Protein AF-A0ABD2XAX3-F1 (afdb_monomer)

Organism: NCBI:txid54128

Radius of gyration: 28.62 Å; Cα contacts (8 Å, |Δi|>4): 1368; chains: 1; bounding box: 75×67×79 Å

Mean predicted aligned error: 11.16 Å

Structure (mmCIF, N/CA/C/O backbone):
data_AF-A0ABD2XAX3-F1
#
_entry.id   AF-A0ABD2XAX3-F1
#
loop_
_atom_site.group_PDB
_atom_site.id
_atom_site.type_symbol
_atom_site.label_atom_id
_atom_site.label_alt_id
_atom_site.label_comp_id
_atom_site.label_asym_id
_atom_site.label_entity_id
_atom_site.label_seq_id
_atom_site.pdbx_PDB_ins_code
_atom_site.Cartn_x
_atom_site.Cartn_y
_atom_site.Cartn_z
_atom_site.occupancy
_atom_site.B_iso_or_equiv
_atom_site.auth_seq_id
_atom_site.auth_comp_id
_atom_site.auth_asym_id
_atom_site.auth_atom_id
_atom_site.pdbx_PDB_model_num
ATOM 1 N N . MET A 1 1 ? 15.541 21.185 2.685 1.00 82.31 1 MET A N 1
ATOM 2 C CA . MET A 1 1 ? 15.164 19.770 2.572 1.00 82.31 1 MET A CA 1
ATOM 3 C C . MET A 1 1 ? 16.361 18.889 2.849 1.00 82.31 1 MET A C 1
ATOM 5 O O . MET A 1 1 ? 17.424 19.100 2.272 1.00 82.31 1 MET A O 1
ATOM 9 N N . GLU A 1 2 ? 16.174 17.959 3.770 1.00 87.56 2 GLU A N 1
ATOM 10 C CA . GLU A 1 2 ? 17.166 17.017 4.274 1.00 87.56 2 GLU A CA 1
ATOM 11 C C . GLU A 1 2 ? 16.494 15.648 4.429 1.00 87.56 2 GLU A C 1
ATOM 13 O O . GLU A 1 2 ? 15.358 15.578 4.880 1.00 87.56 2 GLU A O 1
ATOM 18 N N . ALA A 1 3 ? 17.157 14.565 4.045 1.00 91.06 3 ALA A N 1
ATOM 19 C CA . ALA A 1 3 ? 16.708 13.202 4.287 1.00 91.06 3 ALA A CA 1
ATOM 20 C C . ALA A 1 3 ? 17.296 12.710 5.614 1.00 91.06 3 ALA A C 1
ATOM 22 O O . ALA A 1 3 ? 18.507 12.512 5.727 1.00 91.06 3 ALA A O 1
ATOM 23 N N . ARG A 1 4 ? 16.438 12.512 6.617 1.00 90.31 4 ARG A N 1
ATOM 24 C CA . ARG A 1 4 ? 16.845 12.034 7.940 1.00 90.31 4 ARG A CA 1
ATOM 25 C C . ARG A 1 4 ? 16.529 10.563 8.077 1.00 90.31 4 ARG A C 1
ATOM 27 O O . ARG A 1 4 ? 15.367 10.169 8.178 1.00 90.31 4 ARG A O 1
ATOM 34 N N . MET A 1 5 ? 17.582 9.759 8.097 1.00 91.69 5 MET A N 1
ATOM 35 C CA . MET A 1 5 ? 17.474 8.334 8.362 1.00 91.69 5 MET A CA 1
ATOM 36 C C . MET A 1 5 ? 17.067 8.108 9.815 1.00 91.69 5 MET A C 1
ATOM 38 O O . MET A 1 5 ? 17.576 8.762 10.731 1.00 91.69 5 MET A O 1
ATOM 42 N N . PHE A 1 6 ? 16.147 7.180 10.039 1.00 89.06 6 PHE A N 1
ATOM 43 C CA . PHE A 1 6 ? 15.771 6.772 11.389 1.00 89.06 6 PHE A CA 1
ATOM 44 C C . PHE A 1 6 ? 15.949 5.278 11.627 1.00 89.06 6 PHE A C 1
ATOM 46 O O . PHE A 1 6 ? 16.085 4.895 12.778 1.00 89.06 6 PHE A O 1
ATOM 53 N N . GLN A 1 7 ? 16.029 4.442 10.589 1.00 90.62 7 GLN A N 1
ATOM 54 C CA . GLN A 1 7 ? 16.215 3.005 10.776 1.00 90.62 7 GLN A CA 1
ATOM 55 C C . GLN A 1 7 ? 16.946 2.353 9.607 1.00 90.62 7 GLN A C 1
ATOM 57 O O . GLN A 1 7 ? 16.723 2.700 8.451 1.00 90.62 7 GLN A O 1
ATOM 62 N N . THR A 1 8 ? 17.762 1.349 9.920 1.00 91.56 8 THR A N 1
ATOM 63 C CA . THR A 1 8 ? 18.434 0.488 8.945 1.00 91.56 8 THR A CA 1
ATOM 64 C C . THR A 1 8 ? 18.124 -0.964 9.272 1.00 91.56 8 THR A C 1
ATOM 66 O O . THR A 1 8 ? 18.303 -1.398 10.409 1.00 91.56 8 THR A O 1
ATOM 69 N N . ARG A 1 9 ? 17.719 -1.745 8.270 1.00 90.06 9 ARG A N 1
ATOM 70 C CA . ARG A 1 9 ? 17.601 -3.201 8.378 1.00 90.06 9 ARG A CA 1
ATOM 71 C C . ARG A 1 9 ? 18.546 -3.845 7.375 1.00 90.06 9 ARG A C 1
ATOM 73 O O . ARG A 1 9 ? 18.470 -3.578 6.180 1.00 90.06 9 ARG A O 1
ATOM 80 N N . ARG A 1 10 ? 19.460 -4.673 7.872 1.00 88.88 10 ARG A N 1
ATOM 81 C CA . ARG A 1 10 ? 20.365 -5.467 7.034 1.00 88.88 10 ARG A CA 1
ATOM 82 C C . ARG A 1 10 ? 19.695 -6.779 6.664 1.00 88.88 10 ARG A C 1
ATOM 84 O O . ARG A 1 10 ? 19.000 -7.361 7.494 1.00 88.88 10 ARG A O 1
ATOM 91 N N . PHE A 1 11 ? 19.942 -7.239 5.450 1.00 83.81 11 PHE A N 1
ATOM 92 C CA . PHE A 1 11 ? 19.489 -8.533 4.969 1.00 83.81 11 PHE A CA 1
ATOM 93 C C . PHE A 1 11 ? 20.563 -9.162 4.076 1.00 83.81 11 PHE A C 1
ATOM 95 O O . PHE A 1 11 ? 21.431 -8.485 3.523 1.00 83.81 11 PHE A O 1
ATOM 102 N N . ARG A 1 12 ? 20.525 -10.488 3.987 1.00 74.00 12 ARG A N 1
ATOM 103 C CA . ARG A 1 12 ? 21.160 -11.263 2.916 1.00 74.00 12 ARG A CA 1
ATOM 104 C C . ARG A 1 12 ? 20.012 -11.621 1.964 1.00 74.00 12 ARG A C 1
ATOM 106 O O . ARG A 1 12 ? 18.929 -11.858 2.498 1.00 74.00 12 ARG A O 1
ATOM 113 N N . PRO A 1 13 ? 20.178 -11.576 0.632 1.00 75.00 13 PRO A N 1
ATOM 114 C CA . PRO A 1 13 ? 21.396 -11.674 -0.179 1.00 75.00 13 PRO A CA 1
ATOM 115 C C . PRO A 1 13 ? 21.935 -10.326 -0.708 1.00 75.00 13 PRO A C 1
ATOM 117 O O . PRO A 1 13 ? 21.370 -9.264 -0.460 1.00 75.00 13 PRO A O 1
ATOM 120 N N . TYR A 1 14 ? 23.072 -10.389 -1.414 1.00 73.38 14 TYR A N 1
ATOM 121 C CA . TYR A 1 14 ? 23.658 -9.268 -2.161 1.00 73.38 14 TYR A CA 1
ATOM 122 C C . TYR A 1 14 ? 22.815 -8.952 -3.400 1.00 73.38 14 TYR A C 1
ATOM 124 O O . TYR A 1 14 ? 22.336 -9.865 -4.068 1.00 73.38 14 TYR A O 1
ATOM 132 N N . ILE A 1 15 ? 22.687 -7.665 -3.723 1.00 77.69 15 ILE A N 1
ATOM 133 C CA . ILE A 1 15 ? 22.024 -7.196 -4.943 1.00 77.69 15 ILE A CA 1
ATOM 134 C C . ILE A 1 15 ? 23.082 -6.567 -5.852 1.00 77.69 15 ILE A C 1
ATOM 136 O O . ILE A 1 15 ? 23.805 -5.661 -5.421 1.00 77.69 15 ILE A O 1
ATOM 140 N N . ASP A 1 16 ? 23.163 -7.060 -7.087 1.00 70.50 16 ASP A N 1
ATOM 141 C CA . ASP A 1 16 ? 24.093 -6.580 -8.110 1.00 70.50 16 ASP A CA 1
ATOM 142 C C . ASP A 1 16 ? 23.767 -5.140 -8.556 1.00 70.50 16 ASP A C 1
ATOM 144 O O . ASP A 1 16 ? 22.614 -4.725 -8.615 1.00 70.50 16 ASP A O 1
ATOM 148 N N . GLY A 1 17 ? 24.791 -4.358 -8.899 1.00 64.62 17 GLY A N 1
ATOM 149 C CA . GLY A 1 17 ? 24.648 -2.977 -9.370 1.00 64.62 17 GLY A CA 1
ATOM 150 C C . GLY A 1 17 ? 23.986 -2.834 -10.742 1.00 64.62 17 GLY A C 1
ATOM 151 O O . GLY A 1 17 ? 23.469 -1.764 -11.071 1.00 64.62 17 GLY A O 1
ATOM 152 N N . SER A 1 18 ? 23.945 -3.905 -11.541 1.00 69.06 18 SER A N 1
ATOM 153 C CA . SER A 1 18 ? 23.169 -3.935 -12.790 1.00 69.06 18 SER A CA 1
ATOM 154 C C . SER A 1 18 ? 21.652 -3.864 -12.543 1.00 69.06 18 SER A C 1
ATOM 156 O O . SER A 1 18 ? 20.880 -3.458 -13.417 1.00 69.06 18 SER A O 1
ATOM 158 N N . GLN A 1 19 ? 21.223 -4.204 -11.327 1.00 74.50 19 GLN A N 1
ATOM 159 C CA . GLN A 1 19 ? 19.842 -4.399 -10.938 1.00 74.50 19 GLN A CA 1
ATOM 160 C C . GLN A 1 19 ? 19.265 -3.153 -10.241 1.00 74.50 19 GLN A C 1
ATOM 162 O O . GLN A 1 19 ? 19.474 -2.915 -9.055 1.00 74.50 19 GLN A O 1
ATOM 167 N N . LYS A 1 20 ? 18.490 -2.353 -10.984 1.00 83.75 20 LYS A N 1
ATOM 168 C CA . LYS A 1 20 ? 17.852 -1.105 -10.506 1.00 83.75 20 LYS A CA 1
ATOM 169 C C . LYS A 1 20 ? 16.375 -1.326 -10.149 1.00 83.75 20 LYS A C 1
ATOM 171 O O . LYS A 1 20 ? 15.805 -2.347 -10.523 1.00 83.75 20 LYS A O 1
ATOM 176 N N . TYR A 1 21 ? 15.754 -0.358 -9.467 1.00 87.00 21 TYR A N 1
ATOM 177 C CA . TYR A 1 21 ? 14.337 -0.366 -9.065 1.00 87.00 21 TYR A CA 1
ATOM 178 C C . TYR A 1 21 ? 13.938 -1.539 -8.150 1.00 87.00 21 TYR A C 1
ATOM 180 O O . TYR A 1 21 ? 12.818 -2.040 -8.207 1.00 87.00 21 TYR A O 1
ATOM 188 N N . ARG A 1 22 ? 14.844 -1.948 -7.253 1.00 90.00 22 ARG A N 1
ATOM 189 C CA . ARG A 1 22 ? 14.714 -3.158 -6.417 1.00 90.00 22 ARG A CA 1
ATOM 190 C C . ARG A 1 22 ? 13.875 -3.004 -5.147 1.00 90.00 22 ARG A C 1
ATOM 192 O O . ARG A 1 22 ? 13.951 -3.837 -4.251 1.00 90.00 22 ARG A O 1
ATOM 199 N N . CYS A 1 23 ? 13.068 -1.950 -5.070 1.00 93.75 23 CYS A N 1
ATOM 200 C CA . CYS A 1 23 ? 12.160 -1.694 -3.958 1.00 93.75 23 CYS A CA 1
ATOM 201 C C . CYS A 1 23 ? 10.781 -1.322 -4.494 1.00 93.75 23 CYS A C 1
ATOM 203 O O . CYS A 1 23 ? 10.666 -0.381 -5.281 1.00 93.75 23 CYS A O 1
ATOM 205 N N . LYS A 1 24 ? 9.737 -2.012 -4.032 1.00 94.00 24 LYS A N 1
ATOM 206 C CA . LYS A 1 24 ? 8.338 -1.684 -4.334 1.00 94.00 24 LYS A CA 1
ATOM 207 C C . LYS A 1 24 ? 7.548 -1.661 -3.033 1.00 94.00 24 LYS A C 1
ATOM 209 O O . LYS A 1 24 ? 7.635 -2.593 -2.239 1.00 94.00 24 LYS A O 1
ATOM 214 N N . TRP A 1 25 ? 6.779 -0.604 -2.818 1.00 94.69 25 TRP A N 1
ATOM 215 C CA . TRP A 1 25 ? 5.972 -0.423 -1.613 1.00 94.69 25 TRP A CA 1
ATOM 216 C C . TRP A 1 25 ? 4.493 -0.499 -1.994 1.00 94.69 25 TRP A C 1
ATOM 218 O O . TRP A 1 25 ? 4.079 0.137 -2.964 1.00 94.69 25 TRP A O 1
ATOM 228 N N . SER A 1 26 ? 3.723 -1.313 -1.281 1.00 94.62 26 SER A N 1
ATOM 229 C CA . SER A 1 26 ? 2.296 -1.523 -1.519 1.00 94.62 26 SER A CA 1
ATOM 230 C C . SER A 1 26 ? 1.415 -0.480 -0.822 1.00 94.62 26 SER A C 1
ATOM 232 O O . SER A 1 26 ? 1.814 0.179 0.135 1.00 94.62 26 SER A O 1
ATOM 234 N N . SER A 1 27 ? 0.157 -0.369 -1.244 1.00 90.25 27 SER A N 1
ATOM 235 C CA . SER A 1 27 ? -0.822 0.497 -0.570 1.00 90.25 27 SER A CA 1
ATOM 236 C C . SER A 1 27 ? -1.330 -0.035 0.782 1.00 90.25 27 SER A C 1
ATOM 238 O O . SER A 1 27 ? -2.079 0.662 1.465 1.00 90.25 27 SER A O 1
ATOM 240 N N . ASP A 1 28 ? -0.954 -1.260 1.162 1.00 89.44 28 ASP A N 1
ATOM 241 C CA . ASP A 1 28 ? -1.234 -1.890 2.463 1.00 89.44 28 ASP A CA 1
ATOM 242 C C . ASP A 1 28 ? 0.027 -2.015 3.342 1.00 89.44 28 ASP A C 1
ATOM 244 O O . ASP A 1 28 ? 0.109 -2.889 4.200 1.00 89.44 28 ASP A O 1
ATOM 248 N N . ASP A 1 29 ? 1.004 -1.125 3.127 1.00 90.19 29 ASP A N 1
ATOM 249 C CA . ASP A 1 29 ? 2.205 -0.950 3.954 1.00 90.19 29 ASP A CA 1
ATOM 250 C C . ASP A 1 29 ? 3.140 -2.173 4.031 1.00 90.19 29 ASP A C 1
ATOM 252 O O . ASP A 1 29 ? 3.786 -2.452 5.049 1.00 90.19 29 ASP A O 1
ATOM 256 N N . ARG A 1 30 ? 3.277 -2.871 2.899 1.00 92.50 30 ARG A N 1
ATOM 257 C CA . ARG A 1 30 ? 4.268 -3.928 2.671 1.00 92.50 30 ARG A CA 1
ATOM 258 C C . ARG A 1 30 ? 5.365 -3.444 1.735 1.00 92.50 30 ARG A C 1
ATOM 260 O O . ARG A 1 30 ? 5.118 -2.777 0.730 1.00 92.50 30 ARG A O 1
ATOM 267 N N . VAL A 1 31 ? 6.599 -3.812 2.046 1.00 94.69 31 VAL A N 1
ATOM 268 C CA . VAL A 1 31 ? 7.779 -3.476 1.252 1.00 94.69 31 VAL A CA 1
ATOM 269 C C . VAL A 1 31 ? 8.349 -4.750 0.656 1.00 94.69 31 VAL A C 1
ATOM 271 O O . VAL A 1 31 ? 8.836 -5.606 1.391 1.00 94.69 31 VAL A O 1
ATOM 274 N N . ALA A 1 32 ? 8.307 -4.852 -0.671 1.00 95.00 32 ALA A N 1
ATOM 275 C CA . ALA A 1 32 ? 8.975 -5.893 -1.438 1.00 95.00 32 ALA A CA 1
ATOM 276 C C . ALA A 1 32 ? 10.371 -5.422 -1.859 1.00 95.00 32 ALA A C 1
ATOM 278 O O . ALA A 1 32 ? 10.533 -4.357 -2.468 1.00 95.00 32 ALA A O 1
ATOM 279 N N . ILE A 1 33 ? 11.367 -6.243 -1.550 1.00 94.25 33 ILE A N 1
ATOM 280 C CA . ILE A 1 33 ? 12.756 -6.087 -1.962 1.00 94.25 33 ILE A CA 1
ATOM 281 C C . ILE A 1 33 ? 13.063 -7.200 -2.952 1.00 94.25 33 ILE A C 1
ATOM 283 O O . ILE A 1 33 ? 12.928 -8.377 -2.626 1.00 94.25 33 ILE A O 1
ATOM 287 N N . LEU A 1 34 ? 13.471 -6.821 -4.156 1.00 91.00 34 LEU A N 1
ATOM 288 C CA . LEU A 1 34 ? 13.765 -7.772 -5.216 1.00 91.00 34 LEU A CA 1
ATOM 289 C C . LEU A 1 34 ? 15.250 -8.107 -5.181 1.00 91.00 34 LEU A C 1
ATOM 291 O O . LEU A 1 34 ? 16.097 -7.212 -5.238 1.00 91.00 34 LEU A O 1
ATOM 295 N N . THR A 1 35 ? 15.552 -9.393 -5.123 1.00 85.44 35 THR A N 1
ATOM 296 C CA . THR A 1 35 ? 16.906 -9.925 -5.272 1.00 85.44 35 THR A CA 1
ATOM 297 C C . THR A 1 35 ? 16.993 -10.692 -6.596 1.00 85.44 35 THR A C 1
ATOM 299 O O . THR A 1 35 ? 16.068 -10.612 -7.404 1.00 85.44 35 THR A O 1
ATOM 302 N N . LEU A 1 36 ? 18.092 -11.409 -6.836 1.00 76.50 36 LEU A N 1
ATOM 303 C CA . LEU A 1 36 ? 18.221 -12.284 -8.005 1.00 76.50 36 LEU A CA 1
ATOM 304 C C . LEU A 1 36 ? 17.189 -13.421 -7.976 1.00 76.50 36 LEU A C 1
ATOM 306 O O . LEU A 1 36 ? 16.457 -13.587 -8.940 1.00 76.50 36 LEU A O 1
ATOM 310 N N . ASN A 1 37 ? 17.070 -14.144 -6.859 1.00 78.38 37 ASN A N 1
ATOM 311 C CA . ASN A 1 37 ? 16.327 -15.417 -6.823 1.00 78.38 37 ASN A CA 1
ATOM 312 C C . ASN A 1 37 ? 15.055 -15.362 -5.964 1.00 78.38 37 ASN A C 1
ATOM 314 O O . ASN A 1 37 ? 14.215 -16.258 -6.028 1.00 78.38 37 ASN A O 1
ATOM 318 N N . GLU A 1 38 ? 14.911 -14.322 -5.145 1.00 87.44 38 GLU A N 1
ATOM 319 C CA . GLU A 1 38 ? 13.809 -14.197 -4.192 1.00 87.44 38 GLU A CA 1
ATOM 320 C C . GLU A 1 38 ? 13.306 -12.756 -4.058 1.00 87.44 38 GLU A C 1
ATOM 322 O O . GLU A 1 38 ? 14.037 -11.777 -4.258 1.00 87.44 38 GLU A O 1
ATOM 327 N N . VAL A 1 39 ? 12.044 -12.630 -3.663 1.00 91.81 39 VAL A N 1
ATOM 328 C CA . VAL A 1 39 ? 11.445 -11.388 -3.178 1.00 91.81 39 VAL A CA 1
ATOM 329 C C . VAL A 1 39 ? 11.344 -11.479 -1.664 1.00 91.81 39 VAL A C 1
ATOM 331 O O . VAL A 1 39 ? 10.684 -12.370 -1.135 1.00 91.81 39 VAL A O 1
ATOM 334 N N . ILE A 1 40 ? 11.962 -10.531 -0.966 1.00 93.06 40 ILE A N 1
ATOM 335 C CA . ILE A 1 40 ? 11.836 -10.396 0.486 1.00 93.06 40 ILE A CA 1
ATOM 336 C C . ILE A 1 40 ? 10.731 -9.385 0.762 1.00 93.06 40 ILE A C 1
ATOM 338 O O . ILE A 1 40 ? 10.838 -8.227 0.354 1.00 93.06 40 ILE A O 1
ATOM 342 N N . VAL A 1 41 ? 9.685 -9.794 1.475 1.00 94.25 41 VAL A N 1
ATOM 343 C CA . VAL A 1 41 ? 8.563 -8.928 1.838 1.00 94.25 41 VAL A CA 1
ATOM 344 C C . VAL A 1 41 ? 8.540 -8.679 3.343 1.00 94.25 41 VAL A C 1
ATOM 346 O O . VAL A 1 41 ? 8.424 -9.605 4.148 1.00 94.25 41 VAL A O 1
ATOM 349 N N . TYR A 1 42 ? 8.607 -7.400 3.715 1.00 92.19 42 TYR A N 1
ATOM 350 C CA . TYR A 1 42 ? 8.389 -6.920 5.078 1.00 92.19 42 TYR A CA 1
ATOM 351 C C . TYR A 1 42 ? 7.028 -6.238 5.183 1.00 92.19 42 TYR A C 1
ATOM 353 O O . TYR A 1 42 ? 6.735 -5.339 4.398 1.00 92.19 42 TYR A O 1
ATOM 361 N N . SER A 1 43 ? 6.236 -6.595 6.191 1.00 89.25 43 SER A N 1
ATOM 362 C CA . SER A 1 43 ? 5.030 -5.847 6.559 1.00 89.25 43 SER A CA 1
ATOM 363 C C . SER A 1 43 ? 5.349 -4.876 7.691 1.00 89.25 43 SER A C 1
ATOM 365 O O . SER A 1 43 ? 6.055 -5.235 8.638 1.00 89.25 43 SER A O 1
ATOM 367 N N . ILE A 1 44 ? 4.828 -3.652 7.628 1.00 87.00 44 ILE A N 1
ATOM 368 C CA . ILE A 1 44 ? 4.918 -2.715 8.751 1.00 87.00 44 ILE A CA 1
ATOM 369 C C . ILE A 1 44 ? 3.876 -3.116 9.795 1.00 87.00 44 ILE A C 1
ATOM 371 O O . ILE A 1 44 ? 2.675 -3.114 9.541 1.00 87.00 44 ILE A O 1
ATOM 375 N N . VAL A 1 45 ? 4.342 -3.480 10.988 1.00 83.50 45 VAL A N 1
ATOM 376 C CA . VAL A 1 45 ? 3.481 -3.910 12.090 1.00 83.50 45 VAL A CA 1
ATOM 377 C C . VAL A 1 45 ? 3.229 -2.725 13.010 1.00 83.50 45 VAL A C 1
ATOM 379 O O . VAL A 1 45 ? 4.058 -2.368 13.848 1.00 83.50 45 VAL A O 1
ATOM 382 N N . HIS A 1 46 ? 2.049 -2.133 12.881 1.00 80.25 46 HIS A N 1
ATOM 383 C CA . HIS A 1 46 ? 1.611 -1.046 13.746 1.00 80.25 46 HIS A CA 1
ATOM 384 C C . HIS A 1 46 ? 1.426 -1.538 15.186 1.00 80.25 46 HIS A C 1
ATOM 386 O O . HIS A 1 46 ? 0.692 -2.493 15.440 1.00 80.25 46 HIS A O 1
ATOM 392 N N . LYS A 1 47 ? 2.077 -0.881 16.152 1.00 76.69 47 LYS A N 1
ATOM 393 C CA . LYS A 1 47 ? 1.920 -1.167 17.589 1.00 76.69 47 LYS A CA 1
ATOM 394 C C . LYS A 1 47 ? 1.851 0.113 18.413 1.00 76.69 47 LYS A C 1
ATOM 396 O O . LYS A 1 47 ? 2.597 1.057 18.158 1.00 76.69 47 LYS A O 1
ATOM 401 N N . MET A 1 48 ? 0.957 0.110 19.406 1.00 73.62 48 MET A N 1
ATOM 402 C CA . MET A 1 48 ? 0.735 1.229 20.334 1.00 73.62 48 MET A CA 1
ATOM 403 C C . MET A 1 48 ? 1.728 1.264 21.496 1.00 73.62 48 MET A C 1
ATOM 405 O O . MET A 1 48 ? 2.114 2.350 21.913 1.00 73.62 48 MET A O 1
ATOM 409 N N . THR A 1 49 ? 2.082 0.101 22.049 1.00 65.75 49 THR A N 1
ATOM 410 C CA . THR A 1 49 ? 2.613 -0.017 23.421 1.00 65.75 49 THR A CA 1
ATOM 411 C C . THR A 1 49 ? 4.019 -0.606 23.522 1.00 65.75 49 THR A C 1
ATOM 413 O O . THR A 1 49 ? 4.553 -0.696 24.622 1.00 65.75 49 THR A O 1
ATOM 416 N N . GLU A 1 50 ? 4.640 -1.013 22.414 1.00 65.25 50 GLU A N 1
ATOM 417 C CA . GLU A 1 50 ? 5.993 -1.577 22.450 1.00 65.25 50 GLU A CA 1
ATOM 418 C C . GLU A 1 50 ? 7.067 -0.491 22.329 1.00 65.25 50 GLU A C 1
ATOM 420 O O . GLU A 1 50 ? 7.021 0.354 21.433 1.00 65.25 50 GLU A O 1
ATOM 425 N N . VAL A 1 51 ? 8.052 -0.557 23.229 1.00 58.62 51 VAL A N 1
ATOM 426 C CA . VAL A 1 51 ? 9.288 0.226 23.185 1.00 58.62 51 VAL A CA 1
ATOM 427 C C . VAL A 1 51 ? 10.352 -0.606 22.471 1.00 58.62 51 VAL A C 1
ATOM 429 O O . VAL A 1 51 ? 10.810 -1.606 23.016 1.00 58.62 51 VAL A O 1
ATOM 432 N N . ASP A 1 52 ? 10.798 -0.172 21.296 1.00 67.00 52 ASP A N 1
ATOM 433 C CA . ASP A 1 52 ? 12.080 -0.617 20.748 1.00 67.00 52 ASP A CA 1
ATOM 434 C C . ASP A 1 52 ? 12.847 0.594 20.208 1.00 67.00 52 ASP A C 1
ATOM 436 O O . ASP A 1 52 ? 12.585 1.100 19.117 1.00 67.00 52 ASP A O 1
ATOM 440 N N . VAL A 1 53 ? 13.789 1.090 21.015 1.00 61.62 53 VAL A N 1
ATOM 441 C CA . VAL A 1 53 ? 14.609 2.273 20.698 1.00 61.62 53 VAL A CA 1
ATOM 442 C C . VAL A 1 53 ? 15.550 1.998 19.515 1.00 61.62 53 VAL A C 1
ATOM 444 O O . VAL A 1 53 ? 15.970 2.928 18.832 1.00 61.62 53 VAL A O 1
ATOM 447 N N . ASN A 1 54 ? 15.832 0.725 19.216 1.00 63.84 54 ASN A N 1
ATOM 448 C CA . ASN A 1 54 ? 16.655 0.322 18.076 1.00 63.84 54 ASN A CA 1
ATOM 449 C C . ASN A 1 54 ? 15.821 0.020 16.817 1.00 63.84 54 ASN A C 1
ATOM 451 O O . ASN A 1 54 ? 16.388 -0.198 15.744 1.00 63.84 54 ASN A O 1
ATOM 455 N N . ASN A 1 55 ? 14.489 0.011 16.928 1.00 74.19 55 ASN A N 1
ATOM 456 C CA . ASN A 1 55 ? 13.567 -0.389 15.868 1.00 74.19 55 ASN A CA 1
ATOM 457 C C . ASN A 1 55 ? 12.315 0.503 15.871 1.00 74.19 55 ASN A C 1
ATOM 459 O O . ASN A 1 55 ? 11.210 0.071 16.204 1.00 74.19 55 ASN A O 1
ATOM 463 N N . TYR A 1 56 ? 12.496 1.775 15.506 1.00 79.31 56 TYR A N 1
ATOM 464 C CA . TYR A 1 56 ? 11.428 2.780 15.539 1.00 79.31 56 TYR A CA 1
ATOM 465 C C . TYR A 1 56 ? 10.190 2.397 14.707 1.00 79.31 56 TYR A C 1
ATOM 467 O O . TYR A 1 56 ? 9.062 2.723 15.084 1.00 79.31 56 TYR A O 1
ATOM 475 N N . LEU A 1 57 ? 10.401 1.702 13.588 1.00 84.56 57 LEU A N 1
ATOM 476 C CA . LEU A 1 57 ? 9.388 1.113 12.724 1.00 84.56 57 LEU A CA 1
ATOM 477 C C . LEU A 1 57 ? 9.459 -0.412 12.851 1.00 84.56 57 LEU A C 1
ATOM 479 O O . LEU A 1 57 ? 10.370 -1.056 12.326 1.00 84.56 57 LEU A O 1
ATOM 483 N N . LYS A 1 58 ? 8.476 -1.011 13.524 1.00 85.56 58 LYS A N 1
ATOM 484 C CA . LYS A 1 58 ? 8.428 -2.464 13.675 1.00 85.56 58 LYS A CA 1
ATOM 485 C C . LYS A 1 58 ? 8.099 -3.118 12.334 1.00 85.56 58 LYS A C 1
ATOM 487 O O . LYS A 1 58 ? 7.016 -2.933 11.788 1.00 85.56 58 LYS A O 1
ATOM 492 N N . LEU A 1 59 ? 9.035 -3.914 11.836 1.00 86.44 59 LEU A N 1
ATOM 493 C CA . LEU A 1 59 ? 8.838 -4.778 10.677 1.00 86.44 59 LEU A CA 1
ATOM 494 C C . LEU A 1 59 ? 8.449 -6.183 11.147 1.00 86.44 59 LEU A C 1
ATOM 496 O O . LEU A 1 59 ? 8.930 -6.642 12.188 1.00 86.44 59 LEU A O 1
ATOM 500 N N . SER A 1 60 ? 7.594 -6.859 10.383 1.00 85.12 60 SER A N 1
ATOM 501 C CA . SER A 1 60 ? 7.347 -8.292 10.542 1.00 85.12 60 SER A CA 1
ATOM 502 C C . SER A 1 60 ? 8.639 -9.085 10.331 1.00 85.12 60 SER A C 1
ATOM 504 O O . SER A 1 60 ? 9.630 -8.573 9.791 1.00 85.12 60 SER A O 1
ATOM 506 N N . SER A 1 61 ? 8.619 -10.364 10.703 1.00 85.00 61 SER A N 1
ATOM 507 C CA . SER A 1 61 ? 9.586 -11.309 10.146 1.00 85.00 61 SER A CA 1
ATOM 508 C C . SER A 1 61 ? 9.549 -11.224 8.613 1.00 85.00 61 SER A C 1
ATOM 510 O O . SER A 1 61 ? 8.468 -11.000 8.049 1.00 85.00 61 SER A O 1
ATOM 512 N N . PRO A 1 62 ? 10.707 -11.321 7.934 1.00 87.50 62 PRO A N 1
ATOM 513 C CA . PRO A 1 62 ? 10.723 -11.353 6.482 1.00 87.50 62 PRO A CA 1
ATOM 514 C C . PRO A 1 62 ? 9.944 -12.579 6.008 1.00 87.50 62 PRO A C 1
ATOM 516 O O . PRO A 1 62 ? 10.191 -13.689 6.475 1.00 87.50 62 PRO A O 1
ATOM 519 N N . SER A 1 63 ? 9.017 -12.355 5.086 1.00 90.44 63 SER A N 1
ATOM 520 C CA . SER A 1 63 ? 8.403 -13.419 4.293 1.00 90.44 63 SER A CA 1
ATOM 521 C C . SER A 1 63 ? 9.076 -13.446 2.926 1.00 90.44 63 SER A C 1
ATOM 523 O O . SER A 1 63 ? 9.562 -12.416 2.452 1.00 90.44 63 SER A O 1
ATOM 525 N N . PHE A 1 64 ? 9.142 -14.620 2.313 1.00 90.62 64 PHE A N 1
ATOM 526 C CA . PHE A 1 64 ? 9.886 -14.827 1.076 1.00 90.62 64 PHE A CA 1
ATOM 527 C C . PHE A 1 64 ? 8.950 -15.300 -0.028 1.00 90.62 64 PHE A C 1
ATOM 529 O O . PHE A 1 64 ? 7.941 -15.957 0.241 1.00 90.62 64 PHE A O 1
ATOM 536 N N . ILE A 1 65 ? 9.295 -14.950 -1.262 1.00 89.88 65 ILE A N 1
ATOM 537 C CA . ILE A 1 65 ? 8.700 -15.495 -2.479 1.00 89.88 65 ILE A CA 1
ATOM 538 C C . ILE A 1 65 ? 9.850 -15.915 -3.382 1.00 89.88 65 ILE A C 1
ATOM 540 O O . ILE A 1 65 ? 10.666 -15.079 -3.772 1.00 89.88 65 ILE A O 1
ATOM 544 N N . TYR A 1 66 ? 9.910 -17.195 -3.706 1.00 87.38 66 TYR A N 1
ATOM 545 C CA . TYR A 1 66 ? 10.880 -17.775 -4.621 1.00 87.38 66 TYR A CA 1
ATOM 546 C C . TYR A 1 66 ? 10.265 -17.905 -6.010 1.00 87.38 66 TYR A C 1
ATOM 548 O O . TYR A 1 66 ? 9.059 -18.121 -6.149 1.00 87.38 66 TYR A O 1
ATOM 556 N N . ALA A 1 67 ? 11.096 -17.778 -7.043 1.00 76.62 67 ALA A N 1
ATOM 557 C CA . ALA A 1 67 ? 10.664 -18.091 -8.396 1.00 76.62 67 ALA A CA 1
ATOM 558 C C . ALA A 1 67 ? 10.247 -19.565 -8.461 1.00 76.62 67 ALA A C 1
ATOM 560 O O . ALA A 1 67 ? 10.996 -20.455 -8.045 1.00 76.62 67 ALA A O 1
ATOM 561 N N . ARG A 1 68 ? 9.055 -19.837 -8.994 1.00 69.50 68 ARG A N 1
ATOM 562 C CA . ARG A 1 68 ? 8.619 -21.208 -9.224 1.00 69.50 68 ARG A CA 1
ATOM 563 C C . ARG A 1 68 ? 9.510 -21.827 -10.297 1.00 69.50 68 ARG A C 1
ATOM 565 O O . ARG A 1 68 ? 9.472 -21.421 -11.454 1.00 69.50 68 ARG A O 1
ATOM 572 N N . GLN A 1 69 ? 10.348 -22.786 -9.917 1.00 58.38 69 GLN A N 1
ATOM 573 C CA . GLN A 1 69 ? 11.020 -23.639 -10.894 1.00 58.38 69 GLN A CA 1
ATOM 574 C C . GLN A 1 69 ? 9.988 -24.644 -11.404 1.00 58.38 69 GLN A C 1
ATOM 576 O O . GLN A 1 69 ? 9.410 -25.375 -10.596 1.00 58.38 69 GLN A O 1
ATOM 581 N N . GLU A 1 70 ? 9.741 -24.673 -12.713 1.00 52.03 70 GLU A N 1
ATOM 582 C CA . GLU A 1 70 ? 9.067 -25.812 -13.330 1.00 52.03 70 GLU A CA 1
ATOM 583 C C . GLU A 1 70 ? 9.909 -27.049 -13.012 1.00 52.03 70 GLU A C 1
ATOM 585 O O . GLU A 1 70 ? 11.069 -27.165 -13.411 1.00 52.03 70 GLU A O 1
ATOM 590 N N . ILE A 1 71 ? 9.348 -27.940 -12.194 1.00 35.59 71 ILE A N 1
ATOM 591 C CA . ILE A 1 71 ? 9.913 -29.267 -12.008 1.00 35.59 71 ILE A CA 1
ATOM 592 C C . ILE A 1 71 ? 9.786 -29.917 -13.376 1.00 35.59 71 ILE A C 1
ATOM 594 O O . ILE A 1 71 ? 8.672 -30.191 -13.817 1.00 35.59 71 ILE A O 1
ATOM 598 N N . THR A 1 72 ? 10.922 -30.154 -14.025 1.00 31.28 72 THR A N 1
ATOM 599 C CA . THR A 1 72 ? 11.042 -31.093 -15.134 1.00 31.28 72 THR A CA 1
ATOM 600 C C . THR A 1 72 ? 10.409 -32.403 -14.684 1.00 31.28 72 THR A C 1
ATOM 602 O O . THR A 1 72 ? 10.995 -33.187 -13.929 1.00 31.28 72 THR A O 1
ATOM 605 N N . THR A 1 73 ? 9.151 -32.621 -15.065 1.00 27.67 73 THR A N 1
ATOM 606 C CA . THR A 1 73 ? 8.502 -33.890 -14.780 1.00 27.67 73 THR A CA 1
ATOM 607 C C . THR A 1 73 ? 9.187 -34.914 -15.664 1.00 27.67 73 THR A C 1
ATOM 609 O O . THR A 1 73 ? 9.109 -34.907 -16.887 1.00 27.67 73 THR A O 1
ATOM 612 N N . SER A 1 74 ? 9.947 -35.789 -15.015 1.00 31.23 74 SER A N 1
ATOM 613 C CA . SER A 1 74 ? 10.419 -37.034 -15.602 1.00 31.23 74 SER A CA 1
ATOM 614 C C . SER A 1 74 ? 9.211 -37.949 -15.812 1.00 31.23 74 SER A C 1
ATOM 616 O O . SER A 1 74 ? 8.957 -38.879 -15.051 1.00 31.23 74 SER A O 1
ATOM 618 N N . SER A 1 75 ? 8.435 -37.661 -16.846 1.00 29.52 75 SER A N 1
ATOM 619 C CA . SER A 1 75 ? 7.439 -38.560 -17.410 1.00 29.52 75 SER A CA 1
ATOM 620 C C . SER A 1 75 ? 7.433 -38.368 -18.917 1.00 29.52 75 SER A C 1
ATOM 622 O O . SER A 1 75 ? 7.462 -37.242 -19.390 1.00 29.52 75 SER A O 1
ATOM 624 N N . ASP A 1 76 ? 7.430 -39.482 -19.645 1.00 32.72 76 ASP A N 1
ATOM 625 C CA . ASP A 1 76 ? 7.568 -39.623 -21.103 1.00 32.72 76 ASP A CA 1
ATOM 626 C C . ASP A 1 76 ? 6.484 -38.919 -21.964 1.00 32.72 76 ASP A C 1
ATOM 628 O O . ASP A 1 76 ? 6.341 -39.238 -23.143 1.00 32.72 76 ASP A O 1
ATOM 632 N N . ASP A 1 77 ? 5.753 -37.949 -21.415 1.00 34.41 77 ASP A N 1
ATOM 633 C CA . ASP A 1 77 ? 4.811 -37.079 -22.116 1.00 34.41 77 ASP A CA 1
ATOM 634 C C . ASP A 1 77 ? 5.307 -35.628 -21.970 1.00 34.41 77 ASP A C 1
ATOM 636 O O . ASP A 1 77 ? 4.979 -34.938 -21.010 1.00 34.41 77 ASP A O 1
ATOM 640 N N . LEU A 1 78 ? 6.158 -35.188 -22.904 1.00 36.59 78 LEU A N 1
ATOM 641 C CA . LEU A 1 78 ? 6.563 -33.786 -23.043 1.00 36.59 78 LEU A CA 1
ATOM 642 C C . LEU A 1 78 ? 5.312 -32.937 -23.307 1.00 36.59 78 LEU A C 1
ATOM 644 O O . LEU A 1 78 ? 4.775 -32.936 -24.418 1.00 36.59 78 LEU A O 1
ATOM 648 N N . ASP A 1 79 ? 4.843 -32.218 -22.289 1.00 40.53 79 ASP A N 1
ATOM 649 C CA . ASP A 1 79 ? 3.854 -31.167 -22.472 1.00 40.53 79 ASP A CA 1
ATOM 650 C C . ASP A 1 79 ? 4.479 -30.066 -23.340 1.00 40.53 79 ASP A C 1
ATOM 652 O O . ASP A 1 79 ? 5.577 -29.574 -23.088 1.00 40.53 79 ASP A O 1
ATOM 656 N N . SER A 1 80 ? 3.772 -29.679 -24.403 1.00 44.28 80 SER A N 1
ATOM 657 C CA . SER A 1 80 ? 4.261 -28.731 -25.416 1.00 44.28 80 SER A CA 1
ATOM 658 C C . SER A 1 80 ? 4.784 -27.395 -24.863 1.00 44.28 80 SER A C 1
ATOM 660 O O . SER A 1 80 ? 5.537 -26.732 -25.566 1.00 44.28 80 SER A O 1
ATOM 662 N N . SER A 1 81 ? 4.419 -26.994 -23.635 1.00 44.47 81 SER A N 1
ATOM 663 C CA . SER A 1 81 ? 4.942 -25.806 -22.939 1.00 44.47 81 SER A CA 1
ATOM 664 C C . SER A 1 81 ? 6.450 -25.865 -22.705 1.00 44.47 81 SER A C 1
ATOM 666 O O . SER A 1 81 ? 7.133 -24.868 -22.941 1.00 44.47 81 SER A O 1
ATOM 668 N N . ASP A 1 82 ? 6.963 -27.030 -22.315 1.00 49.25 82 ASP A N 1
ATOM 669 C CA . ASP A 1 82 ? 8.349 -27.210 -21.877 1.00 49.25 82 ASP A CA 1
ATOM 670 C C . ASP A 1 82 ? 9.302 -27.097 -23.079 1.00 49.25 82 ASP A C 1
ATOM 672 O O . ASP A 1 82 ? 10.356 -26.460 -23.003 1.00 49.25 82 ASP A O 1
ATOM 676 N N . GLU A 1 83 ? 8.868 -27.577 -24.253 1.00 49.69 83 GLU A N 1
ATOM 677 C CA . GLU A 1 83 ? 9.617 -27.448 -25.508 1.00 49.69 83 GLU A CA 1
ATOM 678 C C . GLU A 1 83 ? 9.815 -25.980 -25.936 1.00 49.69 83 GLU A C 1
ATOM 680 O O . GLU A 1 83 ? 10.855 -25.644 -26.509 1.00 49.69 83 GLU A O 1
ATOM 685 N N . PHE A 1 84 ? 8.862 -25.075 -25.656 1.00 49.88 84 PHE A N 1
ATOM 686 C CA . PHE A 1 84 ? 8.981 -23.652 -26.017 1.00 49.88 84 PHE A CA 1
ATOM 687 C C . PHE A 1 84 ? 9.997 -22.902 -25.152 1.00 49.88 84 PHE A C 1
ATOM 689 O O . PHE A 1 84 ? 10.736 -22.057 -25.677 1.00 49.88 84 PHE A O 1
ATOM 696 N N . PHE A 1 85 ? 10.028 -23.191 -23.849 1.00 50.44 85 PHE A N 1
ATOM 697 C CA . PHE A 1 85 ? 11.005 -22.611 -22.929 1.00 50.44 85 PHE A CA 1
ATOM 698 C C . PHE A 1 85 ? 12.409 -23.150 -23.224 1.00 50.44 85 PHE A C 1
ATOM 700 O O . PHE A 1 85 ? 13.361 -22.368 -23.329 1.00 50.44 85 PHE A O 1
ATOM 707 N N . ASP A 1 86 ? 12.529 -24.448 -23.510 1.00 52.78 86 ASP A N 1
ATOM 708 C CA . ASP A 1 86 ? 13.797 -25.077 -23.876 1.00 52.78 86 ASP A CA 1
ATOM 709 C C . ASP A 1 86 ? 14.351 -24.587 -25.226 1.00 52.78 86 ASP A C 1
ATOM 711 O O . ASP A 1 86 ? 15.559 -24.369 -25.358 1.00 52.78 86 ASP A O 1
ATOM 715 N N . LEU A 1 87 ? 13.496 -24.305 -26.219 1.00 49.56 87 LEU A N 1
ATOM 716 C CA . LEU A 1 87 ? 13.918 -23.750 -27.516 1.00 49.56 87 LEU A CA 1
ATOM 717 C C . LEU A 1 87 ? 14.596 -22.376 -27.390 1.00 49.56 87 LEU A C 1
ATOM 719 O O . LEU A 1 87 ? 15.522 -22.070 -28.145 1.00 49.56 87 LEU A O 1
ATOM 723 N N . LYS A 1 88 ? 14.160 -21.535 -26.443 1.00 50.25 88 LYS A N 1
ATOM 724 C CA . LYS A 1 88 ? 14.787 -20.227 -26.202 1.00 50.25 88 LYS A CA 1
ATOM 725 C C . LYS A 1 88 ? 15.987 -20.325 -25.258 1.00 50.25 88 LYS A C 1
ATOM 727 O O . LYS A 1 88 ? 16.963 -19.607 -25.478 1.00 50.25 88 LYS A O 1
ATOM 732 N N . ARG A 1 89 ? 15.979 -21.251 -24.285 1.00 50.75 89 ARG A N 1
ATOM 733 C CA . ARG A 1 89 ? 17.197 -21.622 -23.536 1.00 50.75 89 ARG A CA 1
ATOM 734 C C . ARG A 1 89 ? 18.313 -22.017 -24.505 1.00 50.75 89 ARG A C 1
ATOM 736 O O . ARG A 1 89 ? 19.427 -21.513 -24.390 1.00 50.75 89 ARG A O 1
ATOM 743 N N . GLN A 1 90 ? 17.999 -22.795 -25.542 1.00 48.47 90 GLN A N 1
ATOM 744 C CA . GLN A 1 90 ? 18.944 -23.128 -26.614 1.00 48.47 90 GLN A CA 1
ATOM 745 C C . GLN A 1 90 ? 19.411 -21.904 -27.430 1.00 48.47 90 GLN A C 1
ATOM 747 O O . GLN A 1 90 ? 20.583 -21.837 -27.806 1.00 48.47 90 GLN A O 1
ATOM 752 N N . ASP A 1 91 ? 18.555 -20.907 -27.686 1.00 44.97 91 ASP A N 1
ATOM 753 C CA . ASP A 1 91 ? 18.961 -19.658 -28.357 1.00 44.97 91 ASP A CA 1
ATOM 754 C C . ASP A 1 91 ? 19.920 -18.800 -27.501 1.00 44.97 91 ASP A C 1
ATOM 756 O O . ASP A 1 91 ? 20.849 -18.210 -28.057 1.00 44.97 91 ASP A O 1
ATOM 760 N N . TYR A 1 92 ? 19.753 -18.763 -26.171 1.00 43.12 92 TYR A N 1
ATOM 761 C CA . TYR A 1 92 ? 20.701 -18.119 -25.243 1.00 43.12 92 TYR A CA 1
ATOM 762 C C . TYR A 1 92 ? 22.033 -18.886 -25.151 1.00 43.12 92 TYR A C 1
ATOM 764 O O . TYR A 1 92 ? 23.109 -18.282 -25.182 1.00 43.12 92 TYR A O 1
ATOM 772 N N . LEU A 1 93 ? 21.986 -20.221 -25.121 1.00 41.69 93 LEU A N 1
ATOM 773 C CA . LEU A 1 93 ? 23.176 -21.085 -25.089 1.00 41.69 93 LEU A CA 1
ATOM 774 C C . LEU A 1 93 ? 24.019 -20.989 -26.376 1.00 41.69 93 LEU A C 1
ATOM 776 O O . LEU A 1 93 ? 25.242 -21.136 -26.342 1.00 41.69 93 LEU A O 1
ATOM 780 N N . ASN A 1 94 ? 23.408 -20.643 -27.515 1.00 41.56 94 ASN A N 1
ATOM 781 C CA . ASN A 1 94 ? 24.123 -20.439 -28.781 1.00 41.56 94 ASN A CA 1
ATOM 782 C C . ASN A 1 94 ? 25.069 -19.215 -28.780 1.00 41.56 94 ASN A C 1
ATOM 784 O O . ASN A 1 94 ? 25.939 -19.105 -29.654 1.00 41.56 94 ASN A O 1
ATOM 788 N N . THR A 1 95 ? 24.991 -18.326 -27.783 1.00 36.62 95 THR A N 1
ATOM 789 C CA . THR A 1 95 ? 26.039 -17.332 -27.503 1.00 36.62 95 THR A CA 1
ATOM 790 C C . THR A 1 95 ? 27.117 -17.895 -26.572 1.00 36.62 95 THR A C 1
ATOM 792 O O . THR A 1 95 ? 27.160 -17.526 -25.416 1.00 36.62 95 THR A O 1
ATOM 795 N N . ARG A 1 96 ? 28.002 -18.772 -27.081 1.00 35.50 96 ARG A N 1
ATOM 796 C CA . ARG A 1 96 ? 29.268 -19.255 -26.456 1.00 35.50 96 ARG A CA 1
ATOM 797 C C . ARG A 1 96 ? 29.417 -18.993 -24.938 1.00 35.50 96 ARG A C 1
ATOM 799 O O . ARG A 1 96 ? 30.275 -18.206 -24.536 1.00 35.50 96 ARG A O 1
ATOM 806 N N . PHE A 1 97 ? 28.656 -19.707 -24.119 1.00 36.72 97 PHE A N 1
ATOM 807 C CA . PHE A 1 97 ? 28.959 -19.915 -22.701 1.00 36.72 97 PHE A CA 1
ATOM 808 C C . PHE A 1 97 ? 29.128 -21.421 -22.442 1.00 36.72 97 PHE A C 1
ATOM 810 O O . PHE A 1 97 ? 28.694 -22.215 -23.276 1.00 36.72 97 PHE A O 1
ATOM 817 N N . PRO A 1 98 ? 29.860 -21.827 -21.386 1.00 37.19 98 PRO A N 1
ATOM 818 C CA . PRO A 1 98 ? 30.155 -23.233 -21.116 1.00 37.19 98 PRO A CA 1
ATOM 819 C C . PRO A 1 98 ? 28.857 -24.019 -20.920 1.00 37.19 98 PRO A C 1
ATOM 821 O O . PRO A 1 98 ? 27.930 -23.500 -20.304 1.00 37.19 98 PRO A O 1
ATOM 824 N N . ASP A 1 99 ? 28.833 -25.264 -21.395 1.00 36.75 99 ASP A N 1
ATOM 825 C CA . ASP A 1 99 ? 27.671 -26.171 -21.421 1.00 36.75 99 ASP A CA 1
ATOM 826 C C . ASP A 1 99 ? 27.064 -26.515 -20.031 1.00 36.75 99 ASP A C 1
ATOM 828 O O . ASP A 1 99 ? 26.111 -27.282 -19.965 1.00 36.75 99 ASP A O 1
ATOM 832 N N . ASP A 1 100 ? 27.565 -25.924 -18.936 1.00 35.34 100 ASP A N 1
ATOM 833 C CA . ASP A 1 100 ? 27.206 -26.229 -17.539 1.00 35.34 100 ASP A CA 1
ATOM 834 C C . ASP A 1 100 ? 26.568 -25.043 -16.771 1.00 35.34 100 ASP A C 1
ATOM 836 O O . ASP A 1 100 ? 26.493 -25.076 -15.543 1.00 35.34 100 ASP A O 1
ATOM 840 N N . CYS A 1 101 ? 26.134 -23.962 -17.435 1.00 34.12 101 CYS A N 1
ATOM 841 C CA . CYS A 1 101 ? 25.404 -22.889 -16.739 1.00 34.12 101 CYS A CA 1
ATOM 842 C C . CYS A 1 101 ? 23.905 -23.216 -16.689 1.00 34.12 101 CYS A C 1
ATOM 844 O O . CYS A 1 101 ? 23.173 -22.926 -17.638 1.00 34.12 101 CYS A O 1
ATOM 846 N N . GLU A 1 102 ? 23.446 -23.803 -15.581 1.00 41.09 102 GLU A N 1
ATOM 847 C CA . GLU A 1 102 ? 22.028 -23.765 -15.212 1.00 41.09 102 GLU A CA 1
ATOM 848 C C . GLU A 1 102 ? 21.603 -22.289 -15.170 1.00 41.09 102 GLU A C 1
ATOM 850 O O . GLU A 1 102 ? 22.130 -21.490 -14.396 1.00 41.09 102 GLU A O 1
ATOM 855 N N . MET A 1 103 ? 20.733 -21.886 -16.098 1.00 44.84 103 MET A N 1
ATOM 856 C CA . MET A 1 103 ? 20.142 -20.552 -16.083 1.00 44.84 103 MET A CA 1
ATOM 857 C C . MET A 1 103 ? 19.133 -20.531 -14.937 1.00 44.84 103 MET A C 1
ATOM 859 O O . MET A 1 103 ? 18.050 -21.104 -15.058 1.00 44.84 103 MET A O 1
ATOM 863 N N . ASP A 1 104 ? 19.510 -19.911 -13.822 1.00 56.66 104 ASP A N 1
ATOM 864 C CA . ASP A 1 104 ? 18.620 -19.728 -12.681 1.00 56.66 104 ASP A CA 1
ATOM 865 C C . ASP A 1 104 ? 17.376 -18.922 -13.107 1.00 56.66 104 ASP A C 1
ATOM 867 O O . ASP A 1 104 ? 17.471 -17.896 -13.787 1.00 56.66 104 ASP A O 1
ATOM 871 N N . ASN A 1 105 ? 16.186 -19.393 -12.718 1.00 69.12 105 ASN A N 1
ATOM 872 C CA . ASN A 1 105 ? 14.932 -18.662 -12.905 1.00 69.12 105 ASN A CA 1
ATOM 873 C C . ASN A 1 105 ? 14.922 -17.449 -11.953 1.00 69.12 105 ASN A C 1
ATOM 875 O O . ASN A 1 105 ? 14.524 -17.559 -10.794 1.00 69.12 105 ASN A O 1
ATOM 879 N N . GLU A 1 106 ? 15.429 -16.309 -12.419 1.00 82.38 106 GLU A N 1
ATOM 880 C CA . GLU A 1 106 ? 15.601 -15.092 -11.622 1.00 82.38 106 GLU A CA 1
ATOM 881 C C . GLU A 1 106 ? 14.306 -14.271 -11.529 1.00 82.38 106 GLU A C 1
ATOM 883 O O . GLU A 1 106 ? 13.510 -14.203 -12.465 1.00 82.38 106 GLU A O 1
ATOM 888 N N . ILE A 1 107 ? 14.112 -13.546 -10.428 1.00 86.31 107 ILE A N 1
ATOM 889 C CA . ILE A 1 107 ? 13.031 -12.569 -10.288 1.00 86.31 107 ILE A CA 1
ATOM 890 C C . ILE A 1 107 ? 13.392 -11.271 -11.023 1.00 86.31 107 ILE A C 1
ATOM 892 O O . ILE A 1 107 ? 14.343 -10.554 -10.684 1.00 86.31 107 ILE A O 1
ATOM 896 N N . ARG A 1 108 ? 12.565 -10.912 -12.010 1.00 87.69 108 ARG A N 1
ATOM 897 C CA . ARG A 1 108 ? 12.756 -9.720 -12.840 1.00 87.69 108 ARG A CA 1
ATOM 898 C C . ARG A 1 108 ? 12.086 -8.481 -12.254 1.00 87.69 108 ARG A C 1
ATOM 900 O O . ARG A 1 108 ? 12.753 -7.459 -12.096 1.00 87.69 108 ARG A O 1
ATOM 907 N N . ASP A 1 109 ? 10.783 -8.544 -11.981 1.00 91.19 109 ASP A N 1
ATOM 908 C CA . ASP A 1 109 ? 10.017 -7.431 -11.403 1.00 91.19 109 ASP A CA 1
ATOM 909 C C . ASP A 1 109 ? 8.771 -7.936 -10.656 1.00 91.19 109 ASP A C 1
ATOM 911 O O . ASP A 1 109 ? 8.343 -9.079 -10.827 1.00 91.19 109 ASP A O 1
ATOM 915 N N . VAL A 1 110 ? 8.179 -7.069 -9.835 1.00 95.06 110 VAL A N 1
ATOM 916 C CA . VAL A 1 110 ? 6.943 -7.344 -9.098 1.00 95.06 110 VAL A CA 1
ATOM 917 C C . VAL A 1 110 ? 5.994 -6.147 -9.123 1.00 95.06 110 VAL A C 1
ATOM 919 O O . VAL A 1 110 ? 6.418 -4.986 -9.144 1.00 95.06 110 VAL A O 1
ATOM 922 N N . PHE A 1 111 ? 4.693 -6.430 -9.070 1.00 96.12 111 PHE A N 1
ATOM 923 C CA . PHE A 1 111 ? 3.638 -5.423 -9.173 1.00 96.12 111 PHE A CA 1
ATOM 924 C C . PHE A 1 111 ? 2.562 -5.653 -8.114 1.00 96.12 111 PHE A C 1
ATOM 926 O O . PHE A 1 111 ? 1.760 -6.584 -8.214 1.00 96.12 111 PHE A O 1
ATOM 933 N N . TRP A 1 112 ? 2.531 -4.774 -7.112 1.00 96.81 112 TRP A N 1
ATOM 934 C CA . TRP A 1 112 ? 1.472 -4.741 -6.106 1.00 96.81 112 TRP A CA 1
ATOM 935 C C . TRP A 1 112 ? 0.133 -4.368 -6.738 1.00 96.81 112 TRP A C 1
ATOM 937 O O . TRP A 1 112 ? 0.045 -3.381 -7.473 1.00 96.81 112 TRP A O 1
ATOM 947 N N . SER A 1 113 ? -0.910 -5.135 -6.424 1.00 97.31 113 SER A N 1
ATOM 948 C CA . SER A 1 113 ? -2.284 -4.765 -6.755 1.00 97.31 113 SER A CA 1
ATOM 949 C C . SER A 1 113 ? -2.718 -3.528 -5.958 1.00 97.31 113 SER A C 1
ATOM 951 O O . SER A 1 113 ? -2.124 -3.221 -4.920 1.00 97.31 113 SER A O 1
ATOM 953 N N . PRO A 1 114 ? -3.793 -2.830 -6.363 1.00 94.50 114 PRO A N 1
ATOM 954 C CA . PRO A 1 114 ? -4.411 -1.845 -5.487 1.00 94.50 114 PRO A CA 1
ATOM 955 C C . PRO A 1 114 ? -4.965 -2.509 -4.213 1.00 94.50 114 PRO A C 1
ATOM 957 O O . PRO A 1 114 ? -5.361 -3.681 -4.226 1.00 94.50 114 PRO A O 1
ATOM 960 N N . LYS A 1 115 ? -5.032 -1.728 -3.126 1.00 90.62 115 LYS A N 1
ATOM 961 C CA . LYS A 1 115 ? -5.689 -2.082 -1.856 1.00 90.62 115 LYS A CA 1
ATOM 962 C C . LYS A 1 115 ? -7.119 -2.582 -2.096 1.00 90.62 115 LYS A C 1
ATOM 964 O O . LYS A 1 115 ? -7.807 -2.072 -2.981 1.00 90.62 115 LYS A O 1
ATOM 969 N N . ASN A 1 116 ? -7.584 -3.501 -1.246 1.00 89.25 116 ASN A N 1
ATOM 970 C CA . ASN A 1 116 ? -8.933 -4.100 -1.243 1.00 89.25 116 ASN A CA 1
ATOM 971 C C . ASN A 1 116 ? -9.190 -5.208 -2.269 1.00 89.25 116 ASN A C 1
ATOM 973 O O . ASN A 1 116 ? -10.337 -5.642 -2.407 1.00 89.25 116 ASN A O 1
ATOM 977 N N . LEU A 1 117 ? -8.156 -5.688 -2.965 1.00 91.94 117 LEU A N 1
ATOM 978 C CA . LEU A 1 117 ? -8.296 -6.878 -3.803 1.00 91.94 117 LEU A CA 1
ATOM 979 C C . LEU A 1 117 ? -8.300 -8.166 -2.961 1.00 91.94 117 LEU A C 1
ATOM 981 O O . LEU A 1 117 ? -8.926 -9.145 -3.349 1.00 91.94 117 LEU A O 1
ATOM 985 N N . ILE A 1 118 ? -7.688 -8.144 -1.775 1.00 89.88 118 ILE A N 1
ATOM 986 C CA . ILE A 1 118 ? -7.927 -9.133 -0.720 1.00 89.88 118 ILE A CA 1
ATOM 987 C C . ILE A 1 118 ? -8.663 -8.430 0.423 1.00 89.88 118 ILE A C 1
ATOM 989 O O . ILE A 1 118 ? -8.201 -7.420 0.959 1.00 89.88 118 ILE A O 1
ATOM 993 N N . ASN A 1 119 ? -9.836 -8.935 0.788 1.00 83.94 119 ASN A N 1
ATOM 994 C CA . ASN A 1 119 ? -10.632 -8.389 1.875 1.00 83.94 119 ASN A CA 1
ATOM 995 C C . ASN A 1 119 ? -10.141 -8.933 3.235 1.00 83.94 119 ASN A C 1
ATOM 997 O O . ASN A 1 119 ? -10.032 -10.157 3.388 1.00 83.94 119 ASN A O 1
ATOM 1001 N N . PRO A 1 120 ? -9.888 -8.068 4.238 1.00 80.44 120 PRO A N 1
ATOM 1002 C CA . PRO A 1 120 ? -9.955 -6.602 4.202 1.00 80.44 120 PRO A CA 1
ATOM 1003 C C . PRO A 1 120 ? -8.622 -5.921 3.856 1.00 80.44 120 PRO A C 1
ATOM 1005 O O . PRO A 1 120 ? -7.591 -6.218 4.450 1.00 80.44 120 PRO A O 1
ATOM 1008 N N . ASN A 1 121 ? -8.671 -4.903 2.984 1.00 83.19 121 ASN A N 1
ATOM 1009 C CA . ASN A 1 121 ? -7.590 -3.933 2.721 1.00 83.19 121 ASN A CA 1
ATOM 1010 C C . ASN A 1 121 ? -6.211 -4.470 2.332 1.00 83.19 121 ASN A C 1
ATOM 1012 O O . ASN A 1 121 ? -5.231 -3.743 2.472 1.00 83.19 121 ASN A O 1
ATOM 1016 N N . GLN A 1 122 ? -6.111 -5.691 1.837 1.00 89.31 122 GLN A N 1
ATOM 1017 C CA . GLN A 1 122 ? -4.833 -6.287 1.480 1.00 89.31 122 GLN A CA 1
ATOM 1018 C C . GLN A 1 122 ? -4.597 -6.227 -0.031 1.00 89.31 122 GLN A C 1
ATOM 1020 O O . GLN A 1 122 ? -5.542 -6.172 -0.834 1.00 89.31 122 GLN A O 1
ATOM 1025 N N . CYS A 1 123 ? -3.320 -6.204 -0.404 1.00 94.06 123 CYS A N 1
ATOM 1026 C CA . CYS A 1 123 ? -2.867 -6.260 -1.789 1.00 94.06 123 CYS A CA 1
ATOM 1027 C C . CYS A 1 123 ? -2.413 -7.682 -2.158 1.00 94.06 123 CYS A C 1
ATOM 1029 O O . CYS A 1 123 ? -1.879 -8.419 -1.333 1.00 94.06 123 CYS A O 1
ATOM 1031 N N . MET A 1 124 ? -2.574 -8.040 -3.429 1.00 95.31 124 MET A N 1
ATOM 1032 C CA . MET A 1 124 ? -1.905 -9.179 -4.064 1.00 95.31 124 MET A CA 1
ATOM 1033 C C . MET A 1 124 ? -0.576 -8.729 -4.669 1.00 95.31 124 MET A C 1
ATOM 1035 O O . MET A 1 124 ? -0.373 -7.536 -4.923 1.00 95.31 124 MET A O 1
ATOM 1039 N N . LEU A 1 125 ? 0.306 -9.682 -4.959 1.00 96.50 125 LEU A N 1
ATOM 1040 C CA . LEU A 1 125 ? 1.583 -9.416 -5.608 1.00 96.50 125 LEU A CA 1
ATOM 1041 C C . LEU A 1 125 ? 1.707 -10.231 -6.891 1.00 96.50 125 LEU A C 1
ATOM 1043 O O . LEU A 1 125 ? 1.710 -11.455 -6.847 1.00 96.50 125 LEU A O 1
ATOM 1047 N N . ALA A 1 126 ? 1.817 -9.554 -8.032 1.00 96.56 126 ALA A N 1
ATOM 1048 C CA . ALA A 1 126 ? 2.200 -10.208 -9.277 1.00 96.56 126 ALA A CA 1
ATOM 1049 C C . ALA A 1 126 ? 3.728 -10.288 -9.368 1.00 96.56 126 ALA A C 1
ATOM 1051 O O . ALA A 1 126 ? 4.409 -9.300 -9.075 1.00 96.56 126 ALA A O 1
ATOM 1052 N N . VAL A 1 127 ? 4.254 -11.435 -9.783 1.00 94.56 127 VAL A N 1
ATOM 1053 C CA . VAL A 1 127 ? 5.689 -11.730 -9.853 1.00 94.56 127 VAL A CA 1
ATOM 1054 C C . VAL A 1 127 ? 6.042 -12.142 -11.275 1.00 94.56 127 VAL A C 1
ATOM 1056 O O . VAL A 1 127 ? 5.390 -13.016 -11.840 1.00 94.56 127 VAL A O 1
ATOM 1059 N N . ILE A 1 128 ? 7.058 -11.492 -11.849 1.00 92.38 128 ILE A N 1
ATOM 1060 C CA . ILE A 1 128 ? 7.587 -11.801 -13.181 1.00 92.38 128 ILE A CA 1
ATOM 1061 C C . ILE A 1 128 ? 9.009 -12.331 -13.047 1.00 92.38 128 ILE A C 1
ATOM 1063 O O . ILE A 1 128 ? 9.852 -11.682 -12.418 1.00 92.38 128 ILE A O 1
ATOM 1067 N N . THR A 1 129 ? 9.294 -13.458 -13.692 1.00 89.12 129 THR A N 1
ATOM 1068 C CA . THR A 1 129 ? 10.644 -14.029 -13.745 1.00 89.12 129 THR A CA 1
ATOM 1069 C C . THR A 1 129 ? 11.404 -13.657 -15.027 1.00 89.12 129 THR A C 1
ATOM 1071 O O . THR A 1 129 ? 10.845 -13.080 -15.965 1.00 89.12 129 THR A O 1
ATOM 1074 N N . SER A 1 130 ? 12.706 -13.946 -15.079 1.00 82.81 130 SER A N 1
ATOM 1075 C CA . SER A 1 130 ? 13.567 -13.766 -16.258 1.00 82.81 130 SER A CA 1
ATOM 1076 C C . SER A 1 130 ? 13.074 -14.567 -17.464 1.00 82.81 130 SER A C 1
ATOM 1078 O O . SER A 1 130 ? 13.130 -14.061 -18.588 1.00 82.81 130 SER A O 1
ATOM 1080 N N . ASP A 1 131 ? 12.502 -15.746 -17.213 1.00 79.81 131 ASP A N 1
ATOM 1081 C CA . ASP A 1 131 ? 11.871 -16.618 -18.208 1.00 79.81 131 ASP A CA 1
ATOM 1082 C C . ASP A 1 131 ? 10.469 -16.129 -18.621 1.00 79.81 131 ASP A C 1
ATOM 1084 O O . ASP A 1 131 ? 9.779 -16.767 -19.408 1.00 79.81 131 ASP A O 1
ATOM 1088 N N . GLY A 1 132 ? 10.025 -14.964 -18.141 1.00 82.50 132 GLY A N 1
ATOM 1089 C CA . GLY A 1 132 ? 8.748 -14.366 -18.529 1.00 82.50 132 GLY A CA 1
ATOM 1090 C C . GLY A 1 132 ? 7.523 -15.091 -17.968 1.00 82.50 132 GLY A C 1
ATOM 1091 O O . GLY A 1 132 ? 6.412 -14.853 -18.452 1.00 82.50 132 GLY A O 1
ATOM 1092 N N . VAL A 1 133 ? 7.717 -15.937 -16.951 1.00 87.38 133 VAL A N 1
ATOM 1093 C CA . VAL A 1 133 ? 6.634 -16.522 -16.156 1.00 87.38 133 VAL A CA 1
ATOM 1094 C C . VAL A 1 133 ? 5.987 -15.416 -15.326 1.00 87.38 133 VAL A C 1
ATOM 1096 O O . VAL A 1 133 ? 6.688 -14.609 -14.714 1.00 87.38 133 VAL A O 1
ATOM 1099 N N . LEU A 1 134 ? 4.655 -15.362 -15.336 1.00 92.06 134 LEU A N 1
ATOM 1100 C CA . LEU A 1 134 ? 3.848 -14.375 -14.631 1.00 92.06 134 LEU A CA 1
ATOM 1101 C C . LEU A 1 134 ? 2.845 -15.074 -13.714 1.00 92.06 134 LEU A C 1
ATOM 1103 O O . LEU A 1 134 ? 1.865 -15.667 -14.169 1.00 92.06 134 LEU A O 1
ATOM 1107 N N . GLU A 1 135 ? 3.054 -14.923 -12.411 1.00 92.38 135 GLU A N 1
ATOM 1108 C CA . GLU A 1 135 ? 2.194 -15.502 -11.380 1.00 92.38 135 GLU A CA 1
ATOM 1109 C C . GLU A 1 135 ? 1.604 -14.419 -10.476 1.00 92.38 135 GLU A C 1
ATOM 1111 O O . GLU A 1 135 ? 2.205 -13.368 -10.239 1.00 92.38 135 GLU A O 1
ATOM 1116 N N . LEU A 1 136 ? 0.408 -14.685 -9.957 1.00 94.44 136 LEU A N 1
ATOM 1117 C CA . LEU A 1 136 ? -0.248 -13.886 -8.933 1.00 94.44 136 LEU A CA 1
ATOM 1118 C C . LEU A 1 136 ? -0.145 -14.607 -7.596 1.00 94.44 136 LEU A C 1
ATOM 1120 O O . LEU A 1 136 ? -0.605 -15.741 -7.465 1.00 94.44 136 LEU A O 1
ATOM 1124 N N . ALA A 1 137 ? 0.400 -13.924 -6.600 1.00 93.19 137 ALA A N 1
ATOM 1125 C CA . ALA A 1 137 ? 0.566 -14.432 -5.252 1.00 93.19 137 ALA A CA 1
ATOM 1126 C C . ALA A 1 137 ? -0.312 -13.669 -4.250 1.00 93.19 137 ALA A C 1
ATOM 1128 O O . ALA A 1 137 ? -0.487 -12.447 -4.340 1.00 93.19 137 ALA A O 1
ATOM 1129 N N . ALA A 1 138 ? -0.827 -14.393 -3.260 1.00 91.75 138 ALA A N 1
ATOM 1130 C CA . ALA A 1 138 ? -1.522 -13.845 -2.102 1.00 91.75 138 ALA A CA 1
ATOM 1131 C C . ALA A 1 138 ? -0.919 -14.417 -0.817 1.00 91.75 138 ALA A C 1
ATOM 1133 O O . ALA A 1 138 ? -0.496 -15.572 -0.788 1.00 91.75 138 ALA A O 1
ATOM 1134 N N . GLN A 1 139 ? -0.878 -13.613 0.241 1.00 87.94 139 GLN A N 1
ATOM 1135 C CA . GLN A 1 139 ? -0.369 -14.067 1.530 1.00 87.94 139 GLN A CA 1
ATOM 1136 C C . GLN A 1 139 ? -1.481 -14.760 2.327 1.00 87.94 139 GLN A C 1
ATOM 1138 O O . GLN A 1 139 ? -2.540 -14.168 2.540 1.00 87.94 139 GLN A O 1
ATOM 1143 N N . ALA A 1 140 ? -1.209 -15.976 2.791 1.00 81.56 140 ALA A N 1
ATOM 1144 C CA . ALA A 1 140 ? -1.979 -16.699 3.795 1.00 81.56 140 ALA A CA 1
ATOM 1145 C C . ALA A 1 140 ? -1.078 -16.912 5.017 1.00 81.56 140 ALA A C 1
ATOM 1147 O O . ALA A 1 140 ? -0.044 -17.570 4.918 1.00 81.56 140 ALA A O 1
ATOM 1148 N N . ASP A 1 141 ? -1.449 -16.323 6.153 1.00 75.00 141 ASP A N 1
ATOM 1149 C CA . ASP A 1 141 ? -0.605 -16.265 7.352 1.00 75.00 141 ASP A CA 1
ATOM 1150 C C . ASP A 1 141 ? 0.800 -15.702 7.042 1.00 75.00 141 ASP A C 1
ATOM 1152 O O . ASP A 1 141 ? 0.919 -14.571 6.566 1.00 75.00 141 ASP A O 1
ATOM 1156 N N . ASP A 1 142 ? 1.866 -16.467 7.285 1.00 75.94 142 ASP A N 1
ATOM 1157 C CA . ASP A 1 142 ? 3.255 -16.081 7.000 1.00 75.94 142 ASP A CA 1
ATOM 1158 C C . ASP A 1 142 ? 3.767 -16.597 5.637 1.00 75.94 142 ASP A C 1
ATOM 1160 O O . ASP A 1 142 ? 4.919 -16.344 5.275 1.00 75.94 142 ASP A O 1
ATOM 1164 N N . GLU A 1 143 ? 2.929 -17.295 4.864 1.00 84.94 143 GLU A N 1
ATOM 1165 C CA . GLU A 1 143 ? 3.304 -17.915 3.589 1.00 84.94 143 GLU A CA 1
ATOM 1166 C C . GLU A 1 143 ? 2.607 -17.255 2.387 1.00 84.94 143 GLU A C 1
ATOM 1168 O O . GLU A 1 143 ? 1.498 -16.728 2.464 1.00 84.94 143 GLU A O 1
ATOM 1173 N N . TRP A 1 144 ? 3.275 -17.281 1.238 1.00 89.56 144 TRP A N 1
ATOM 1174 C CA . TRP A 1 144 ? 2.792 -16.759 -0.033 1.00 89.56 144 TRP A CA 1
ATOM 1175 C C . TRP A 1 144 ? 2.354 -17.906 -0.927 1.00 89.56 144 TRP A C 1
ATOM 1177 O O . TRP A 1 144 ? 3.125 -18.821 -1.211 1.00 89.56 144 TRP A O 1
ATOM 1187 N N . ILE A 1 145 ? 1.114 -17.842 -1.394 1.00 88.38 145 ILE A N 1
ATOM 1188 C CA . ILE A 1 145 ? 0.496 -18.876 -2.217 1.00 88.38 145 ILE A CA 1
ATOM 1189 C C . ILE A 1 145 ? 0.251 -18.319 -3.618 1.00 88.38 145 ILE A C 1
ATOM 1191 O O . ILE A 1 145 ? -0.324 -17.239 -3.768 1.00 88.38 145 ILE A O 1
ATOM 1195 N N . SER A 1 146 ? 0.654 -19.070 -4.644 1.00 89.81 146 SER A N 1
ATOM 1196 C CA . SER A 1 146 ? 0.274 -18.834 -6.036 1.00 89.81 146 SER A CA 1
ATOM 1197 C C . SER A 1 146 ? -1.230 -19.063 -6.190 1.00 89.81 146 SER A C 1
ATOM 1199 O O . SER A 1 146 ? -1.733 -20.185 -6.068 1.00 89.81 146 SER A O 1
ATOM 1201 N N . VAL A 1 147 ? -1.967 -17.976 -6.408 1.00 90.38 147 VAL A N 1
ATOM 1202 C CA . VAL A 1 147 ? -3.429 -17.977 -6.566 1.00 90.38 147 VAL A CA 1
ATOM 1203 C C . VAL A 1 147 ? -3.851 -18.005 -8.031 1.00 90.38 147 VAL A C 1
ATOM 1205 O O . VAL A 1 147 ? -4.982 -18.397 -8.336 1.00 90.38 147 VAL A O 1
ATOM 1208 N N . HIS A 1 148 ? -2.954 -17.623 -8.945 1.00 91.12 148 HIS A N 1
ATOM 1209 C CA . HIS A 1 148 ? -3.184 -17.721 -10.379 1.00 91.12 148 HIS A CA 1
ATOM 1210 C C . HIS A 1 148 ? -1.884 -17.717 -11.195 1.00 91.12 148 HIS A C 1
ATOM 1212 O O . HIS A 1 148 ? -0.980 -16.933 -10.921 1.00 91.12 148 HIS A O 1
ATOM 1218 N N . ASP A 1 149 ? -1.840 -18.539 -12.243 1.00 90.19 149 ASP A N 1
ATOM 1219 C CA . ASP A 1 149 ? -0.757 -18.603 -13.229 1.00 90.19 149 ASP A CA 1
ATOM 1220 C C . ASP A 1 149 ? -1.262 -18.048 -14.570 1.00 90.19 149 ASP A C 1
ATOM 1222 O O . ASP A 1 149 ? -2.044 -18.691 -15.283 1.00 90.19 149 ASP A O 1
ATOM 1226 N N . PHE A 1 150 ? -0.825 -16.828 -14.896 1.00 90.69 150 PHE A N 1
ATOM 1227 C CA . PHE A 1 150 ? -1.212 -16.159 -16.135 1.00 90.69 150 PHE A CA 1
ATOM 1228 C C . PHE A 1 150 ? -0.490 -16.738 -17.350 1.00 90.69 150 PHE A C 1
ATOM 1230 O O . PHE A 1 150 ? -1.023 -16.662 -18.457 1.00 90.69 150 PHE A O 1
ATOM 1237 N N . THR A 1 151 ? 0.709 -17.293 -17.177 1.00 87.38 151 THR A N 1
ATOM 1238 C CA . THR A 1 151 ? 1.517 -17.831 -18.276 1.00 87.38 151 THR A CA 1
ATOM 1239 C C . THR A 1 151 ? 0.866 -19.078 -18.855 1.00 87.38 151 THR A C 1
ATOM 1241 O O . THR A 1 151 ? 0.638 -19.138 -20.066 1.00 87.38 151 THR A O 1
ATOM 1244 N N . THR A 1 152 ? 0.456 -20.019 -18.003 1.00 85.94 152 THR A N 1
ATOM 1245 C CA . THR A 1 152 ? -0.263 -21.224 -18.440 1.00 85.94 152 THR A CA 1
ATOM 1246 C C . THR A 1 152 ? -1.599 -20.870 -19.095 1.00 85.94 152 THR A C 1
ATOM 1248 O O . THR A 1 152 ? -1.917 -21.377 -20.175 1.00 85.94 152 THR A O 1
ATOM 1251 N N . GLN A 1 153 ? -2.377 -19.956 -18.498 1.00 87.56 153 GLN A N 1
ATOM 1252 C CA . GLN A 1 153 ? -3.648 -19.522 -19.087 1.00 87.56 153 GLN A CA 1
ATOM 1253 C C . GLN A 1 153 ? -3.437 -18.834 -20.444 1.00 87.56 153 GLN A C 1
ATOM 1255 O O . GLN A 1 153 ? -4.188 -19.071 -21.393 1.00 87.56 153 GLN A O 1
ATOM 1260 N N . TRP A 1 154 ? -2.413 -17.988 -20.558 1.00 88.25 154 TRP A N 1
ATOM 1261 C CA . TRP A 1 154 ? -2.091 -17.303 -21.801 1.00 88.25 154 TRP A CA 1
ATOM 1262 C C . TRP A 1 154 ? -1.659 -18.276 -22.897 1.00 88.25 154 TRP A C 1
ATOM 1264 O O . TRP A 1 154 ? -2.158 -18.157 -24.016 1.00 88.25 154 TRP A O 1
ATOM 1274 N N . ASN A 1 155 ? -0.832 -19.278 -22.576 1.00 83.56 155 ASN A N 1
ATOM 1275 C CA . ASN A 1 155 ? -0.421 -20.322 -23.519 1.00 83.56 155 ASN A CA 1
ATOM 1276 C C . ASN A 1 155 ? -1.633 -21.012 -24.163 1.00 83.56 155 ASN A C 1
ATOM 1278 O O . ASN A 1 155 ? -1.737 -21.078 -25.386 1.00 83.56 155 ASN A O 1
ATOM 1282 N N . GLN A 1 156 ? -2.617 -21.406 -23.349 1.00 83.75 156 GLN A N 1
ATOM 1283 C CA . GLN A 1 156 ? -3.865 -22.015 -23.828 1.00 83.75 156 GLN A CA 1
ATOM 1284 C C . GLN A 1 156 ? -4.662 -21.094 -24.771 1.00 83.75 156 GLN A C 1
ATOM 1286 O O . GLN A 1 156 ? -5.360 -21.564 -25.668 1.00 83.75 156 GLN A O 1
ATOM 1291 N N . ILE A 1 157 ? -4.570 -19.774 -24.583 1.00 85.19 157 ILE A N 1
ATOM 1292 C CA . ILE A 1 157 ? -5.269 -18.774 -25.405 1.00 85.19 157 ILE A CA 1
ATOM 1293 C C . ILE A 1 157 ? -4.552 -18.525 -26.738 1.00 85.19 157 ILE A C 1
ATOM 1295 O O . ILE A 1 157 ? -5.214 -18.209 -27.735 1.00 85.19 157 ILE A O 1
ATOM 1299 N N . ILE A 1 158 ? -3.219 -18.605 -26.767 1.00 82.06 158 ILE A N 1
ATOM 1300 C CA . ILE A 1 158 ? -2.430 -18.321 -27.971 1.00 82.06 158 ILE A CA 1
ATOM 1301 C C . ILE A 1 158 ? -2.126 -19.556 -28.819 1.00 82.06 158 ILE A C 1
ATOM 1303 O O . ILE A 1 158 ? -1.997 -19.382 -30.031 1.00 82.06 158 ILE A O 1
ATOM 1307 N N . ASN A 1 159 ? -2.093 -20.748 -28.213 1.00 73.94 159 ASN A N 1
ATOM 1308 C CA . ASN A 1 159 ? -1.838 -22.040 -28.850 1.00 73.94 159 ASN A CA 1
ATOM 1309 C C . ASN A 1 159 ? -3.002 -23.023 -28.593 1.00 73.94 159 ASN A C 1
ATOM 1311 O O . ASN A 1 159 ? -2.857 -23.973 -27.821 1.00 73.94 159 ASN A O 1
ATOM 1315 N N . PRO A 1 160 ? -4.185 -22.820 -29.197 1.00 63.06 160 PRO A N 1
ATOM 1316 C CA . PRO A 1 160 ? -5.304 -23.739 -29.021 1.00 63.06 160 PRO A CA 1
ATOM 1317 C C . PRO A 1 160 ? -5.080 -25.040 -29.818 1.00 63.06 160 PRO A C 1
ATOM 1319 O O . PRO A 1 160 ? -5.564 -25.158 -30.935 1.00 63.06 160 PRO A O 1
ATOM 1322 N N . SER A 1 161 ? -4.338 -26.000 -29.253 1.00 54.56 161 SER A N 1
ATOM 1323 C CA . SER A 1 161 ? -4.326 -27.435 -29.616 1.00 54.56 161 SER A CA 1
ATOM 1324 C C . SER A 1 161 ? -4.464 -27.762 -31.120 1.00 54.56 161 SER A C 1
ATOM 1326 O O . SER A 1 161 ? -5.417 -28.436 -31.515 1.00 54.56 161 SER A O 1
ATOM 1328 N N . ASP A 1 162 ? -3.531 -27.288 -31.954 1.00 52.38 162 ASP A N 1
ATOM 1329 C CA . ASP A 1 162 ? -3.376 -27.723 -33.350 1.00 52.38 162 ASP A CA 1
ATOM 1330 C C . ASP A 1 162 ? -1.988 -28.376 -33.524 1.00 52.38 162 ASP A C 1
ATOM 1332 O O . ASP A 1 162 ? -0.970 -27.696 -33.636 1.00 52.38 162 ASP A O 1
ATOM 1336 N N . ASP A 1 163 ? -1.956 -29.713 -33.574 1.00 53.09 163 ASP A N 1
ATOM 1337 C CA . ASP A 1 163 ? -0.755 -30.582 -33.582 1.00 53.09 163 ASP A CA 1
ATOM 1338 C C . ASP A 1 163 ? 0.139 -30.481 -34.848 1.00 53.09 163 ASP A C 1
ATOM 1340 O O . ASP A 1 163 ? 0.943 -31.368 -35.128 1.00 53.09 163 ASP A O 1
ATOM 1344 N N . ASN A 1 164 ? -0.002 -29.440 -35.676 1.00 51.69 164 ASN A N 1
ATOM 1345 C CA . ASN A 1 164 ? 0.662 -29.335 -36.986 1.00 51.69 164 ASN A CA 1
ATOM 1346 C C . ASN A 1 164 ? 1.399 -28.003 -37.208 1.00 51.69 164 ASN A C 1
ATOM 1348 O O . ASN A 1 164 ? 1.481 -27.512 -38.340 1.00 51.69 164 ASN A O 1
ATOM 1352 N N . GLU A 1 165 ? 1.948 -27.395 -36.158 1.00 56.09 165 GLU A N 1
ATOM 1353 C CA . GLU A 1 165 ? 2.767 -26.194 -36.314 1.00 56.09 165 GLU A CA 1
ATOM 1354 C C . GLU A 1 165 ? 4.233 -26.510 -36.670 1.00 56.09 165 GLU A C 1
ATOM 1356 O O . GLU A 1 165 ? 4.854 -27.463 -36.215 1.00 56.09 165 GLU A O 1
ATOM 1361 N N . SER A 1 166 ? 4.802 -25.715 -37.582 1.00 56.94 166 SER A N 1
ATOM 1362 C CA . SER A 1 166 ? 6.215 -25.820 -37.978 1.00 56.94 166 SER A CA 1
ATOM 1363 C C . SER A 1 166 ? 7.145 -25.229 -36.907 1.00 56.94 166 SER A C 1
ATOM 1365 O O . SER A 1 166 ? 6.761 -24.286 -36.224 1.00 56.94 166 SER A O 1
ATOM 1367 N N . LEU A 1 167 ? 8.414 -25.657 -36.833 1.00 54.50 167 LEU A N 1
ATOM 1368 C CA . LEU A 1 167 ? 9.430 -25.108 -35.904 1.00 54.50 167 LEU A CA 1
ATOM 1369 C C . LEU A 1 167 ? 9.533 -23.559 -35.922 1.00 54.50 167 LEU A C 1
ATOM 1371 O O . LEU A 1 167 ? 9.822 -22.926 -34.910 1.00 54.50 167 LEU A O 1
ATOM 1375 N N . ALA A 1 168 ? 9.271 -22.923 -37.071 1.00 53.25 168 ALA A N 1
ATOM 1376 C CA . ALA A 1 168 ? 9.248 -21.463 -37.201 1.00 53.25 168 ALA A CA 1
ATOM 1377 C C . ALA A 1 168 ? 7.995 -20.817 -36.576 1.00 53.25 168 ALA A C 1
ATOM 1379 O O . ALA A 1 168 ? 8.088 -19.718 -36.030 1.00 53.25 168 ALA A O 1
ATOM 1380 N N . ALA A 1 169 ? 6.847 -21.501 -36.629 1.00 58.22 169 ALA A N 1
ATOM 1381 C CA . ALA A 1 169 ? 5.644 -21.106 -35.900 1.00 58.22 169 ALA A CA 1
ATOM 1382 C C . ALA A 1 169 ? 5.881 -21.245 -34.389 1.00 58.22 169 ALA A C 1
ATOM 1384 O O . ALA A 1 169 ? 5.629 -20.286 -33.658 1.00 58.22 169 ALA A O 1
ATOM 1385 N N . HIS A 1 170 ? 6.548 -22.326 -33.959 1.00 57.59 170 HIS A N 1
ATOM 1386 C CA . HIS A 1 170 ? 6.929 -22.513 -32.559 1.00 57.59 170 HIS A CA 1
ATOM 1387 C C . HIS A 1 170 ? 7.820 -21.374 -32.025 1.00 57.59 170 HIS A C 1
ATOM 1389 O O . HIS A 1 170 ? 7.532 -20.774 -30.991 1.00 57.59 170 HIS A O 1
ATOM 1395 N N . LYS A 1 171 ? 8.852 -20.970 -32.778 1.00 55.25 171 LYS A N 1
ATOM 1396 C CA . LYS A 1 171 ? 9.728 -19.841 -32.405 1.00 55.25 171 LYS A CA 1
ATOM 1397 C C . LYS A 1 171 ? 9.020 -18.478 -32.413 1.00 55.25 171 LYS A C 1
ATOM 1399 O O . LYS A 1 171 ? 9.394 -17.575 -31.673 1.00 55.25 171 LYS A O 1
ATOM 1404 N N . SER A 1 172 ? 8.002 -18.294 -33.253 1.00 60.94 172 SER A N 1
ATOM 1405 C CA . SER A 1 172 ? 7.189 -17.069 -33.237 1.00 60.94 172 SER A CA 1
ATOM 1406 C C . SER A 1 172 ? 6.198 -17.031 -32.069 1.00 60.94 172 SER A C 1
ATOM 1408 O O . SER A 1 172 ? 5.892 -15.950 -31.564 1.00 60.94 172 SER A O 1
ATOM 1410 N N . ASN A 1 173 ? 5.740 -18.203 -31.620 1.00 66.69 173 ASN A N 1
ATOM 1411 C CA . ASN A 1 173 ? 4.842 -18.365 -30.484 1.00 66.69 173 ASN A CA 1
ATOM 1412 C C . ASN A 1 173 ? 5.582 -18.294 -29.143 1.00 66.69 173 ASN A C 1
ATOM 1414 O O . ASN A 1 173 ? 5.008 -17.780 -28.186 1.00 66.69 173 ASN A O 1
ATOM 1418 N N . SER A 1 174 ? 6.867 -18.665 -29.080 1.00 67.00 174 SER A N 1
ATOM 1419 C CA . SER A 1 174 ? 7.661 -18.516 -27.854 1.00 67.00 174 SER A CA 1
ATOM 1420 C C . SER A 1 174 ? 7.710 -17.057 -27.393 1.00 67.00 174 SER A C 1
ATOM 1422 O O . SER A 1 174 ? 7.292 -16.774 -26.280 1.00 67.00 174 SER A O 1
ATOM 1424 N N . ASN A 1 175 ? 8.049 -16.091 -28.257 1.00 71.94 175 ASN A N 1
ATOM 1425 C CA . ASN A 1 175 ? 8.054 -14.653 -27.909 1.00 71.94 175 ASN A CA 1
ATOM 1426 C C . ASN A 1 175 ? 6.688 -14.106 -27.445 1.00 71.94 175 ASN A C 1
ATOM 1428 O O . ASN A 1 175 ? 6.610 -13.021 -26.868 1.00 71.94 175 ASN A O 1
ATOM 1432 N N . ARG A 1 176 ? 5.589 -14.815 -27.720 1.00 81.31 176 ARG A N 1
ATOM 1433 C CA . ARG A 1 176 ? 4.252 -14.443 -27.243 1.00 81.31 176 ARG A CA 1
ATOM 1434 C C . ARG A 1 176 ? 4.003 -14.907 -25.811 1.00 81.31 176 ARG A C 1
ATOM 1436 O O . ARG A 1 176 ? 3.146 -14.319 -25.168 1.00 81.31 176 ARG A O 1
ATOM 1443 N N . LEU A 1 177 ? 4.751 -15.892 -25.312 1.00 79.94 177 LEU A N 1
ATOM 1444 C CA . LEU A 1 177 ? 4.652 -16.415 -23.945 1.00 79.94 177 LEU A CA 1
ATOM 1445 C C . LEU A 1 177 ? 5.427 -15.576 -22.922 1.00 79.94 177 LEU A C 1
ATOM 1447 O O . LEU A 1 177 ? 4.964 -15.427 -21.796 1.00 79.94 177 LEU A O 1
ATOM 1451 N N . PHE A 1 178 ? 6.566 -14.991 -23.310 1.00 85.56 178 PHE A N 1
ATOM 1452 C CA . PHE A 1 178 ? 7.432 -14.251 -22.384 1.00 85.56 178 PHE A CA 1
ATOM 1453 C C . PHE A 1 178 ? 6.802 -12.919 -21.973 1.00 85.56 178 PHE A C 1
ATOM 1455 O O . PHE A 1 178 ? 6.809 -11.955 -22.747 1.00 85.56 178 PHE A O 1
ATOM 1462 N N . CYS A 1 179 ? 6.283 -12.851 -20.746 1.00 90.88 179 CYS A N 1
ATOM 1463 C CA . CYS A 1 179 ? 5.820 -11.605 -20.149 1.00 90.88 179 CYS A CA 1
ATOM 1464 C C . CYS A 1 179 ? 7.016 -10.708 -19.793 1.00 90.88 179 CYS A C 1
ATOM 1466 O O . CYS A 1 179 ? 7.986 -11.148 -19.180 1.00 90.88 179 CYS A O 1
ATOM 1468 N N . THR A 1 180 ? 6.961 -9.433 -20.170 1.00 92.00 180 THR A N 1
ATOM 1469 C CA . THR A 1 180 ? 8.085 -8.493 -20.022 1.00 92.00 180 THR A CA 1
ATOM 1470 C C . THR A 1 180 ? 7.857 -7.457 -18.934 1.00 92.00 180 THR A C 1
ATOM 1472 O O . THR A 1 180 ? 8.817 -7.005 -18.309 1.00 92.00 180 THR A O 1
ATOM 1475 N N . THR A 1 181 ? 6.605 -7.055 -18.724 1.00 94.94 181 THR A N 1
ATOM 1476 C CA . THR A 1 181 ? 6.195 -6.072 -17.719 1.00 94.94 181 THR A CA 1
ATOM 1477 C C . THR A 1 181 ? 4.689 -6.169 -17.480 1.00 94.94 181 THR A C 1
ATOM 1479 O O . THR A 1 181 ? 3.959 -6.809 -18.244 1.00 94.94 181 THR A O 1
ATOM 1482 N N . SER A 1 182 ? 4.200 -5.545 -16.415 1.00 96.88 182 SER A N 1
ATOM 1483 C CA . SER A 1 182 ? 2.775 -5.515 -16.097 1.00 96.88 182 SER A CA 1
ATOM 1484 C C . SER A 1 182 ? 2.374 -4.207 -15.421 1.00 96.88 182 SER A C 1
ATOM 1486 O O . SER A 1 182 ? 3.213 -3.410 -15.008 1.00 96.88 182 SER A O 1
ATOM 1488 N N . ALA A 1 183 ? 1.073 -3.957 -15.330 1.00 96.44 183 ALA A N 1
ATOM 1489 C CA . ALA A 1 183 ? 0.522 -2.840 -14.574 1.00 96.44 183 ALA A CA 1
ATOM 1490 C C . ALA A 1 183 ? -0.859 -3.187 -14.018 1.00 96.44 183 ALA A C 1
ATOM 1492 O O . ALA A 1 183 ? -1.565 -4.044 -14.550 1.00 96.44 183 ALA A O 1
ATOM 1493 N N . TRP A 1 184 ? -1.255 -2.475 -12.969 1.00 96.62 184 TRP A N 1
ATOM 1494 C CA . TRP A 1 184 ? -2.592 -2.548 -12.393 1.00 96.62 184 TRP A CA 1
ATOM 1495 C C . TRP A 1 184 ? -3.363 -1.258 -12.658 1.00 96.62 184 TRP A C 1
ATOM 1497 O O . TRP A 1 184 ? -2.788 -0.167 -12.655 1.00 96.62 184 TRP A O 1
ATOM 1507 N N . SER A 1 185 ? -4.677 -1.375 -12.837 1.00 94.50 185 SER A N 1
ATOM 1508 C CA . SER A 1 185 ? -5.595 -0.251 -12.658 1.00 94.50 185 SER A CA 1
ATOM 1509 C C . SER A 1 185 ? -5.804 0.064 -11.173 1.00 94.50 185 SER A C 1
ATOM 1511 O O . SER A 1 185 ? -5.356 -0.667 -10.288 1.00 94.50 185 SER A O 1
ATOM 1513 N N . CYS A 1 186 ? -6.572 1.115 -10.880 1.00 92.00 186 CYS A N 1
ATOM 1514 C CA . CYS A 1 186 ? -7.155 1.287 -9.551 1.00 92.00 186 CYS A CA 1
ATOM 1515 C C . CYS A 1 186 ? -8.188 0.178 -9.248 1.00 92.00 186 CYS A C 1
ATOM 1517 O O . CYS A 1 186 ? -8.575 -0.603 -10.126 1.00 92.00 186 CYS A O 1
ATOM 1519 N N . CYS A 1 187 ? -8.604 0.093 -7.983 1.00 92.12 187 CYS A N 1
ATOM 1520 C CA . CYS A 1 187 ? -9.637 -0.837 -7.539 1.00 92.12 187 CYS A CA 1
ATOM 1521 C C . CYS A 1 187 ? -11.029 -0.263 -7.842 1.00 92.12 187 CYS A C 1
ATOM 1523 O O . CYS A 1 187 ? -11.345 0.864 -7.456 1.00 92.12 187 CYS A O 1
ATOM 1525 N N . TYR A 1 188 ? -11.862 -1.055 -8.505 1.00 91.19 188 TYR A N 1
ATOM 1526 C CA . TYR A 1 188 ? -13.245 -0.747 -8.846 1.00 91.19 188 TYR A CA 1
ATOM 1527 C C . TYR A 1 188 ? -14.205 -1.626 -8.047 1.00 91.19 188 TYR A C 1
ATOM 1529 O O . TYR A 1 188 ? -13.839 -2.701 -7.581 1.00 91.19 188 TYR A O 1
ATOM 1537 N N . LYS A 1 189 ? -15.467 -1.203 -7.960 1.00 88.62 189 LYS A N 1
ATOM 1538 C CA . LYS A 1 189 ? -16.561 -2.019 -7.421 1.00 88.62 189 LYS A CA 1
ATOM 1539 C C . LYS A 1 189 ? -17.474 -2.499 -8.538 1.00 88.62 189 LYS A C 1
ATOM 1541 O O . LYS A 1 189 ? -17.833 -1.720 -9.425 1.00 88.62 189 LYS A O 1
ATOM 1546 N N . ASP A 1 190 ? -17.826 -3.776 -8.510 1.00 82.62 190 ASP A N 1
ATOM 1547 C CA . ASP A 1 190 ? -18.846 -4.353 -9.380 1.00 82.62 190 ASP A CA 1
ATOM 1548 C C . ASP A 1 190 ? -20.251 -4.091 -8.800 1.00 82.62 190 ASP A C 1
ATOM 1550 O O . ASP A 1 190 ? -20.413 -3.541 -7.706 1.00 82.62 190 ASP A O 1
ATOM 1554 N N . ASN A 1 191 ? -21.293 -4.437 -9.553 1.00 80.12 191 ASN A N 1
ATOM 1555 C CA . ASN A 1 191 ? -22.683 -4.185 -9.160 1.00 80.12 191 ASN A CA 1
ATOM 1556 C C . ASN A 1 191 ? -23.085 -4.923 -7.873 1.00 80.12 191 ASN A C 1
ATOM 1558 O O . ASN A 1 191 ? -23.951 -4.448 -7.141 1.00 80.12 191 ASN A O 1
ATOM 1562 N N . ASP A 1 192 ? -22.455 -6.065 -7.600 1.00 79.31 192 ASP A N 1
ATOM 1563 C CA . ASP A 1 192 ? -22.625 -6.865 -6.385 1.00 79.31 192 ASP A CA 1
ATOM 1564 C C . ASP A 1 192 ? -21.761 -6.365 -5.207 1.00 79.31 192 ASP A C 1
ATOM 1566 O O . ASP A 1 192 ? -21.657 -7.055 -4.200 1.00 79.31 192 ASP A O 1
ATOM 1570 N N . GLN A 1 193 ? -21.156 -5.172 -5.316 1.00 78.50 193 GLN A N 1
ATOM 1571 C CA . GLN A 1 193 ? -20.210 -4.589 -4.351 1.00 78.50 193 GLN A CA 1
ATOM 1572 C C . GLN A 1 193 ? -18.886 -5.349 -4.198 1.00 78.50 193 GLN A C 1
ATOM 1574 O O . GLN A 1 193 ? -18.053 -4.931 -3.393 1.00 78.50 193 GLN A O 1
ATOM 1579 N N . SER A 1 194 ? -18.634 -6.393 -4.996 1.00 85.38 194 SER A N 1
ATOM 1580 C CA . SER A 1 194 ? -17.322 -7.036 -5.029 1.00 85.38 194 SER A CA 1
ATOM 1581 C C . SER A 1 194 ? -16.275 -6.099 -5.637 1.00 85.38 194 SER A C 1
ATOM 1583 O O . SER A 1 194 ? -16.534 -5.366 -6.598 1.00 85.38 194 SER A O 1
ATOM 1585 N N . ASN A 1 195 ? -15.076 -6.096 -5.062 1.00 92.00 195 ASN A N 1
ATOM 1586 C CA . ASN A 1 195 ? -13.954 -5.331 -5.594 1.00 92.00 195 ASN A CA 1
ATOM 1587 C C . ASN A 1 195 ? -13.337 -6.064 -6.794 1.00 92.00 195 ASN A C 1
ATOM 1589 O O . ASN A 1 195 ? -13.292 -7.292 -6.820 1.00 92.00 195 ASN A O 1
ATOM 1593 N N . TYR A 1 196 ? -12.828 -5.333 -7.781 1.00 93.88 196 TYR A N 1
ATOM 1594 C CA . TYR A 1 196 ? -12.030 -5.886 -8.876 1.00 93.88 196 TYR A CA 1
ATOM 1595 C C . TYR A 1 196 ? -11.004 -4.867 -9.370 1.00 93.88 196 TYR A C 1
ATOM 1597 O O . TYR A 1 196 ? -11.171 -3.663 -9.193 1.00 93.88 196 TYR A O 1
ATOM 1605 N N . ALA A 1 197 ? -9.965 -5.338 -10.048 1.00 95.44 197 ALA A N 1
ATOM 1606 C CA . ALA A 1 197 ? -9.020 -4.486 -10.762 1.00 95.44 197 ALA A CA 1
ATOM 1607 C C . ALA A 1 197 ? -8.731 -5.069 -12.148 1.00 95.44 197 ALA A C 1
ATOM 1609 O O . ALA A 1 197 ? -8.860 -6.276 -12.368 1.00 95.44 197 ALA A O 1
ATOM 1610 N N . TYR A 1 198 ? -8.354 -4.213 -13.093 1.00 95.38 198 TYR A N 1
ATOM 1611 C CA . TYR A 1 198 ? -7.763 -4.657 -14.344 1.00 95.38 198 TYR A CA 1
ATOM 1612 C C . TYR A 1 198 ? -6.268 -4.866 -14.147 1.00 95.38 198 TYR A C 1
ATOM 1614 O O . TYR A 1 198 ? -5.559 -3.981 -13.666 1.00 95.38 198 TYR A O 1
ATOM 1622 N N . PHE A 1 199 ? -5.802 -6.040 -14.543 1.00 97.31 199 PHE A N 1
ATOM 1623 C CA . PHE A 1 199 ? -4.397 -6.385 -14.614 1.00 97.31 199 PHE A CA 1
ATOM 1624 C C . PHE A 1 199 ? -3.975 -6.427 -16.076 1.00 97.31 199 PHE A C 1
ATOM 1626 O O . PHE A 1 199 ? -4.661 -7.021 -16.907 1.00 97.31 199 PHE A O 1
ATOM 1633 N N . ILE A 1 200 ? -2.878 -5.760 -16.406 1.00 96.62 200 ILE A N 1
ATOM 1634 C CA . ILE A 1 200 ? -2.387 -5.625 -17.770 1.00 96.62 200 ILE A CA 1
ATOM 1635 C C . ILE A 1 200 ? -1.050 -6.345 -17.846 1.00 96.62 200 ILE A C 1
ATOM 1637 O O . ILE A 1 200 ? -0.115 -5.938 -17.161 1.00 96.62 200 ILE A O 1
ATOM 1641 N N . SER A 1 201 ? -0.957 -7.369 -18.692 1.00 96.62 201 SER A N 1
ATOM 1642 C CA . SER A 1 201 ? 0.295 -8.061 -19.003 1.00 96.62 201 SER A CA 1
ATOM 1643 C C . SER A 1 201 ? 0.764 -7.694 -20.409 1.00 96.62 201 SER A C 1
ATOM 1645 O O . SER A 1 201 ? -0.034 -7.624 -21.349 1.00 96.62 201 SER A O 1
ATOM 1647 N N . ALA A 1 202 ? 2.060 -7.423 -20.550 1.00 95.19 202 ALA A N 1
ATOM 1648 C CA . ALA A 1 202 ? 2.705 -7.176 -21.833 1.00 95.19 202 ALA A CA 1
ATOM 1649 C C . ALA A 1 202 ? 3.735 -8.261 -22.126 1.00 95.19 202 ALA A C 1
ATOM 1651 O O . ALA A 1 202 ? 4.463 -8.692 -21.234 1.00 95.19 202 ALA A O 1
ATOM 1652 N N . TYR A 1 203 ? 3.807 -8.660 -23.390 1.00 91.81 203 TYR A N 1
ATOM 1653 C CA . TYR A 1 203 ? 4.645 -9.758 -23.851 1.00 91.81 203 TYR A CA 1
ATOM 1654 C C . TYR A 1 203 ? 5.720 -9.267 -24.821 1.00 91.81 203 TYR A C 1
ATOM 1656 O O . TYR A 1 203 ? 5.575 -8.228 -25.470 1.00 91.81 203 TYR A O 1
ATOM 1664 N N . GLU A 1 204 ? 6.793 -10.042 -24.969 1.00 88.31 204 GLU A N 1
ATOM 1665 C CA . GLU A 1 204 ? 7.930 -9.708 -25.838 1.00 88.31 204 GLU A CA 1
ATOM 1666 C C . GLU A 1 204 ? 7.533 -9.549 -27.313 1.00 88.31 204 GLU A C 1
ATOM 1668 O O . GLU A 1 204 ? 8.119 -8.754 -28.041 1.00 88.31 204 GLU A O 1
ATOM 1673 N N . SER A 1 205 ? 6.468 -10.230 -27.734 1.00 86.19 205 SER A N 1
ATOM 1674 C CA . SER A 1 205 ? 5.821 -10.075 -29.044 1.00 86.19 205 SER A CA 1
ATOM 1675 C C . SER A 1 205 ? 5.080 -8.744 -29.272 1.00 86.19 205 SER A C 1
ATOM 1677 O O . SER A 1 205 ? 4.405 -8.593 -30.299 1.00 86.19 205 SER A O 1
ATOM 1679 N N . SER A 1 206 ? 5.166 -7.814 -28.316 1.00 89.00 206 SER A N 1
ATOM 1680 C CA . SER A 1 206 ? 4.431 -6.543 -28.276 1.00 89.00 206 SER A CA 1
ATOM 1681 C C . SER A 1 206 ? 2.904 -6.735 -28.231 1.00 89.00 206 SER A C 1
ATOM 1683 O O . SER A 1 206 ? 2.131 -5.872 -28.656 1.00 89.00 206 SER A O 1
ATOM 1685 N N . GLU A 1 207 ? 2.462 -7.885 -27.714 1.00 91.19 207 GLU A N 1
ATOM 1686 C CA . GLU A 1 207 ? 1.069 -8.162 -27.361 1.00 91.19 207 GLU A CA 1
ATOM 1687 C C . GLU A 1 207 ? 0.774 -7.653 -25.943 1.00 91.19 207 GLU A C 1
ATOM 1689 O O . GLU A 1 207 ? 1.616 -7.727 -25.050 1.00 91.19 207 GLU A O 1
ATOM 1694 N N . ILE A 1 208 ? -0.433 -7.128 -25.746 1.00 93.62 208 ILE A N 1
ATOM 1695 C CA . ILE A 1 208 ? -0.979 -6.703 -24.457 1.00 93.62 208 ILE A CA 1
ATOM 1696 C C . ILE A 1 208 ? -2.251 -7.505 -24.196 1.00 93.62 208 ILE A C 1
ATOM 1698 O O . ILE A 1 208 ? -3.131 -7.566 -25.062 1.00 93.62 208 ILE A O 1
ATOM 1702 N N . ALA A 1 209 ? -2.375 -8.059 -22.994 1.00 94.00 209 ALA A N 1
ATOM 1703 C CA . ALA A 1 209 ? -3.599 -8.670 -22.492 1.00 94.00 209 ALA A CA 1
ATOM 1704 C C . ALA A 1 209 ? -4.122 -7.895 -21.274 1.00 94.00 209 ALA A C 1
ATOM 1706 O O . ALA A 1 209 ? -3.352 -7.470 -20.415 1.00 94.00 209 ALA A O 1
ATOM 1707 N N . ILE A 1 210 ? -5.441 -7.689 -21.216 1.00 95.00 210 ILE A N 1
ATOM 1708 C CA . ILE A 1 210 ? -6.124 -7.051 -20.084 1.00 95.00 210 ILE A CA 1
ATOM 1709 C C . ILE A 1 210 ? -7.039 -8.080 -19.431 1.00 95.00 210 ILE A C 1
ATOM 1711 O O . ILE A 1 210 ? -8.001 -8.556 -20.042 1.00 95.00 210 ILE A O 1
ATOM 1715 N N . TRP A 1 211 ? -6.761 -8.365 -18.169 1.00 95.25 211 TRP A N 1
ATOM 1716 C CA . TRP A 1 211 ? -7.462 -9.321 -17.32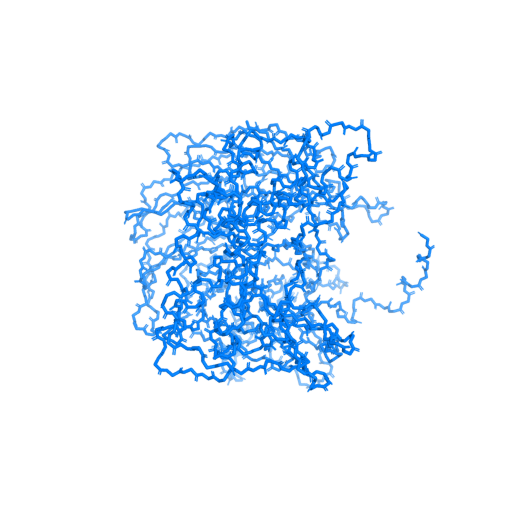8 1.00 95.25 211 TRP A CA 1
ATOM 1717 C C . TRP A 1 211 ? -8.306 -8.571 -16.306 1.00 95.25 211 TRP A C 1
ATOM 1719 O O . TRP A 1 211 ? -7.835 -7.621 -15.688 1.00 95.25 211 TRP A O 1
ATOM 1729 N N . LYS A 1 212 ? -9.555 -8.982 -16.097 1.00 94.12 212 LYS A N 1
ATOM 1730 C CA . LYS A 1 212 ? -10.352 -8.540 -14.951 1.00 94.12 212 LYS A CA 1
ATOM 1731 C C . LYS A 1 212 ? -10.106 -9.521 -13.812 1.00 94.12 212 LYS A C 1
ATOM 1733 O O . LYS A 1 212 ? -10.498 -10.677 -13.926 1.00 94.12 212 LYS A O 1
ATOM 1738 N N . VAL A 1 213 ? -9.491 -9.050 -12.733 1.00 95.19 213 VAL A N 1
ATOM 1739 C CA . VAL A 1 213 ? -9.192 -9.839 -11.533 1.00 95.19 213 VAL A CA 1
ATOM 1740 C C . VAL A 1 213 ? -10.188 -9.456 -10.446 1.00 95.19 213 VAL A C 1
ATOM 1742 O O . VAL A 1 213 ? -10.217 -8.297 -10.026 1.00 95.19 213 VAL A O 1
ATOM 1745 N N . LYS A 1 214 ? -11.033 -10.398 -10.013 1.00 93.38 214 LYS A N 1
ATOM 1746 C CA . LYS A 1 214 ? -11.957 -10.164 -8.895 1.00 93.38 214 LYS A CA 1
ATOM 1747 C C . LYS A 1 214 ? -11.254 -10.308 -7.550 1.00 93.38 214 LYS A C 1
ATOM 1749 O O . LYS A 1 214 ? -10.322 -11.095 -7.405 1.00 93.38 214 LYS A O 1
ATOM 1754 N N . GLY A 1 215 ? -11.723 -9.542 -6.574 1.00 91.31 215 GLY A N 1
ATOM 1755 C CA . GLY A 1 215 ? -11.246 -9.619 -5.208 1.00 91.31 215 GLY A CA 1
ATOM 1756 C C . GLY A 1 215 ? -11.727 -10.880 -4.496 1.00 91.31 215 GLY A C 1
ATOM 1757 O O . GLY A 1 215 ? -12.758 -11.456 -4.843 1.00 91.31 215 GLY A O 1
ATOM 1758 N N . ILE A 1 216 ? -10.963 -11.292 -3.493 1.00 89.69 216 ILE A N 1
ATOM 1759 C CA . ILE A 1 216 ? -11.199 -12.487 -2.670 1.00 89.69 216 ILE A CA 1
ATOM 1760 C C . ILE A 1 216 ? -11.204 -12.105 -1.191 1.00 89.69 216 ILE A C 1
ATOM 1762 O O . ILE A 1 216 ? -10.700 -11.039 -0.834 1.00 89.69 216 ILE A O 1
ATOM 1766 N N . ASN A 1 217 ? -11.721 -12.962 -0.311 1.00 84.69 217 ASN A N 1
ATOM 1767 C CA . ASN A 1 217 ? -11.504 -12.786 1.125 1.00 84.69 217 ASN A CA 1
ATOM 1768 C C . ASN A 1 217 ? -10.217 -13.483 1.557 1.00 84.69 217 ASN A C 1
ATOM 1770 O O . ASN A 1 217 ? -9.878 -14.546 1.046 1.00 84.69 217 ASN A O 1
ATOM 1774 N N . SER A 1 218 ? -9.529 -12.894 2.533 1.00 80.56 218 SER A N 1
ATOM 1775 C CA . SER A 1 218 ? -8.341 -13.488 3.161 1.00 80.56 218 SER A CA 1
ATOM 1776 C C . SER A 1 218 ? -8.610 -14.885 3.734 1.00 80.56 218 SER A C 1
ATOM 1778 O O . SER A 1 218 ? -7.760 -15.760 3.637 1.00 80.56 218 SER A O 1
ATOM 1780 N N . GLU A 1 219 ? -9.817 -15.118 4.250 1.00 75.81 219 GLU A N 1
ATOM 1781 C CA . GLU A 1 219 ? -10.267 -16.414 4.781 1.00 75.81 219 GLU A CA 1
ATOM 1782 C C . GLU A 1 219 ? -10.424 -17.499 3.708 1.00 75.81 219 GLU A C 1
ATOM 1784 O O . GLU A 1 219 ? -10.358 -18.685 4.022 1.00 75.81 219 GLU A O 1
ATOM 1789 N N . ASP A 1 220 ? -10.633 -17.100 2.451 1.00 79.12 220 ASP A N 1
ATOM 1790 C CA . ASP A 1 220 ? -10.798 -18.027 1.330 1.00 79.12 220 ASP A CA 1
ATOM 1791 C C . ASP A 1 220 ? -9.440 -18.435 0.732 1.00 79.12 220 ASP A C 1
ATOM 1793 O O . ASP A 1 220 ? -9.381 -19.302 -0.145 1.00 79.12 220 ASP A O 1
ATOM 1797 N N . ILE A 1 221 ? -8.337 -17.812 1.174 1.00 79.44 221 ILE A N 1
ATOM 1798 C CA . ILE A 1 221 ? -7.000 -18.120 0.672 1.00 79.44 221 ILE A CA 1
ATOM 1799 C C . ILE A 1 221 ? -6.583 -19.488 1.205 1.00 79.44 221 ILE A C 1
ATOM 1801 O O . ILE A 1 221 ? -6.263 -19.673 2.375 1.00 79.44 221 ILE A O 1
ATOM 1805 N N . GLY A 1 222 ? -6.572 -20.458 0.300 1.00 71.12 222 GLY A N 1
ATOM 1806 C CA . GLY A 1 222 ? -6.167 -21.824 0.571 1.00 71.12 222 GLY A CA 1
ATOM 1807 C C . GLY A 1 222 ? -5.731 -22.536 -0.703 1.00 71.12 222 GLY A C 1
ATOM 1808 O O . GLY A 1 222 ? -5.727 -21.966 -1.794 1.00 71.12 222 GLY A O 1
ATOM 1809 N N . LEU A 1 223 ? -5.386 -23.816 -0.570 1.00 62.50 223 LEU A N 1
ATOM 1810 C CA . LEU A 1 223 ? -4.852 -24.641 -1.663 1.00 62.50 223 LEU A CA 1
ATOM 1811 C C . LEU A 1 223 ? -5.771 -24.726 -2.883 1.00 62.50 223 LEU A C 1
ATOM 1813 O O . LEU A 1 223 ? -5.305 -24.697 -4.026 1.00 62.50 223 LEU A O 1
ATOM 1817 N N . ASP A 1 224 ? -7.075 -24.790 -2.634 1.00 68.44 224 ASP A N 1
ATOM 1818 C CA . ASP A 1 224 ? -8.095 -24.985 -3.662 1.00 68.44 224 ASP A CA 1
ATOM 1819 C C . ASP A 1 224 ? -8.695 -23.674 -4.173 1.00 68.44 224 ASP A C 1
ATOM 1821 O O . ASP A 1 224 ? -9.617 -23.704 -4.994 1.00 68.44 224 ASP A O 1
ATOM 1825 N N . LEU A 1 225 ? -8.176 -22.521 -3.728 1.00 78.75 225 LEU A N 1
ATOM 1826 C CA . LEU A 1 225 ? -8.664 -21.237 -4.208 1.00 78.75 225 LEU A CA 1
ATOM 1827 C C . LEU A 1 225 ? -8.480 -21.165 -5.729 1.00 78.75 225 LEU A C 1
ATOM 1829 O O . LEU A 1 225 ? -7.374 -21.289 -6.262 1.00 78.75 225 LEU A O 1
ATOM 1833 N N . LYS A 1 226 ? -9.597 -20.950 -6.424 1.00 72.62 226 LYS A N 1
ATOM 1834 C CA . LYS A 1 226 ? -9.629 -20.597 -7.840 1.00 72.62 226 LYS A CA 1
ATOM 1835 C C . LYS A 1 226 ? -10.126 -19.172 -7.948 1.00 72.62 226 LYS A C 1
ATOM 1837 O O . LYS A 1 226 ? -11.297 -18.903 -7.691 1.00 72.62 226 LYS A O 1
ATOM 1842 N N . MET A 1 227 ? -9.226 -18.272 -8.321 1.00 83.44 227 MET A N 1
ATOM 1843 C CA . MET A 1 227 ? -9.600 -16.892 -8.583 1.00 83.44 227 MET A CA 1
ATOM 1844 C C . MET A 1 227 ? -10.455 -16.782 -9.845 1.00 83.44 227 MET A C 1
ATOM 1846 O O . MET A 1 227 ? -10.176 -17.419 -10.861 1.00 83.44 227 MET A O 1
ATOM 1850 N N . ASP A 1 228 ? -11.481 -15.936 -9.777 1.00 87.31 228 ASP A N 1
ATOM 1851 C CA . ASP A 1 228 ? -12.272 -15.545 -10.940 1.00 87.31 228 ASP A CA 1
ATOM 1852 C C . ASP A 1 228 ? -11.522 -14.448 -11.708 1.00 87.31 228 ASP A C 1
ATOM 1854 O O . ASP A 1 228 ? -11.525 -13.269 -11.326 1.00 87.31 228 ASP A O 1
ATOM 1858 N N . ILE A 1 229 ? -10.817 -14.875 -12.757 1.00 92.62 229 ILE A N 1
ATOM 1859 C CA . ILE A 1 229 ? -10.027 -14.022 -13.642 1.00 92.62 229 ILE A CA 1
ATOM 1860 C C . ILE A 1 229 ? -10.516 -14.204 -15.073 1.00 92.62 229 ILE A C 1
ATOM 1862 O O . ILE A 1 229 ? -10.556 -15.311 -15.610 1.00 92.62 229 ILE A O 1
ATOM 1866 N N . GLU A 1 230 ? -10.865 -13.088 -15.704 1.00 91.81 230 GLU A N 1
ATOM 1867 C CA . GLU A 1 230 ? -11.454 -13.071 -17.039 1.00 91.81 230 GLU A CA 1
ATOM 1868 C C . GLU A 1 230 ? -10.584 -12.257 -18.002 1.00 91.81 230 GLU A C 1
ATOM 1870 O O . GLU A 1 230 ? -10.353 -11.066 -17.775 1.00 91.81 230 GLU A O 1
ATOM 1875 N N . LEU A 1 231 ? -10.148 -12.857 -19.116 1.00 92.00 231 LEU A N 1
ATOM 1876 C CA . LEU A 1 231 ? -9.517 -12.104 -20.201 1.00 92.00 231 LEU A CA 1
ATOM 1877 C C . LEU A 1 231 ? -10.567 -11.206 -20.863 1.00 92.00 231 LEU A C 1
ATOM 1879 O O . LEU A 1 231 ? -11.488 -11.687 -21.521 1.00 92.00 231 LEU A O 1
ATOM 1883 N N . LYS A 1 232 ? -10.407 -9.890 -20.731 1.00 90.38 232 LYS A N 1
ATOM 1884 C CA . LYS A 1 232 ? -11.310 -8.911 -21.345 1.00 90.38 232 LYS A CA 1
ATOM 1885 C C . LYS A 1 232 ? -10.873 -8.485 -22.728 1.00 90.38 232 LYS A C 1
ATOM 1887 O O . LYS A 1 232 ? -11.715 -8.120 -23.546 1.00 90.38 232 LYS A O 1
ATOM 1892 N N . PHE A 1 233 ? -9.570 -8.474 -22.974 1.00 85.75 233 PHE A N 1
ATOM 1893 C CA . PHE A 1 233 ? -9.037 -7.892 -24.190 1.00 85.75 233 PHE A CA 1
ATOM 1894 C C . PHE A 1 233 ? -7.632 -8.409 -24.493 1.00 85.75 233 PHE A C 1
ATOM 1896 O O . PHE A 1 233 ? -6.838 -8.606 -23.576 1.00 85.75 233 PHE A O 1
ATOM 1903 N N . LYS A 1 234 ? -7.319 -8.577 -25.782 1.00 89.56 234 LYS A N 1
ATOM 1904 C CA . LYS A 1 234 ? -5.963 -8.830 -26.280 1.00 89.56 234 LYS A CA 1
ATOM 1905 C C . LYS A 1 234 ? -5.687 -7.982 -27.516 1.00 89.56 234 LYS A C 1
ATOM 1907 O O . LYS A 1 234 ? -6.555 -7.872 -28.384 1.00 89.56 234 LYS A O 1
ATOM 1912 N N . TYR A 1 235 ? -4.495 -7.406 -27.615 1.00 88.19 235 TYR A N 1
ATOM 1913 C CA . TYR A 1 235 ? -4.121 -6.548 -28.739 1.00 88.19 235 TYR A CA 1
ATOM 1914 C C . TYR A 1 235 ? -2.635 -6.610 -29.034 1.00 88.19 235 TYR A C 1
ATOM 1916 O O . TYR A 1 235 ? -1.816 -6.581 -28.122 1.00 88.19 235 TYR A O 1
ATOM 1924 N N . LYS A 1 236 ? -2.296 -6.663 -30.321 1.00 88.12 236 LYS A N 1
ATOM 1925 C CA . LYS A 1 236 ? -0.917 -6.641 -30.796 1.00 88.12 236 LYS A CA 1
ATOM 1926 C C . LYS A 1 236 ? -0.576 -5.255 -31.315 1.00 88.12 236 LYS A C 1
ATOM 1928 O O . LYS A 1 236 ? -1.244 -4.754 -32.222 1.00 88.12 236 LYS A O 1
ATOM 1933 N N . LEU A 1 237 ? 0.460 -4.647 -30.750 1.00 86.50 237 LEU A N 1
ATOM 1934 C CA . LEU A 1 237 ? 0.973 -3.368 -31.223 1.00 86.50 237 LEU A CA 1
ATOM 1935 C C . LEU A 1 237 ? 1.681 -3.533 -32.571 1.00 86.50 237 LEU A C 1
ATOM 1937 O O . LEU A 1 237 ? 2.155 -4.609 -32.925 1.00 86.50 237 LEU A O 1
ATOM 1941 N N . GLN A 1 238 ? 1.732 -2.446 -33.342 1.00 81.44 238 GLN A N 1
ATOM 1942 C CA . GLN A 1 238 ? 2.466 -2.426 -34.612 1.00 81.44 238 GLN A CA 1
ATOM 1943 C C . GLN A 1 238 ? 3.979 -2.306 -34.403 1.00 81.44 238 GLN A C 1
ATOM 1945 O O . GLN A 1 238 ? 4.747 -2.742 -35.259 1.00 81.44 238 GLN A O 1
ATOM 1950 N N . ASN A 1 239 ? 4.401 -1.710 -33.284 1.00 77.25 239 ASN A N 1
ATOM 1951 C CA . ASN A 1 239 ? 5.803 -1.636 -32.906 1.00 77.25 239 ASN A CA 1
ATOM 1952 C C . ASN A 1 239 ? 6.318 -3.041 -32.557 1.00 77.25 239 ASN A C 1
ATOM 1954 O O . ASN A 1 239 ? 5.635 -3.789 -31.865 1.00 77.25 239 ASN A O 1
ATOM 1958 N N . THR A 1 240 ? 7.507 -3.390 -33.044 1.00 79.88 240 THR A N 1
ATOM 1959 C CA . THR A 1 240 ? 8.178 -4.671 -32.773 1.00 79.88 240 THR A CA 1
ATOM 1960 C C . THR A 1 240 ? 9.149 -4.596 -31.596 1.00 79.88 240 THR A C 1
ATOM 1962 O O . THR A 1 240 ? 9.788 -5.594 -31.272 1.00 79.88 240 THR A O 1
ATOM 1965 N N . ALA A 1 241 ? 9.339 -3.413 -31.006 1.00 86.31 241 ALA A N 1
ATOM 1966 C CA . ALA A 1 241 ? 10.165 -3.242 -29.822 1.00 86.31 241 ALA A CA 1
ATOM 1967 C C . ALA A 1 241 ? 9.508 -3.874 -28.587 1.00 86.31 241 ALA A C 1
ATOM 1969 O O . ALA A 1 241 ? 8.282 -3.952 -28.462 1.00 86.31 241 ALA A O 1
ATOM 1970 N N . ILE A 1 242 ? 10.353 -4.295 -27.647 1.00 90.25 242 ILE A N 1
ATOM 1971 C CA . ILE A 1 242 ? 9.923 -4.929 -26.402 1.00 90.25 242 ILE A CA 1
ATOM 1972 C C . ILE A 1 242 ? 9.263 -3.873 -25.514 1.00 90.25 242 ILE A C 1
ATOM 1974 O O . ILE A 1 242 ? 9.853 -2.826 -25.242 1.00 90.25 242 ILE A O 1
ATOM 1978 N N . ILE A 1 243 ? 8.056 -4.160 -25.029 1.00 93.19 243 ILE A N 1
ATOM 1979 C CA . ILE A 1 243 ? 7.369 -3.312 -24.052 1.00 93.19 243 ILE A CA 1
ATOM 1980 C C . ILE A 1 243 ? 8.092 -3.447 -22.707 1.00 93.19 243 ILE A C 1
ATOM 1982 O O . ILE A 1 243 ? 8.220 -4.554 -22.181 1.00 93.19 243 ILE A O 1
ATOM 1986 N N . SER A 1 244 ? 8.570 -2.336 -22.149 1.00 92.88 244 SER A N 1
ATOM 1987 C CA . SER A 1 244 ? 9.352 -2.312 -20.906 1.00 92.88 244 SER A CA 1
ATOM 1988 C C . SER A 1 244 ? 8.637 -1.632 -19.740 1.00 92.88 244 SER A C 1
ATOM 1990 O O . SER A 1 244 ? 8.950 -1.930 -18.589 1.00 92.88 244 SER A O 1
ATOM 1992 N N . ALA A 1 245 ? 7.661 -0.761 -20.008 1.00 94.38 245 ALA A N 1
ATOM 1993 C CA . ALA A 1 245 ? 6.878 -0.091 -18.973 1.00 94.38 245 ALA A CA 1
ATOM 1994 C C . ALA A 1 245 ? 5.421 0.113 -19.403 1.00 94.38 245 ALA A C 1
ATOM 1996 O O . ALA A 1 245 ? 5.135 0.396 -20.566 1.00 94.38 245 ALA A O 1
ATOM 1997 N N . LEU A 1 246 ? 4.506 0.033 -18.440 1.00 96.25 246 LEU A N 1
ATOM 1998 C CA . LEU A 1 246 ? 3.080 0.288 -18.625 1.00 96.25 246 LEU A CA 1
ATOM 1999 C C . LEU A 1 246 ? 2.570 1.239 -17.539 1.00 96.25 246 LEU A C 1
ATOM 2001 O O . LEU A 1 246 ? 3.033 1.197 -16.400 1.00 96.25 246 LEU A O 1
ATOM 2005 N N . SER A 1 247 ? 1.592 2.081 -17.877 1.00 95.56 247 SER A N 1
ATOM 2006 C CA . SER A 1 247 ? 0.889 2.915 -16.897 1.00 95.56 247 SER A CA 1
ATOM 2007 C C . SER A 1 247 ? -0.584 3.061 -17.258 1.00 95.56 247 SER A C 1
ATOM 2009 O O . SER A 1 247 ? -0.914 3.564 -18.334 1.00 95.56 247 SER A O 1
ATOM 2011 N N . TRP A 1 248 ? -1.461 2.602 -16.362 1.00 94.69 248 TRP A N 1
ATOM 2012 C CA . TRP A 1 248 ? -2.911 2.729 -16.486 1.00 94.69 248 TRP A CA 1
ATOM 2013 C C . TRP A 1 248 ? -3.396 4.012 -15.816 1.00 94.69 248 TRP A C 1
ATOM 2015 O O . TRP A 1 248 ? -3.101 4.258 -14.647 1.00 94.69 248 TRP A O 1
ATOM 2025 N N . ILE A 1 249 ? -4.173 4.811 -16.542 1.00 93.56 249 ILE A N 1
ATOM 2026 C CA . ILE A 1 249 ? -4.682 6.105 -16.085 1.00 93.56 249 ILE A CA 1
ATOM 2027 C C . ILE A 1 249 ? -6.187 6.151 -16.351 1.00 93.56 249 ILE A C 1
ATOM 2029 O O . ILE A 1 249 ? -6.630 5.983 -17.483 1.00 93.56 249 ILE A O 1
ATOM 2033 N N . GLU A 1 250 ? -6.988 6.381 -15.315 1.00 91.50 250 GLU A N 1
ATOM 2034 C CA . GLU A 1 250 ? -8.437 6.558 -15.445 1.00 91.50 250 GLU A CA 1
ATOM 2035 C C . GLU A 1 250 ? -8.757 8.010 -15.783 1.00 91.50 250 GLU A C 1
ATOM 2037 O O . GLU A 1 250 ? -8.478 8.884 -14.978 1.00 91.50 250 GLU A O 1
ATOM 2042 N N . ILE A 1 251 ? -9.320 8.278 -16.965 1.00 88.88 251 ILE A N 1
ATOM 2043 C CA . ILE A 1 251 ? -9.662 9.636 -17.418 1.00 88.88 251 ILE A CA 1
ATOM 2044 C C . ILE A 1 251 ? -11.008 10.065 -16.828 1.00 88.88 251 ILE A C 1
ATOM 2046 O O . ILE A 1 251 ? -11.124 11.159 -16.279 1.00 88.88 251 ILE A O 1
ATOM 2050 N N . ASP A 1 252 ? -12.009 9.201 -16.974 1.00 86.50 252 ASP A N 1
ATOM 2051 C CA . ASP A 1 252 ? -13.374 9.357 -16.477 1.00 86.50 252 ASP A CA 1
ATOM 2052 C C . ASP A 1 252 ? -13.949 7.958 -16.203 1.00 86.50 252 ASP A C 1
ATOM 2054 O O . ASP A 1 252 ? -13.325 6.935 -16.503 1.00 86.50 252 ASP A O 1
ATOM 2058 N N . LYS A 1 253 ? -15.166 7.892 -15.666 1.00 83.88 253 LYS A N 1
ATOM 2059 C CA . LYS A 1 253 ? -15.887 6.638 -15.501 1.00 83.88 253 LYS A CA 1
ATOM 2060 C C . LYS A 1 253 ? -15.978 5.919 -16.846 1.00 83.88 253 LYS A C 1
ATOM 2062 O O . LYS A 1 253 ? -16.581 6.423 -17.790 1.00 83.88 253 LYS A O 1
ATOM 2067 N N . ASP A 1 254 ? -15.429 4.709 -16.883 1.00 85.50 254 ASP A N 1
ATOM 2068 C CA . ASP A 1 254 ? -15.398 3.845 -18.063 1.00 85.50 254 ASP A CA 1
ATOM 2069 C C . ASP A 1 254 ? -14.533 4.385 -19.241 1.00 85.50 254 ASP A C 1
ATOM 2071 O O . ASP A 1 254 ? -14.578 3.806 -20.326 1.00 85.50 254 ASP A O 1
ATOM 2075 N N . ASP A 1 255 ? -13.709 5.428 -19.054 1.00 89.31 255 ASP A N 1
ATOM 2076 C CA . ASP A 1 255 ? -12.736 5.932 -20.047 1.00 89.31 255 ASP A CA 1
ATOM 2077 C C . ASP A 1 255 ? -11.318 5.964 -19.450 1.00 89.31 255 ASP A C 1
ATOM 2079 O O . ASP A 1 255 ? -11.058 6.606 -18.431 1.00 89.31 255 ASP A O 1
ATOM 2083 N N . TYR A 1 256 ? -10.383 5.271 -20.090 1.00 91.62 256 TYR A N 1
ATOM 2084 C CA . TYR A 1 256 ? -9.036 5.029 -19.588 1.00 91.62 256 TYR A CA 1
ATOM 2085 C C . TYR A 1 256 ? -7.977 5.267 -20.669 1.00 91.62 256 TYR A C 1
ATOM 2087 O O . TYR A 1 256 ? -8.223 5.200 -21.875 1.00 91.62 256 TYR A O 1
ATOM 2095 N N . MET A 1 257 ? -6.753 5.508 -20.218 1.00 92.62 257 MET A N 1
ATOM 2096 C CA . MET A 1 257 ? -5.561 5.658 -21.039 1.00 92.62 257 MET A CA 1
ATOM 2097 C C . MET A 1 257 ? -4.499 4.677 -20.560 1.00 92.62 257 MET A C 1
ATOM 2099 O O . MET A 1 257 ? -4.209 4.604 -19.368 1.00 92.62 257 MET A O 1
ATOM 2103 N N . LEU A 1 258 ? -3.898 3.947 -21.492 1.00 94.44 258 LEU A N 1
ATOM 2104 C CA . LEU A 1 258 ? -2.753 3.087 -21.232 1.00 94.44 258 LEU A CA 1
ATOM 2105 C C . LEU A 1 258 ? -1.542 3.647 -21.972 1.00 94.44 258 LEU A C 1
ATOM 2107 O O . LEU A 1 258 ? -1.512 3.678 -23.204 1.00 94.44 258 LEU A O 1
ATOM 2111 N N . LEU A 1 259 ? -0.553 4.101 -21.207 1.00 94.75 259 LEU A N 1
ATOM 2112 C CA . LEU A 1 259 ? 0.741 4.512 -21.737 1.00 94.75 259 LEU A CA 1
ATOM 2113 C C . LEU A 1 259 ? 1.658 3.296 -21.823 1.00 94.75 259 LEU A C 1
ATOM 2115 O O . LEU A 1 259 ? 1.780 2.544 -20.853 1.00 94.75 259 LEU A O 1
ATOM 2119 N N . VAL A 1 260 ? 2.303 3.125 -22.974 1.00 94.75 260 VAL A N 1
ATOM 2120 C CA . VAL A 1 260 ? 3.158 1.976 -23.284 1.00 94.75 260 VAL A CA 1
ATOM 2121 C C . VAL A 1 260 ? 4.557 2.476 -23.607 1.00 94.75 260 VAL A C 1
ATOM 2123 O O . VAL A 1 260 ? 4.761 3.135 -24.621 1.00 94.75 260 VAL A O 1
ATOM 2126 N N . GLY A 1 261 ? 5.516 2.185 -22.733 1.00 93.69 261 GLY A N 1
ATOM 2127 C CA . GLY A 1 261 ? 6.928 2.501 -22.923 1.00 93.69 261 GLY A CA 1
ATOM 2128 C C . GLY A 1 261 ? 7.699 1.303 -23.464 1.00 93.69 261 GLY A C 1
ATOM 2129 O O . GLY A 1 261 ? 7.509 0.177 -22.999 1.00 93.69 261 GLY A O 1
ATOM 2130 N N . PHE A 1 262 ? 8.592 1.554 -24.416 1.00 91.94 262 PHE A N 1
ATOM 2131 C CA . PHE A 1 262 ? 9.376 0.521 -25.088 1.00 91.94 262 PHE A CA 1
ATOM 2132 C C . PHE A 1 262 ? 10.865 0.571 -24.721 1.00 91.94 262 PHE A C 1
ATOM 2134 O O . PHE A 1 262 ? 11.407 1.589 -24.271 1.00 91.94 262 PHE A O 1
ATOM 2141 N N . SER A 1 263 ? 11.557 -0.542 -24.972 1.00 90.00 263 SER A N 1
ATOM 2142 C CA . SER A 1 263 ? 12.999 -0.687 -24.753 1.00 90.00 263 SER A CA 1
ATOM 2143 C C . SER A 1 263 ? 13.859 0.203 -25.659 1.00 90.00 263 SER A C 1
ATOM 2145 O O . SER A 1 263 ? 15.025 0.452 -25.357 1.00 90.00 263 SER A O 1
ATOM 2147 N N . ASP A 1 264 ? 13.286 0.727 -26.738 1.00 88.12 264 ASP A N 1
ATOM 2148 C CA . ASP A 1 264 ? 13.927 1.613 -27.709 1.00 88.12 264 ASP A CA 1
ATOM 2149 C C . ASP A 1 264 ? 13.551 3.096 -27.511 1.00 88.12 264 ASP A C 1
ATOM 2151 O O . ASP A 1 264 ? 13.687 3.896 -28.433 1.00 88.12 264 ASP A O 1
ATOM 2155 N N . SER A 1 265 ? 13.086 3.460 -26.310 1.00 87.00 265 SER A N 1
ATOM 2156 C CA . SER A 1 265 ? 12.648 4.808 -25.909 1.00 87.00 265 SER A CA 1
ATOM 2157 C C . SER A 1 265 ? 11.297 5.282 -26.454 1.00 87.00 265 SER A C 1
ATOM 2159 O O . SER A 1 265 ? 10.880 6.380 -26.081 1.00 87.00 265 SER A O 1
ATOM 2161 N N . HIS A 1 266 ? 10.603 4.516 -27.302 1.00 89.75 266 HIS A N 1
ATOM 2162 C CA . HIS A 1 266 ? 9.291 4.936 -27.799 1.00 89.75 266 HIS A CA 1
ATOM 2163 C C . HIS A 1 266 ? 8.243 4.944 -26.682 1.00 89.75 266 HIS A C 1
ATOM 2165 O O . HIS A 1 266 ? 8.346 4.198 -25.701 1.00 89.75 266 HIS A O 1
ATOM 2171 N N . ILE A 1 267 ? 7.229 5.797 -26.834 1.00 90.88 267 ILE A N 1
ATOM 2172 C CA . ILE A 1 267 ? 6.072 5.846 -25.937 1.00 90.88 267 ILE A CA 1
ATOM 2173 C C . ILE A 1 267 ? 4.805 5.956 -26.770 1.00 90.88 267 ILE A C 1
ATOM 2175 O O . ILE A 1 267 ? 4.566 6.987 -27.404 1.00 90.88 267 ILE A O 1
ATOM 2179 N N . ASP A 1 268 ? 3.976 4.923 -26.701 1.00 90.69 268 ASP A N 1
ATOM 2180 C CA . ASP A 1 268 ? 2.657 4.892 -27.320 1.00 90.69 268 ASP A CA 1
ATOM 2181 C C . ASP A 1 268 ? 1.555 5.173 -26.297 1.00 90.69 268 ASP A C 1
ATOM 2183 O O . ASP A 1 268 ? 1.725 5.037 -25.081 1.00 90.69 268 ASP A O 1
ATOM 2187 N N . CYS A 1 269 ? 0.397 5.566 -26.820 1.00 91.06 269 CYS A N 1
ATOM 2188 C CA . CYS A 1 269 ? -0.802 5.834 -26.048 1.00 91.06 269 CYS A CA 1
ATOM 2189 C C . CYS A 1 269 ? -1.977 5.055 -26.623 1.00 91.06 269 CYS A C 1
ATOM 2191 O O . CYS A 1 269 ? -2.288 5.144 -27.812 1.00 91.06 269 CYS A O 1
ATOM 2193 N N . LEU A 1 270 ? -2.654 4.302 -25.766 1.00 90.88 270 LEU A N 1
ATOM 2194 C CA . LEU A 1 270 ? -3.848 3.552 -26.115 1.00 90.88 270 LEU A CA 1
ATOM 2195 C C . LEU A 1 270 ? -5.017 4.128 -25.330 1.00 90.88 270 LEU A C 1
ATOM 2197 O O . LEU A 1 270 ? -4.973 4.205 -24.102 1.00 90.88 270 LEU A O 1
ATOM 2201 N N . LYS A 1 271 ? -6.080 4.512 -26.033 1.00 89.50 271 LYS A N 1
ATOM 2202 C CA . LYS A 1 271 ? -7.335 4.897 -25.398 1.00 89.50 271 LYS A CA 1
ATOM 2203 C C . LYS A 1 271 ? -8.212 3.665 -25.226 1.00 89.50 271 LYS A C 1
ATOM 2205 O O . LYS A 1 271 ? -8.402 2.904 -26.173 1.00 89.50 271 LYS A O 1
ATOM 2210 N N . ILE A 1 272 ? -8.757 3.488 -24.034 1.00 89.19 272 ILE A N 1
ATOM 2211 C CA . ILE A 1 272 ? -9.531 2.321 -23.630 1.00 89.19 272 ILE A CA 1
ATOM 2212 C C . ILE A 1 272 ? -10.883 2.814 -23.122 1.00 89.19 272 ILE A C 1
ATOM 2214 O O . ILE A 1 272 ? -10.949 3.495 -22.113 1.00 89.19 272 ILE A O 1
ATOM 2218 N N . ASN A 1 273 ? -11.970 2.450 -23.791 1.00 85.94 273 ASN A N 1
ATOM 2219 C CA . ASN A 1 273 ? -13.324 2.770 -23.349 1.00 85.94 273 ASN A CA 1
ATOM 2220 C C . ASN A 1 273 ? -14.035 1.479 -22.959 1.00 85.94 273 ASN A C 1
ATOM 2222 O O . ASN A 1 273 ? -14.075 0.522 -23.735 1.00 85.94 273 ASN A O 1
ATOM 2226 N N . LYS A 1 274 ? -14.650 1.455 -21.784 1.00 80.00 274 LYS A N 1
ATOM 2227 C CA . LYS A 1 274 ? -15.532 0.373 -21.376 1.00 80.00 274 LYS A CA 1
ATOM 2228 C C . LYS A 1 274 ? -16.947 0.693 -21.836 1.00 80.00 274 LYS A C 1
ATOM 2230 O O . LYS A 1 274 ? -17.566 1.669 -21.428 1.00 80.00 274 LYS A O 1
ATOM 2235 N N . HIS A 1 275 ? -17.480 -0.154 -22.704 1.00 71.94 275 HIS A N 1
ATOM 2236 C CA . HIS A 1 275 ? -18.855 -0.046 -23.160 1.00 71.94 275 HIS A CA 1
ATOM 2237 C C . HIS A 1 275 ? -19.619 -1.285 -22.693 1.00 71.94 275 HIS A C 1
ATOM 2239 O O . HIS A 1 275 ? -19.501 -2.369 -23.265 1.00 71.94 275 HIS A O 1
ATOM 2245 N N . LYS A 1 276 ? -20.423 -1.122 -21.634 1.00 70.88 276 LYS A N 1
ATOM 2246 C CA . LYS A 1 276 ? -21.073 -2.227 -20.905 1.00 70.88 276 LYS A CA 1
ATOM 2247 C C . LYS A 1 276 ? -20.031 -3.173 -20.278 1.00 70.88 276 LYS A C 1
ATOM 2249 O O . LYS A 1 276 ? -19.301 -2.758 -19.382 1.00 70.88 276 LYS A O 1
ATOM 2254 N N . SER A 1 277 ? -19.987 -4.435 -20.707 1.00 65.19 277 SER A N 1
ATOM 2255 C CA . SER A 1 277 ? -19.060 -5.472 -20.232 1.00 65.19 277 SER A CA 1
ATOM 2256 C C . SER A 1 277 ? -17.822 -5.642 -21.117 1.00 65.19 277 SER A C 1
ATOM 2258 O O . SER A 1 277 ? -16.945 -6.429 -20.761 1.00 65.19 277 SER A O 1
ATOM 2260 N N . GLU A 1 278 ? -17.759 -4.942 -22.252 1.00 72.25 278 GLU A N 1
ATOM 2261 C CA . GLU A 1 278 ? -16.686 -5.054 -23.240 1.00 72.25 278 GLU A CA 1
ATOM 2262 C C . GLU A 1 278 ? -15.717 -3.874 -23.137 1.00 72.25 278 GLU A C 1
ATOM 2264 O O . GLU A 1 278 ? -16.115 -2.735 -22.871 1.00 72.25 278 GLU A O 1
ATOM 2269 N N . ILE A 1 279 ? -14.435 -4.160 -23.364 1.00 77.00 279 ILE A N 1
ATOM 2270 C CA . ILE A 1 279 ? -13.367 -3.166 -23.432 1.00 77.00 279 ILE A CA 1
ATOM 2271 C C . ILE A 1 279 ? -13.063 -2.896 -24.907 1.00 77.00 279 ILE A C 1
ATOM 2273 O O . ILE A 1 279 ? -12.708 -3.807 -25.652 1.00 77.00 279 ILE A O 1
ATOM 2277 N N . LEU A 1 280 ? -13.198 -1.639 -25.326 1.00 79.19 280 LEU A N 1
ATOM 2278 C CA . LEU A 1 280 ? -12.868 -1.168 -26.668 1.00 79.19 280 LEU A CA 1
ATOM 2279 C C . LEU A 1 280 ? -11.588 -0.341 -26.611 1.00 79.19 280 LEU A C 1
ATOM 2281 O O . LEU A 1 280 ? -11.508 0.619 -25.848 1.00 79.19 280 LEU A O 1
ATOM 2285 N N . MET A 1 281 ? -10.608 -0.670 -27.448 1.00 78.06 281 MET A N 1
ATOM 2286 C CA . MET A 1 281 ? -9.349 0.067 -27.522 1.00 78.06 281 MET A CA 1
ATOM 2287 C C . MET A 1 281 ? -9.193 0.756 -28.875 1.00 78.06 281 MET A C 1
ATOM 2289 O O . MET A 1 281 ? -9.479 0.174 -29.921 1.00 78.06 281 MET A O 1
ATOM 2293 N N . SER A 1 282 ? -8.703 1.990 -28.855 1.00 77.06 282 SER A N 1
ATOM 2294 C CA . SER A 1 282 ? -8.283 2.725 -30.043 1.00 77.06 282 SER A CA 1
ATOM 2295 C C . SER A 1 282 ? -6.874 3.262 -29.836 1.00 77.06 282 SER A C 1
ATOM 2297 O O . SER A 1 282 ? -6.596 3.902 -28.822 1.00 77.06 282 SER A O 1
ATOM 2299 N N . PHE A 1 283 ? -6.000 3.017 -30.807 1.00 77.50 283 PHE A N 1
ATOM 2300 C CA . PHE A 1 283 ? -4.650 3.568 -30.825 1.00 77.50 283 PHE A CA 1
ATOM 2301 C C . PHE A 1 283 ? -4.688 5.095 -30.976 1.00 77.50 283 PHE A C 1
ATOM 2303 O O . PHE A 1 283 ? -5.407 5.612 -31.837 1.00 77.50 283 PHE A O 1
ATOM 2310 N N . CYS A 1 284 ? -3.908 5.798 -30.156 1.00 72.69 284 CYS A N 1
ATOM 2311 C CA . CYS A 1 284 ? -3.615 7.218 -30.320 1.00 72.69 284 CYS A CA 1
ATOM 2312 C C . CYS A 1 284 ? -2.228 7.390 -30.947 1.00 72.69 284 CYS A C 1
ATOM 2314 O O . CYS A 1 284 ? -1.406 6.482 -30.895 1.00 72.69 284 CYS A O 1
ATOM 2316 N N . GLU A 1 285 ? -1.961 8.553 -31.546 1.00 71.62 285 GLU A N 1
ATOM 2317 C CA . GLU A 1 285 ? -0.645 8.834 -32.130 1.00 71.62 285 GLU A CA 1
ATOM 2318 C C . GLU A 1 285 ? 0.484 8.639 -31.095 1.00 71.62 285 GLU A C 1
ATOM 2320 O O . GLU A 1 285 ? 0.288 8.979 -29.921 1.00 71.62 285 GLU A O 1
ATOM 2325 N N . PRO A 1 286 ? 1.661 8.125 -31.508 1.00 76.94 286 PRO A N 1
ATOM 2326 C CA . PRO A 1 286 ? 2.798 7.966 -30.611 1.00 76.94 286 PRO A CA 1
ATOM 2327 C C . PRO A 1 286 ? 3.152 9.281 -29.916 1.00 76.94 286 PRO A C 1
ATOM 2329 O O . PRO A 1 286 ? 3.272 10.329 -30.557 1.00 76.94 286 PRO A O 1
ATOM 2332 N N . ILE A 1 287 ? 3.347 9.226 -28.600 1.00 77.50 287 ILE A N 1
ATOM 2333 C CA . ILE A 1 287 ? 3.698 10.394 -27.786 1.00 77.50 287 ILE A CA 1
ATOM 2334 C C . ILE A 1 287 ? 5.164 10.768 -28.014 1.00 77.50 287 ILE A C 1
ATOM 2336 O O . ILE A 1 287 ? 5.489 11.950 -28.133 1.00 77.50 287 ILE A O 1
ATOM 2340 N N . LEU A 1 288 ? 6.048 9.768 -28.081 1.00 77.69 288 LEU A N 1
ATOM 2341 C CA . LEU A 1 288 ? 7.483 9.959 -28.269 1.00 77.69 288 LEU A CA 1
ATOM 2342 C C . LEU A 1 288 ? 8.045 8.915 -29.242 1.00 77.69 288 LEU A C 1
ATOM 2344 O O . LEU A 1 288 ? 7.951 7.723 -28.975 1.00 77.69 288 LEU A O 1
ATOM 2348 N N . ASN A 1 289 ? 8.689 9.379 -30.320 1.00 69.06 289 ASN A N 1
ATOM 2349 C CA . ASN A 1 289 ? 9.293 8.535 -31.368 1.00 69.06 289 ASN A CA 1
ATOM 2350 C C . ASN A 1 289 ? 10.823 8.682 -31.492 1.00 69.06 289 ASN A C 1
ATOM 2352 O O . ASN A 1 289 ? 11.399 8.442 -32.551 1.00 69.06 289 ASN A O 1
ATOM 2356 N N . ASN A 1 290 ? 11.501 9.157 -30.442 1.00 66.50 290 ASN A N 1
ATOM 2357 C CA . ASN A 1 290 ? 12.945 9.401 -30.487 1.00 66.50 290 ASN A CA 1
ATOM 2358 C C . ASN A 1 290 ? 13.721 8.262 -29.823 1.00 66.50 290 ASN A C 1
ATOM 2360 O O . ASN A 1 290 ? 13.731 8.159 -28.601 1.00 66.50 290 ASN A O 1
ATOM 2364 N N . SER A 1 291 ? 14.473 7.500 -30.619 1.00 64.62 291 SER A N 1
ATOM 2365 C CA . SER A 1 291 ? 15.250 6.324 -30.195 1.00 64.62 291 SER A CA 1
ATOM 2366 C C . SER A 1 291 ? 16.558 6.621 -29.437 1.00 64.62 291 SER A C 1
ATOM 2368 O O . SER A 1 291 ? 17.473 5.801 -29.433 1.00 64.62 291 SER A O 1
ATOM 2370 N N . ASN A 1 292 ? 16.716 7.814 -28.858 1.00 67.44 292 ASN A N 1
ATOM 2371 C CA . ASN A 1 292 ? 18.018 8.302 -28.376 1.00 67.44 292 ASN A CA 1
ATOM 2372 C C . ASN A 1 292 ? 18.204 8.226 -26.854 1.00 67.44 292 ASN A C 1
ATOM 2374 O O . ASN A 1 292 ? 19.252 8.642 -26.361 1.00 67.44 292 ASN A O 1
ATOM 2378 N N . TYR A 1 293 ? 17.211 7.749 -26.101 1.00 70.69 293 TYR A N 1
ATOM 2379 C CA . TYR A 1 293 ? 17.160 7.953 -24.650 1.00 70.69 293 TYR A CA 1
ATOM 2380 C C . TYR A 1 293 ? 17.312 6.674 -23.811 1.00 70.69 293 TYR A C 1
ATOM 2382 O O . TYR A 1 293 ? 17.318 6.764 -22.590 1.00 70.69 293 TYR A O 1
ATOM 2390 N N . GLY A 1 294 ? 17.525 5.507 -24.430 1.00 79.69 294 GLY A N 1
ATOM 2391 C CA . GLY A 1 294 ? 17.576 4.214 -23.734 1.00 79.69 294 GLY A CA 1
ATOM 2392 C C . GLY A 1 294 ? 16.183 3.683 -23.345 1.00 79.69 294 GLY A C 1
ATOM 2393 O O . GLY A 1 294 ? 15.173 4.352 -23.593 1.00 79.69 294 GLY A O 1
ATOM 2394 N N . PRO A 1 295 ? 16.091 2.479 -22.758 1.00 87.56 295 PRO A N 1
ATOM 2395 C CA . PRO A 1 295 ? 14.808 1.849 -22.457 1.00 87.56 295 PRO A CA 1
ATOM 2396 C C . PRO A 1 295 ? 13.968 2.693 -21.496 1.00 87.56 295 PRO A C 1
ATOM 2398 O O . PRO A 1 295 ? 14.498 3.311 -20.573 1.00 87.56 295 PRO A O 1
ATOM 2401 N N . VAL A 1 296 ? 12.649 2.716 -21.700 1.00 91.25 296 VAL A N 1
ATOM 2402 C CA . VAL A 1 296 ? 11.730 3.328 -20.733 1.00 91.25 296 VAL A CA 1
ATOM 2403 C C . VAL A 1 296 ? 11.659 2.422 -19.503 1.00 91.25 296 VAL A C 1
ATOM 2405 O O . VAL A 1 296 ? 11.119 1.319 -19.581 1.00 91.25 296 VAL A O 1
ATOM 2408 N N . ASN A 1 297 ? 12.202 2.866 -18.370 1.00 90.75 297 ASN A N 1
ATOM 2409 C CA . ASN A 1 297 ? 12.223 2.078 -17.134 1.00 90.75 297 ASN A CA 1
ATOM 2410 C C . ASN A 1 297 ? 10.953 2.258 -16.298 1.00 90.75 297 ASN A C 1
ATOM 2412 O O . ASN A 1 297 ? 10.538 1.338 -15.605 1.00 90.75 297 ASN A O 1
ATOM 2416 N N . SER A 1 298 ? 10.359 3.453 -16.313 1.00 92.00 298 SER A N 1
ATOM 2417 C CA . SER A 1 298 ? 9.195 3.767 -15.483 1.00 92.00 298 SER A CA 1
ATOM 2418 C C . SER A 1 298 ? 8.368 4.886 -16.103 1.00 92.00 298 SER A C 1
ATOM 2420 O O . SER A 1 298 ? 8.916 5.870 -16.599 1.00 92.00 298 SER A O 1
ATOM 2422 N N . ILE A 1 299 ? 7.045 4.767 -15.987 1.00 94.44 299 ILE A N 1
ATOM 2423 C CA . ILE A 1 299 ? 6.068 5.809 -16.318 1.00 94.44 299 ILE A CA 1
ATOM 2424 C C . ILE A 1 299 ? 5.204 6.029 -15.074 1.00 94.44 299 ILE A C 1
ATOM 2426 O O . ILE A 1 299 ? 4.571 5.095 -14.588 1.00 94.44 299 ILE A O 1
ATOM 2430 N N . GLN A 1 300 ? 5.198 7.246 -14.533 1.00 92.44 300 GLN A N 1
ATOM 2431 C CA . GLN A 1 300 ? 4.471 7.593 -13.310 1.00 92.44 300 GLN A CA 1
ATOM 2432 C C . GLN A 1 300 ? 3.491 8.736 -13.569 1.00 92.44 300 GLN A C 1
ATOM 2434 O O . GLN A 1 300 ? 3.877 9.782 -14.092 1.00 92.44 300 GLN A O 1
ATOM 2439 N N . LEU A 1 301 ? 2.239 8.562 -13.147 1.00 91.31 301 LEU A N 1
ATOM 2440 C CA . LEU A 1 301 ? 1.262 9.647 -13.088 1.00 91.31 301 LEU A CA 1
ATOM 2441 C C . LEU A 1 301 ? 1.665 10.649 -11.995 1.00 91.31 301 LEU A C 1
ATOM 2443 O O . LEU A 1 301 ? 1.963 10.246 -10.872 1.00 91.31 301 LEU A O 1
ATOM 2447 N N . VAL A 1 302 ? 1.667 11.943 -12.323 1.00 89.56 302 VAL A N 1
ATOM 2448 C CA . VAL A 1 302 ? 1.968 13.029 -11.374 1.00 89.56 302 VAL A CA 1
ATOM 2449 C C . VAL A 1 302 ? 0.710 13.801 -11.009 1.00 89.56 302 VAL A C 1
ATOM 2451 O O . VAL A 1 302 ? 0.438 14.031 -9.833 1.00 89.56 302 VAL A O 1
ATOM 2454 N N . GLU A 1 303 ? -0.054 14.223 -12.014 1.00 87.88 303 GLU A N 1
ATOM 2455 C CA . GLU A 1 303 ? -1.300 14.954 -11.813 1.00 87.88 303 GLU A CA 1
ATOM 2456 C C . GLU A 1 303 ? -2.255 14.687 -12.972 1.00 87.88 303 GLU A C 1
ATOM 2458 O O . GLU A 1 303 ? -1.849 14.550 -14.126 1.00 87.88 303 GLU A O 1
ATOM 2463 N N . GLN A 1 304 ? -3.542 14.679 -12.657 1.00 88.19 304 GLN A N 1
ATOM 2464 C CA . GLN A 1 304 ? -4.616 14.642 -13.628 1.00 88.19 304 GLN A CA 1
ATOM 2465 C C . GLN A 1 304 ? -5.572 15.801 -13.360 1.00 88.19 304 GLN A C 1
ATOM 2467 O O . GLN A 1 304 ? -6.031 15.997 -12.235 1.00 88.19 304 GLN A O 1
ATOM 2472 N N . LYS A 1 305 ? -5.872 16.567 -14.408 1.00 87.06 305 LYS A N 1
ATOM 2473 C CA . LYS A 1 305 ? -6.931 17.582 -14.432 1.00 87.06 305 LYS A CA 1
ATOM 2474 C C . LYS A 1 305 ? -7.879 17.289 -15.581 1.00 87.06 305 LYS A C 1
ATOM 2476 O O . LYS A 1 305 ? -7.528 16.572 -16.511 1.00 87.06 305 LYS A O 1
ATOM 2481 N N . ASP A 1 306 ? -9.022 17.964 -15.579 1.00 84.56 306 ASP A N 1
ATOM 2482 C CA . ASP A 1 306 ? -10.086 17.799 -16.576 1.00 84.56 306 ASP A CA 1
ATOM 2483 C C . ASP A 1 306 ? -9.600 17.843 -18.039 1.00 84.56 306 ASP A C 1
ATOM 2485 O O . ASP A 1 306 ? -10.169 17.195 -18.911 1.00 84.56 306 ASP A O 1
ATOM 2489 N N . ASN A 1 307 ? -8.538 18.607 -18.328 1.00 87.06 307 ASN A N 1
ATOM 2490 C CA . ASN A 1 307 ? -8.058 18.839 -19.694 1.00 87.06 307 ASN A CA 1
ATOM 2491 C C . ASN A 1 307 ? -6.699 18.201 -20.016 1.00 87.06 307 ASN A C 1
ATOM 2493 O O . ASN A 1 307 ? -6.334 18.127 -21.194 1.00 87.06 307 ASN A O 1
ATOM 2497 N N . PHE A 1 308 ? -5.920 17.802 -19.010 1.00 89.94 308 PHE A N 1
ATOM 2498 C CA . PHE A 1 308 ? -4.571 17.287 -19.223 1.00 89.94 308 PHE A CA 1
ATOM 2499 C C . PHE A 1 308 ? -4.113 16.352 -18.106 1.00 89.94 308 PHE A C 1
ATOM 2501 O O . PHE A 1 308 ? -4.575 16.423 -16.970 1.00 89.94 308 PHE A O 1
ATOM 2508 N N . ILE A 1 309 ? -3.148 15.518 -18.460 1.00 91.69 309 ILE A N 1
ATOM 2509 C CA . ILE A 1 309 ? -2.509 14.514 -17.626 1.00 91.69 309 ILE A CA 1
ATOM 2510 C C . ILE A 1 309 ? -1.008 14.798 -17.681 1.00 91.69 309 ILE A C 1
ATOM 2512 O O . ILE A 1 309 ? -0.430 14.867 -18.768 1.00 91.69 309 ILE A O 1
ATOM 2516 N N . ASP A 1 310 ? -0.390 14.989 -16.521 1.00 91.38 310 ASP A N 1
ATOM 2517 C CA . ASP A 1 310 ? 1.055 15.130 -16.382 1.00 91.38 310 ASP A CA 1
ATOM 2518 C C . ASP A 1 310 ? 1.646 13.798 -15.920 1.00 91.38 310 ASP A C 1
ATOM 2520 O O . ASP A 1 310 ? 1.279 13.268 -14.867 1.00 91.38 310 ASP A O 1
ATOM 2524 N N . VAL A 1 311 ? 2.588 13.274 -16.701 1.00 93.12 311 VAL A N 1
ATOM 2525 C CA . VAL A 1 311 ? 3.326 12.050 -16.387 1.00 93.12 311 VAL A CA 1
ATOM 2526 C C . VAL A 1 311 ? 4.826 12.303 -16.387 1.00 93.12 311 VAL A C 1
ATOM 2528 O O . VAL A 1 311 ? 5.342 13.141 -17.129 1.00 93.12 311 VAL A O 1
ATOM 2531 N N . VAL A 1 312 ? 5.539 11.559 -15.550 1.00 93.56 312 VAL A N 1
ATOM 2532 C CA . VAL A 1 312 ? 6.999 11.493 -15.552 1.00 93.56 312 VAL A CA 1
ATOM 2533 C C . VAL A 1 312 ? 7.427 10.171 -16.160 1.00 93.56 312 VAL A C 1
ATOM 2535 O O . VAL A 1 312 ? 6.938 9.110 -15.776 1.00 93.56 312 VAL A O 1
ATOM 2538 N N . VAL A 1 313 ? 8.369 10.248 -17.088 1.00 93.69 313 VAL A N 1
ATOM 2539 C CA . VAL A 1 313 ? 8.984 9.103 -17.744 1.00 93.69 313 VAL A CA 1
ATOM 2540 C C . VAL A 1 313 ? 10.463 9.095 -17.425 1.00 93.69 313 VAL A C 1
ATOM 2542 O O . VAL A 1 313 ? 11.127 10.128 -17.510 1.00 93.69 313 VAL A O 1
ATOM 2545 N N . ILE A 1 314 ? 10.966 7.933 -17.031 1.00 92.56 314 ILE A N 1
ATOM 2546 C CA . ILE A 1 314 ? 12.362 7.751 -16.656 1.00 92.56 314 ILE A CA 1
ATOM 2547 C C . ILE A 1 314 ? 13.000 6.763 -17.620 1.00 92.56 314 ILE A C 1
ATOM 2549 O O . ILE A 1 314 ? 12.530 5.633 -17.763 1.00 92.56 314 ILE A O 1
ATOM 2553 N N . ASN A 1 315 ? 14.085 7.208 -18.245 1.00 91.06 315 ASN A N 1
ATOM 2554 C CA . ASN A 1 315 ? 14.925 6.423 -19.133 1.00 91.06 315 ASN A CA 1
ATOM 2555 C C . ASN A 1 315 ? 16.363 6.511 -18.628 1.00 91.06 315 ASN A C 1
ATOM 2557 O O . ASN A 1 315 ? 17.045 7.500 -18.881 1.00 91.06 315 ASN A O 1
ATOM 2561 N N . GLU A 1 316 ? 16.831 5.501 -17.905 1.00 87.56 316 GLU A N 1
ATOM 2562 C CA . GLU A 1 316 ? 18.192 5.408 -17.377 1.00 87.56 316 GLU A CA 1
ATOM 2563 C C . GLU A 1 316 ? 18.643 6.676 -16.624 1.00 87.56 316 GLU A C 1
ATOM 2565 O O . GLU A 1 316 ? 18.333 6.849 -15.447 1.00 87.56 316 GLU A O 1
ATOM 2570 N N . CYS A 1 317 ? 19.357 7.586 -17.289 1.00 90.56 317 CYS A N 1
ATOM 2571 C CA . CYS A 1 317 ? 19.849 8.846 -16.726 1.00 90.56 317 CYS A CA 1
ATOM 2572 C C . CYS A 1 317 ? 18.950 10.056 -17.038 1.00 90.56 317 CYS A C 1
ATOM 2574 O O . CYS A 1 317 ? 19.342 11.189 -16.775 1.00 90.56 317 CYS A O 1
ATOM 2576 N N . ILE A 1 318 ? 17.793 9.873 -17.666 1.00 91.62 318 ILE A N 1
ATOM 2577 C CA . ILE A 1 318 ? 16.950 10.955 -18.177 1.00 91.62 318 ILE A CA 1
ATOM 2578 C C . ILE A 1 318 ? 15.587 10.892 -17.508 1.00 91.62 318 ILE A C 1
ATOM 2580 O O . ILE A 1 318 ? 14.944 9.847 -17.467 1.00 91.62 318 ILE A O 1
ATOM 2584 N N . LEU A 1 319 ? 15.133 12.044 -17.025 1.00 93.25 319 LEU A N 1
ATOM 2585 C CA . LEU A 1 319 ? 13.777 12.249 -16.539 1.00 93.25 319 LEU A CA 1
ATOM 2586 C C . LEU A 1 319 ? 13.064 13.191 -17.495 1.00 93.25 319 LEU A C 1
ATOM 2588 O O . LEU A 1 319 ? 13.500 14.328 -17.688 1.00 93.25 319 LEU A O 1
ATOM 2592 N N . SER A 1 320 ? 11.952 12.735 -18.056 1.00 91.50 320 SER A N 1
ATOM 2593 C CA . SER A 1 320 ? 11.097 13.533 -18.924 1.00 91.50 320 SER A CA 1
ATOM 2594 C C . SER A 1 320 ? 9.742 13.781 -18.276 1.00 91.50 320 SER A C 1
ATOM 2596 O O . SER A 1 320 ? 9.119 12.848 -17.784 1.00 91.50 320 SER A O 1
ATOM 2598 N N . THR A 1 321 ? 9.258 15.021 -18.294 1.00 91.94 321 THR A N 1
ATOM 2599 C CA . THR A 1 321 ? 7.864 15.331 -17.955 1.00 91.94 321 THR A CA 1
ATOM 2600 C C . THR A 1 321 ? 7.070 15.498 -19.237 1.00 91.94 321 THR A C 1
ATOM 2602 O O . THR A 1 321 ? 7.433 16.302 -20.098 1.00 91.94 321 THR A O 1
ATOM 2605 N N . LEU A 1 322 ? 5.996 14.725 -19.378 1.00 91.06 322 LEU A N 1
ATOM 2606 C CA . LEU A 1 322 ? 5.095 14.765 -20.523 1.00 91.06 322 LEU A CA 1
ATOM 2607 C C . LEU A 1 322 ? 3.739 15.271 -20.050 1.00 91.06 322 LEU A C 1
ATOM 2609 O O . LEU A 1 322 ? 3.148 14.713 -19.130 1.00 91.06 322 LEU A O 1
ATOM 2613 N N . ARG A 1 323 ? 3.238 16.313 -20.709 1.00 91.75 323 ARG A N 1
ATOM 2614 C CA . ARG A 1 323 ? 1.855 16.761 -20.564 1.00 91.75 323 ARG A CA 1
ATOM 2615 C C . ARG A 1 323 ? 1.063 16.254 -21.750 1.00 91.75 323 ARG A C 1
ATOM 2617 O O . ARG A 1 323 ? 1.393 16.590 -22.887 1.00 91.75 323 ARG A O 1
ATOM 2624 N N . ILE A 1 324 ? 0.016 15.491 -21.488 1.00 92.06 324 ILE A N 1
ATOM 2625 C CA . ILE A 1 324 ? -0.821 14.824 -22.486 1.00 92.06 324 ILE A CA 1
ATOM 2626 C C . ILE A 1 324 ? -2.250 15.342 -22.309 1.00 92.06 324 ILE A C 1
ATOM 2628 O O . ILE A 1 324 ? -2.677 15.609 -21.191 1.00 92.06 324 ILE A O 1
ATOM 2632 N N . ASN A 1 325 ? -3.001 15.548 -23.387 1.00 90.56 325 ASN A N 1
ATOM 2633 C CA . ASN A 1 325 ? -4.426 15.871 -23.265 1.00 90.56 325 ASN A CA 1
ATOM 2634 C C . ASN A 1 325 ? -5.263 14.601 -23.010 1.00 90.56 325 ASN A C 1
ATOM 2636 O O . ASN A 1 325 ? -4.802 13.484 -23.217 1.00 90.56 325 ASN A O 1
ATOM 2640 N N . THR A 1 326 ? -6.538 14.749 -22.655 1.00 86.19 326 THR A N 1
ATOM 2641 C CA . THR A 1 326 ? -7.461 13.608 -22.457 1.00 86.19 326 THR A CA 1
ATOM 2642 C C . THR A 1 326 ? -7.766 12.802 -23.731 1.00 86.19 326 THR A C 1
ATOM 2644 O O . THR A 1 326 ? -8.432 11.772 -23.678 1.00 86.19 326 THR A O 1
ATOM 2647 N N . LYS A 1 327 ? -7.277 13.242 -24.898 1.00 85.50 327 LYS A N 1
ATOM 2648 C CA . LYS A 1 327 ? -7.344 12.489 -26.161 1.00 85.50 327 LYS A CA 1
ATOM 2649 C C . LYS A 1 327 ? -6.092 11.643 -26.417 1.00 85.50 327 LYS A C 1
ATOM 2651 O O . LYS A 1 327 ? -6.073 10.911 -27.398 1.00 85.50 327 LYS A O 1
ATOM 2656 N N . GLY A 1 328 ? -5.071 11.740 -25.567 1.00 84.69 328 GLY A N 1
ATOM 2657 C CA . GLY A 1 328 ? -3.810 11.018 -25.718 1.00 84.69 328 GLY A CA 1
ATOM 2658 C C . GLY A 1 328 ? -2.740 11.749 -26.534 1.00 84.69 328 GLY A C 1
ATOM 2659 O O . GLY A 1 328 ? -1.687 11.175 -26.773 1.00 84.69 328 GLY A O 1
ATOM 2660 N N . ASN A 1 329 ? -2.957 13.007 -26.934 1.00 88.56 329 ASN A N 1
ATOM 2661 C CA . ASN A 1 329 ? -1.961 13.764 -27.699 1.00 88.56 329 ASN A CA 1
ATOM 2662 C C . ASN A 1 329 ? -1.011 14.516 -26.764 1.00 88.56 329 ASN A C 1
ATOM 2664 O O . ASN A 1 329 ? -1.450 15.175 -25.814 1.00 88.56 329 ASN A O 1
ATOM 2668 N N . MET A 1 330 ? 0.279 14.504 -27.096 1.00 88.69 330 MET A N 1
ATOM 2669 C CA . MET A 1 330 ? 1.290 15.288 -26.391 1.00 88.69 330 MET A CA 1
ATOM 2670 C C . MET A 1 330 ? 1.041 16.797 -26.560 1.00 88.69 330 MET A C 1
ATOM 2672 O O . MET A 1 330 ? 0.943 17.309 -27.673 1.00 88.69 330 MET A O 1
ATOM 2676 N N . ILE A 1 331 ? 0.971 17.521 -25.443 1.00 90.31 331 ILE A N 1
ATOM 2677 C CA . ILE A 1 331 ? 0.905 18.988 -25.390 1.00 90.31 331 ILE A CA 1
ATOM 2678 C C . ILE A 1 331 ? 2.315 19.575 -25.269 1.00 90.31 331 ILE A C 1
ATOM 2680 O O . ILE A 1 331 ? 2.653 20.539 -25.952 1.00 90.31 331 ILE A O 1
ATOM 2684 N N . SER A 1 332 ? 3.131 19.029 -24.366 1.00 88.38 332 SER A N 1
ATOM 2685 C CA . SER A 1 332 ? 4.496 19.506 -24.130 1.00 88.38 332 SER A CA 1
ATOM 2686 C C . SER A 1 332 ? 5.358 18.440 -23.468 1.00 88.38 332 SER A C 1
ATOM 2688 O O . SER A 1 332 ? 4.849 17.646 -22.681 1.00 88.38 332 SER A O 1
ATOM 2690 N N . MET A 1 333 ? 6.665 18.508 -23.713 1.00 88.38 333 MET A N 1
ATOM 2691 C CA . MET A 1 333 ? 7.680 17.669 -23.083 1.00 88.38 333 MET A CA 1
ATOM 2692 C C . MET A 1 333 ? 8.806 18.539 -22.529 1.00 88.38 333 MET A C 1
ATOM 2694 O O . MET A 1 333 ? 9.184 19.539 -23.144 1.00 88.38 333 MET A O 1
ATOM 2698 N N . LYS A 1 334 ? 9.370 18.135 -21.393 1.00 88.44 334 LYS A N 1
ATOM 2699 C CA . LYS A 1 334 ? 10.651 18.641 -20.887 1.00 88.44 334 LYS A CA 1
ATOM 2700 C C . LYS A 1 334 ? 11.506 17.472 -20.451 1.00 88.44 334 LYS A C 1
ATOM 2702 O O . LYS A 1 334 ? 10.962 16.462 -20.026 1.00 88.44 334 LYS A O 1
ATOM 2707 N N . CYS A 1 335 ? 12.820 17.628 -20.512 1.00 88.88 335 CYS A N 1
ATOM 2708 C CA . CYS A 1 335 ? 13.762 16.610 -20.071 1.00 88.88 335 CYS A CA 1
ATOM 2709 C C . CYS A 1 335 ? 14.854 17.218 -19.190 1.00 88.88 335 CYS A C 1
ATOM 2711 O O . CYS A 1 335 ? 15.302 18.341 -19.426 1.00 88.88 335 CYS A O 1
ATOM 2713 N N . ALA A 1 336 ? 15.301 16.448 -18.207 1.00 90.69 336 ALA A N 1
ATOM 2714 C CA . ALA A 1 336 ? 16.523 16.679 -17.456 1.00 90.69 336 ALA A CA 1
ATOM 2715 C C . ALA A 1 336 ? 17.410 15.440 -17.565 1.00 90.69 336 ALA A C 1
ATOM 2717 O O . ALA A 1 336 ? 16.937 14.316 -17.396 1.00 90.69 336 ALA A O 1
ATOM 2718 N N . THR A 1 337 ? 18.696 15.662 -17.823 1.00 91.81 337 THR A N 1
ATOM 2719 C CA . THR A 1 337 ? 19.708 14.606 -17.838 1.00 91.81 337 THR A CA 1
ATOM 2720 C C . THR A 1 337 ? 20.487 14.643 -16.536 1.00 91.81 337 THR A C 1
ATOM 2722 O O . THR A 1 337 ? 20.993 15.688 -16.130 1.00 91.81 337 THR A O 1
ATOM 2725 N N . PHE A 1 338 ? 20.594 13.487 -15.903 1.00 90.88 338 PHE A N 1
ATOM 2726 C CA . PHE A 1 338 ? 21.313 13.261 -14.666 1.00 90.88 338 PHE A CA 1
ATOM 2727 C C . PHE A 1 338 ? 22.702 12.693 -14.970 1.00 90.88 338 PHE A C 1
ATOM 2729 O O . PHE A 1 338 ? 22.886 12.000 -15.971 1.00 90.88 338 PHE A O 1
ATOM 2736 N N . PRO A 1 339 ? 23.697 12.963 -14.111 1.00 88.06 339 PRO A N 1
ATOM 2737 C CA . PRO A 1 339 ? 25.053 12.452 -14.307 1.00 88.06 339 PRO A CA 1
ATOM 2738 C C . PRO A 1 339 ? 25.153 10.928 -14.147 1.00 88.06 339 PRO A C 1
ATOM 2740 O O . PRO A 1 339 ? 26.078 10.320 -14.675 1.00 88.06 339 PRO A O 1
ATOM 2743 N N . PHE A 1 340 ? 24.210 10.317 -13.430 1.00 90.88 340 PHE A N 1
ATOM 2744 C CA . PHE A 1 340 ? 24.215 8.900 -13.085 1.00 90.88 340 PHE A CA 1
ATOM 2745 C C . PHE A 1 340 ? 22.829 8.295 -13.285 1.00 90.88 340 PHE A C 1
ATOM 2747 O O . PHE A 1 340 ? 21.828 9.013 -13.211 1.00 90.88 340 PHE A O 1
ATOM 2754 N N . ALA A 1 341 ? 22.785 6.978 -13.492 1.00 92.00 341 ALA A N 1
ATOM 2755 C CA . ALA A 1 341 ? 21.539 6.251 -13.692 1.00 92.00 341 ALA A CA 1
ATOM 2756 C C . ALA A 1 341 ? 20.604 6.436 -12.494 1.00 92.00 341 ALA A C 1
ATOM 2758 O O . ALA A 1 341 ? 21.016 6.300 -11.336 1.00 92.00 341 ALA A O 1
ATOM 2759 N N . ILE A 1 342 ? 19.347 6.743 -12.795 1.00 94.50 342 ILE A N 1
ATOM 2760 C CA . ILE A 1 342 ? 18.269 6.832 -11.822 1.00 94.50 342 ILE A CA 1
ATOM 2761 C C . ILE A 1 342 ? 17.915 5.410 -11.395 1.00 94.50 342 ILE A C 1
ATOM 2763 O O . ILE A 1 342 ? 17.687 4.531 -12.225 1.00 94.50 342 ILE A O 1
ATOM 2767 N N . THR A 1 343 ? 17.885 5.181 -10.086 1.00 93.81 343 THR A N 1
ATOM 2768 C CA . THR A 1 343 ? 17.575 3.870 -9.495 1.00 93.81 343 THR A CA 1
ATOM 2769 C C . THR A 1 343 ? 16.233 3.846 -8.784 1.00 93.81 343 THR A C 1
ATOM 2771 O O . THR A 1 343 ? 15.731 2.778 -8.438 1.00 93.81 343 THR A O 1
ATOM 2774 N N . GLY A 1 344 ? 15.625 5.016 -8.600 1.00 93.31 344 GLY A N 1
ATOM 2775 C CA . GLY A 1 344 ? 14.305 5.166 -8.022 1.00 93.31 344 GLY A CA 1
ATOM 2776 C C . GLY A 1 344 ? 13.824 6.609 -8.103 1.00 93.31 344 GLY A C 1
ATOM 2777 O O . GLY A 1 344 ? 14.619 7.551 -8.083 1.00 93.31 344 GLY A O 1
ATOM 2778 N N . ALA A 1 345 ? 12.509 6.780 -8.204 1.00 93.50 345 ALA A N 1
ATOM 2779 C CA . ALA A 1 345 ? 11.872 8.087 -8.217 1.00 93.50 345 ALA A CA 1
ATOM 2780 C C . ALA A 1 345 ? 10.474 8.021 -7.603 1.00 93.50 345 ALA A C 1
ATOM 2782 O O . ALA A 1 345 ? 9.730 7.073 -7.857 1.00 93.50 345 ALA A O 1
ATOM 2783 N N . SER A 1 346 ? 10.121 9.039 -6.823 1.00 92.38 346 SER A N 1
ATOM 2784 C CA . SER A 1 346 ? 8.804 9.172 -6.204 1.00 92.38 346 SER A CA 1
ATOM 2785 C C . SER A 1 346 ? 8.363 10.634 -6.196 1.00 92.38 346 SER A C 1
ATOM 2787 O O . SER A 1 346 ? 9.065 11.511 -5.684 1.00 92.38 346 SER A O 1
ATOM 2789 N N . HIS A 1 347 ? 7.208 10.921 -6.798 1.00 89.19 347 HIS A N 1
ATOM 2790 C CA . HIS A 1 347 ? 6.623 12.262 -6.804 1.00 89.19 347 HIS A CA 1
ATOM 2791 C C . HIS A 1 347 ? 6.047 12.573 -5.417 1.00 89.19 347 HIS A C 1
ATOM 2793 O O . HIS A 1 347 ? 5.169 11.860 -4.958 1.00 89.19 347 HIS A O 1
ATOM 2799 N N . ILE A 1 348 ? 6.504 13.619 -4.734 1.00 87.31 348 ILE A N 1
ATOM 2800 C CA . ILE A 1 348 ? 6.046 13.975 -3.377 1.00 87.31 348 ILE A CA 1
ATOM 2801 C C . ILE A 1 348 ? 4.830 14.899 -3.464 1.00 87.31 348 ILE A C 1
ATOM 2803 O O . ILE A 1 348 ? 3.799 14.657 -2.845 1.00 87.31 348 ILE A O 1
ATOM 2807 N N . GLU A 1 349 ? 4.954 15.942 -4.281 1.00 82.94 349 GLU A N 1
ATOM 2808 C CA . GLU A 1 349 ? 3.908 16.911 -4.599 1.00 82.94 349 GLU A CA 1
ATOM 2809 C C . GLU A 1 349 ? 3.832 17.056 -6.126 1.00 82.94 349 GLU A C 1
ATOM 2811 O O . GLU A 1 349 ? 4.771 16.651 -6.816 1.00 82.94 349 GLU A O 1
ATOM 2816 N N . PRO A 1 350 ? 2.767 17.659 -6.682 1.00 82.38 350 PRO A N 1
ATOM 2817 C CA . PRO A 1 350 ? 2.620 17.772 -8.132 1.00 82.38 350 PRO A CA 1
ATOM 2818 C C . PRO A 1 350 ? 3.835 18.411 -8.838 1.00 82.38 350 PRO A C 1
ATOM 2820 O O . PRO A 1 350 ? 4.206 17.990 -9.928 1.00 82.38 350 PRO A O 1
ATOM 2823 N N . ASP A 1 351 ? 4.520 19.370 -8.200 1.00 86.81 351 ASP A N 1
ATOM 2824 C CA . ASP A 1 351 ? 5.704 20.049 -8.760 1.00 86.81 351 ASP A CA 1
ATOM 2825 C C . ASP A 1 351 ? 7.046 19.609 -8.130 1.00 86.81 351 ASP A C 1
ATOM 2827 O O . ASP A 1 351 ? 8.068 20.265 -8.349 1.00 86.81 351 ASP A O 1
ATOM 2831 N N . LEU A 1 352 ? 7.055 18.524 -7.340 1.00 89.06 352 LEU A N 1
ATOM 2832 C CA . LEU A 1 352 ? 8.204 18.080 -6.540 1.00 89.06 352 LEU A CA 1
ATOM 2833 C C . LEU A 1 352 ? 8.383 16.554 -6.573 1.00 89.06 352 LEU A C 1
ATOM 2835 O O . LEU A 1 352 ? 7.501 15.813 -6.148 1.00 89.06 352 LEU A O 1
ATOM 2839 N N . MET A 1 353 ? 9.561 16.069 -6.966 1.00 92.75 353 MET A N 1
ATOM 2840 C CA . MET A 1 353 ? 9.894 14.637 -6.979 1.00 92.75 353 MET A CA 1
ATOM 284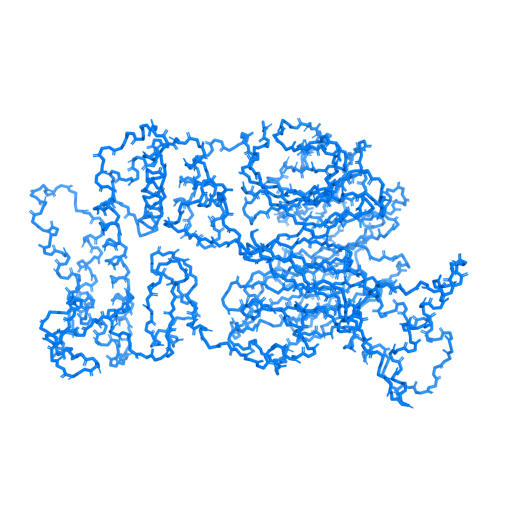1 C C . MET A 1 353 ? 11.236 14.370 -6.299 1.00 92.75 353 MET A C 1
ATOM 2843 O O . MET A 1 353 ? 12.180 15.144 -6.449 1.00 92.75 353 MET A O 1
ATOM 2847 N N . LEU A 1 354 ? 11.320 13.264 -5.562 1.00 94.38 354 LEU A N 1
ATOM 2848 C CA . LEU A 1 354 ? 12.569 12.712 -5.051 1.00 94.38 354 LEU A CA 1
ATOM 2849 C C . LEU A 1 354 ? 13.110 11.686 -6.039 1.00 94.38 354 LEU A C 1
ATOM 2851 O O . LEU A 1 354 ? 12.374 10.809 -6.483 1.00 94.38 354 LEU A O 1
ATOM 2855 N N . VAL A 1 355 ? 14.397 11.789 -6.345 1.00 95.56 355 VAL A N 1
ATOM 2856 C CA . VAL A 1 355 ? 15.126 10.880 -7.230 1.00 95.56 355 VAL A CA 1
ATOM 2857 C C . VAL A 1 355 ? 16.368 10.371 -6.509 1.00 95.56 355 VAL A C 1
ATOM 2859 O O . VAL A 1 355 ? 17.094 11.154 -5.892 1.00 95.56 355 VAL A O 1
ATOM 2862 N N . THR A 1 356 ? 16.630 9.070 -6.612 1.00 95.50 356 THR A N 1
ATOM 2863 C CA . THR A 1 356 ? 17.889 8.450 -6.184 1.00 95.50 356 THR A CA 1
ATOM 2864 C C . THR A 1 356 ? 18.693 7.990 -7.391 1.00 95.50 356 THR A C 1
ATOM 2866 O O . THR A 1 356 ? 18.124 7.539 -8.387 1.00 95.50 356 THR A O 1
ATOM 2869 N N . THR A 1 357 ? 20.019 8.084 -7.306 1.00 94.69 357 THR A N 1
ATOM 2870 C CA . THR A 1 357 ? 20.922 7.574 -8.348 1.00 94.69 357 THR A CA 1
ATOM 2871 C C . THR A 1 357 ? 21.853 6.495 -7.813 1.00 94.69 357 THR A C 1
ATOM 2873 O O . THR A 1 357 ? 22.053 6.395 -6.604 1.00 94.69 357 THR A O 1
ATOM 2876 N N . ILE A 1 358 ? 22.444 5.714 -8.721 1.00 92.06 358 ILE A N 1
ATOM 2877 C CA . ILE A 1 358 ? 23.327 4.589 -8.372 1.00 92.06 358 ILE A CA 1
ATOM 2878 C C . ILE A 1 358 ? 24.528 5.012 -7.505 1.00 92.06 358 ILE A C 1
ATOM 2880 O O . ILE A 1 358 ? 24.869 4.313 -6.560 1.00 92.06 358 ILE A O 1
ATOM 2884 N N . GLU A 1 359 ? 25.071 6.213 -7.725 1.00 91.19 359 GLU A N 1
ATOM 2885 C CA . GLU A 1 359 ? 26.174 6.828 -6.956 1.00 91.19 359 GLU A CA 1
ATOM 2886 C C . GLU A 1 359 ? 25.711 7.485 -5.639 1.00 91.19 359 GLU A C 1
ATOM 2888 O O . GLU A 1 359 ? 26.196 8.541 -5.235 1.00 91.19 359 GLU A O 1
ATOM 2893 N N . CYS A 1 360 ? 24.704 6.908 -4.984 1.00 92.06 360 CYS A N 1
ATOM 2894 C CA . CYS A 1 360 ? 24.201 7.343 -3.680 1.00 92.06 360 CYS A CA 1
ATOM 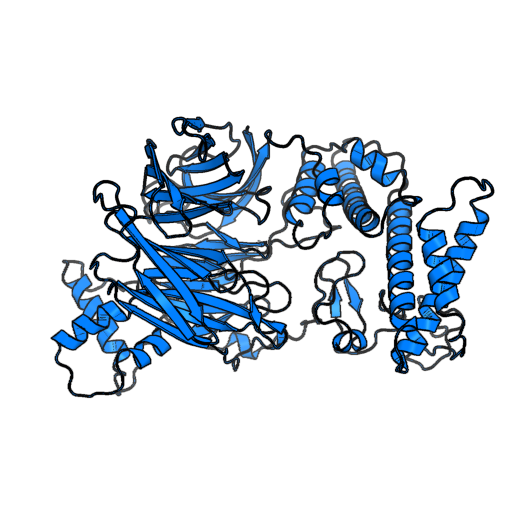2895 C C . CYS A 1 360 ? 23.744 8.818 -3.584 1.00 92.06 360 CYS A C 1
ATOM 2897 O O . CYS A 1 360 ? 23.734 9.411 -2.496 1.00 92.06 360 CYS A O 1
ATOM 2899 N N . ASN A 1 361 ? 23.333 9.432 -4.701 1.00 92.44 361 ASN A N 1
ATOM 2900 C CA . ASN A 1 361 ? 22.811 10.801 -4.687 1.00 92.44 361 ASN A CA 1
ATOM 2901 C C . ASN A 1 361 ? 21.305 10.809 -4.429 1.00 92.44 361 ASN A C 1
ATOM 2903 O O . ASN A 1 361 ? 20.565 10.015 -5.009 1.00 92.44 361 ASN A O 1
ATOM 2907 N N . MET A 1 362 ? 20.855 11.756 -3.602 1.00 94.19 362 MET A N 1
ATOM 2908 C CA . MET A 1 362 ? 19.439 12.072 -3.406 1.00 94.19 362 MET A CA 1
ATOM 2909 C C . MET A 1 362 ? 19.154 13.464 -3.936 1.00 94.19 362 MET A C 1
ATOM 2911 O O . MET A 1 362 ? 19.695 14.455 -3.443 1.00 94.19 362 MET A O 1
ATOM 2915 N N . LEU A 1 363 ? 18.298 13.538 -4.943 1.00 94.44 363 LEU A N 1
ATOM 2916 C CA . LEU A 1 363 ? 18.027 14.754 -5.684 1.00 94.44 363 LEU A CA 1
ATOM 2917 C C . LEU A 1 363 ? 16.551 15.102 -5.557 1.00 94.44 363 LEU A C 1
ATOM 2919 O O . LEU A 1 363 ? 15.677 14.263 -5.753 1.00 94.44 363 LEU A O 1
ATOM 2923 N N . ILE A 1 364 ? 16.280 16.367 -5.265 1.00 93.12 364 ILE A N 1
ATOM 2924 C CA . ILE A 1 364 ? 14.940 16.927 -5.362 1.00 93.12 364 ILE A CA 1
ATOM 2925 C C . ILE A 1 364 ? 14.805 17.620 -6.702 1.00 93.12 364 ILE A C 1
ATOM 2927 O O . ILE A 1 364 ? 15.540 18.564 -6.993 1.00 93.12 364 ILE A O 1
ATOM 2931 N N . VAL A 1 365 ? 13.843 17.154 -7.485 1.00 92.31 365 VAL A N 1
ATOM 2932 C CA . VAL A 1 365 ? 13.472 17.678 -8.793 1.00 92.31 365 VAL A CA 1
ATOM 2933 C C . VAL A 1 365 ? 12.262 18.591 -8.627 1.00 92.31 365 VAL A C 1
ATOM 2935 O O . VAL A 1 365 ? 11.270 18.209 -8.008 1.00 92.31 365 VAL A O 1
ATOM 2938 N N . LYS A 1 366 ? 12.357 19.808 -9.161 1.00 89.50 366 LYS A N 1
ATOM 2939 C CA . LYS A 1 366 ? 11.337 20.865 -9.096 1.00 89.50 366 LYS A CA 1
ATOM 2940 C C . LYS A 1 366 ? 10.918 21.310 -10.495 1.00 89.50 366 LYS A C 1
ATOM 2942 O O . LYS A 1 366 ? 11.641 21.069 -11.464 1.00 89.50 366 LYS A O 1
ATOM 2947 N N . ASN A 1 367 ? 9.815 22.058 -10.572 1.00 83.06 367 ASN A N 1
ATOM 2948 C CA . ASN A 1 367 ? 9.241 22.585 -11.816 1.00 83.06 367 ASN A CA 1
ATOM 2949 C C . ASN A 1 367 ? 8.788 21.482 -12.788 1.00 83.06 367 ASN A C 1
ATOM 2951 O O . ASN A 1 367 ? 8.882 21.650 -14.006 1.00 83.06 367 ASN A O 1
ATOM 2955 N N . LEU A 1 368 ? 8.298 20.354 -12.270 1.00 80.25 368 LEU A N 1
ATOM 2956 C CA . LEU A 1 368 ? 7.769 19.270 -13.097 1.00 80.25 368 LEU A CA 1
ATOM 2957 C C . LEU A 1 368 ? 6.611 19.758 -13.987 1.00 80.25 368 LEU A C 1
ATOM 2959 O O . LEU A 1 368 ? 6.556 19.425 -15.174 1.00 80.25 368 LEU A O 1
ATOM 2963 N N . GLN A 1 369 ? 5.744 20.620 -13.447 1.00 74.06 369 GLN A N 1
ATOM 2964 C CA . GLN A 1 369 ? 4.514 21.082 -14.104 1.00 74.06 369 GLN A CA 1
ATOM 2965 C C . GLN A 1 369 ? 4.649 22.454 -14.765 1.00 74.06 369 GLN A C 1
ATOM 2967 O O . GLN A 1 369 ? 3.960 22.764 -15.745 1.00 74.06 369 GLN A O 1
ATOM 2972 N N . ASN A 1 370 ? 5.527 23.297 -14.223 1.00 68.81 370 ASN A N 1
ATOM 2973 C CA . ASN A 1 370 ? 5.724 24.677 -14.660 1.00 68.81 370 ASN A CA 1
ATOM 2974 C C . ASN A 1 370 ? 6.463 24.749 -16.000 1.00 68.81 370 ASN A C 1
ATOM 2976 O O . ASN A 1 370 ? 7.351 23.949 -16.241 1.00 68.81 370 ASN A O 1
ATOM 2980 N N . GLN A 1 371 ? 6.185 25.734 -16.866 1.00 62.59 371 GLN A N 1
ATOM 2981 C CA . GLN A 1 371 ? 6.865 25.893 -18.175 1.00 62.59 371 GLN A CA 1
ATOM 2982 C C . GLN A 1 371 ? 8.380 26.183 -18.098 1.00 62.59 371 GLN A C 1
ATOM 2984 O O . GLN A 1 371 ? 9.037 26.282 -19.129 1.00 62.59 371 GLN A O 1
ATOM 2989 N N . LYS A 1 372 ? 8.934 26.336 -16.893 1.00 70.31 372 LYS A N 1
ATOM 2990 C CA . LYS A 1 372 ? 10.370 26.523 -16.677 1.00 70.31 372 LYS A CA 1
ATOM 2991 C C . LYS A 1 372 ? 11.122 25.206 -16.875 1.00 70.31 372 LYS A C 1
ATOM 2993 O O . LYS A 1 372 ? 10.522 24.134 -16.900 1.00 70.31 372 LYS A O 1
ATOM 2998 N N . GLU A 1 373 ? 12.439 25.304 -17.007 1.00 83.19 373 GLU A N 1
ATOM 2999 C CA . GLU A 1 373 ? 13.316 24.136 -17.035 1.00 83.19 373 GLU A CA 1
ATOM 3000 C C . GLU A 1 373 ? 13.195 23.329 -15.736 1.00 83.19 373 GLU A C 1
ATOM 3002 O O . GLU A 1 373 ? 12.968 23.883 -14.650 1.00 83.19 373 GLU A O 1
ATOM 3007 N N . ILE A 1 374 ? 13.341 22.010 -15.873 1.00 87.38 374 ILE A N 1
ATOM 3008 C CA . ILE A 1 374 ? 13.412 21.087 -14.745 1.00 87.38 374 ILE A CA 1
ATOM 3009 C C . ILE A 1 374 ? 14.719 21.378 -14.006 1.00 87.38 374 ILE A C 1
ATOM 3011 O O . ILE A 1 374 ? 15.797 21.333 -14.595 1.00 87.38 374 ILE A O 1
ATOM 3015 N N . ILE A 1 375 ? 14.620 21.676 -12.712 1.00 90.06 375 ILE A N 1
ATOM 3016 C CA . ILE A 1 375 ? 15.783 21.955 -11.865 1.00 90.06 375 ILE A CA 1
ATOM 3017 C C . ILE A 1 375 ? 15.867 20.851 -10.829 1.00 90.06 375 ILE A C 1
ATOM 3019 O O . ILE A 1 375 ? 14.883 20.580 -10.142 1.00 90.06 375 ILE A O 1
ATOM 3023 N N . TYR A 1 376 ? 17.044 20.254 -10.683 1.00 92.25 376 TYR A N 1
ATOM 3024 C CA . TYR A 1 376 ? 17.313 19.313 -9.609 1.00 92.25 376 TYR A CA 1
ATOM 3025 C C . TYR A 1 376 ? 18.419 19.831 -8.693 1.00 92.25 376 TYR A C 1
ATOM 3027 O O . TYR A 1 376 ? 19.371 20.477 -9.127 1.00 92.25 376 TYR A O 1
ATOM 3035 N N . THR A 1 377 ? 18.274 19.561 -7.401 1.00 92.31 377 THR A N 1
ATOM 3036 C CA . THR A 1 377 ? 19.249 19.929 -6.371 1.00 92.31 377 THR A CA 1
ATOM 3037 C C . THR A 1 377 ? 19.479 18.751 -5.447 1.00 92.31 377 THR A C 1
ATOM 3039 O O . THR A 1 377 ? 18.506 18.152 -4.985 1.00 92.31 377 THR A O 1
ATOM 3042 N N . GLU A 1 378 ? 20.739 18.449 -5.146 1.00 93.06 378 GLU A N 1
ATOM 3043 C CA . GLU A 1 378 ? 21.063 17.461 -4.121 1.00 93.06 378 GLU A CA 1
ATOM 3044 C C . GLU A 1 378 ? 20.590 17.941 -2.748 1.00 93.06 378 GLU A C 1
ATOM 3046 O O . GLU A 1 378 ? 20.734 19.117 -2.396 1.00 93.06 378 GLU A O 1
ATOM 3051 N N . ILE A 1 379 ? 19.994 17.028 -1.986 1.00 91.88 379 ILE A N 1
ATOM 3052 C CA . ILE A 1 379 ? 19.598 17.281 -0.605 1.00 91.88 379 ILE A CA 1
ATOM 3053 C C . ILE A 1 379 ? 20.603 16.680 0.365 1.00 91.88 379 ILE A C 1
ATOM 3055 O O . ILE A 1 379 ? 21.242 15.665 0.093 1.00 91.88 379 ILE A O 1
ATOM 3059 N N . LYS A 1 380 ? 20.711 17.308 1.538 1.00 90.56 380 LYS A N 1
ATOM 3060 C CA . LYS A 1 380 ? 21.468 16.733 2.651 1.00 90.56 380 LYS A CA 1
ATOM 3061 C C . LYS A 1 380 ? 20.839 15.403 3.043 1.00 90.56 380 LYS A C 1
ATOM 3063 O O . LYS A 1 380 ? 19.617 15.285 3.020 1.00 90.56 380 LYS A O 1
ATOM 3068 N N . SER A 1 381 ? 21.659 14.419 3.371 1.00 90.75 381 SER A N 1
ATOM 3069 C CA . SER A 1 381 ? 21.197 13.076 3.686 1.00 90.75 381 SER A CA 1
ATOM 3070 C C . SER A 1 381 ? 22.124 12.446 4.712 1.00 90.75 381 SER A C 1
ATOM 3072 O O . SER A 1 381 ? 23.339 12.475 4.524 1.00 90.75 381 SER A O 1
ATOM 3074 N N . ASP A 1 382 ? 21.536 11.867 5.758 1.00 90.69 382 ASP A N 1
ATOM 3075 C CA . ASP A 1 382 ? 22.254 11.088 6.777 1.00 90.69 382 ASP A CA 1
ATOM 3076 C C . ASP A 1 382 ? 22.473 9.624 6.344 1.00 90.69 382 ASP A C 1
ATOM 3078 O O . ASP A 1 382 ? 22.908 8.791 7.139 1.00 90.69 382 ASP A O 1
ATOM 3082 N N . LEU A 1 383 ? 22.113 9.276 5.104 1.00 89.69 383 LEU A N 1
ATOM 3083 C CA . LEU A 1 383 ? 22.206 7.911 4.603 1.00 89.69 383 LEU A CA 1
ATOM 3084 C C . LEU A 1 383 ? 23.636 7.543 4.183 1.00 89.69 383 LEU A C 1
ATOM 3086 O O . LEU A 1 383 ? 24.399 8.406 3.739 1.00 89.69 383 LEU A O 1
ATOM 3090 N N . PRO A 1 384 ? 24.013 6.259 4.319 1.00 85.75 384 PRO A N 1
ATOM 3091 C CA . PRO A 1 384 ? 25.376 5.821 4.060 1.00 85.75 384 PRO A CA 1
ATOM 3092 C C . PRO A 1 384 ? 25.696 5.885 2.560 1.00 85.75 384 PRO A C 1
ATOM 3094 O O . PRO A 1 384 ? 24.954 5.347 1.741 1.00 85.75 384 PRO A O 1
ATOM 3097 N N . LYS A 1 385 ? 26.822 6.526 2.217 1.00 87.75 385 LYS A N 1
ATOM 3098 C CA . LYS A 1 385 ? 27.304 6.686 0.832 1.00 87.75 385 LYS A CA 1
ATOM 3099 C C . LYS A 1 385 ? 28.591 5.904 0.544 1.00 87.75 385 LYS A C 1
ATOM 3101 O O . LYS A 1 385 ? 28.778 5.404 -0.559 1.00 87.75 385 LYS A O 1
ATOM 3106 N N . ASP A 1 386 ? 29.482 5.798 1.527 1.00 84.50 386 ASP A N 1
ATOM 3107 C CA . ASP A 1 386 ? 30.834 5.279 1.311 1.00 84.50 386 ASP A CA 1
ATOM 3108 C C . ASP A 1 386 ? 30.830 3.778 0.986 1.00 84.50 386 ASP A C 1
ATOM 3110 O O . ASP A 1 386 ? 30.410 2.955 1.797 1.00 84.50 386 ASP A O 1
ATOM 3114 N N . GLY A 1 387 ? 31.330 3.421 -0.202 1.00 83.00 387 GLY A N 1
ATOM 3115 C CA . GLY A 1 387 ? 31.446 2.028 -0.652 1.00 83.00 387 GLY A CA 1
ATOM 3116 C C . GLY A 1 387 ? 30.114 1.347 -0.990 1.00 83.00 387 GLY A C 1
ATOM 3117 O O . GLY A 1 387 ? 30.088 0.125 -1.153 1.00 83.00 387 GLY A O 1
ATOM 3118 N N . LEU A 1 388 ? 29.024 2.112 -1.098 1.00 89.06 388 LEU A N 1
ATOM 3119 C CA . LEU A 1 388 ? 27.677 1.617 -1.376 1.00 89.06 388 LEU A CA 1
ATOM 3120 C C . LEU A 1 388 ? 27.119 2.196 -2.682 1.00 89.06 388 LEU A C 1
ATOM 3122 O O . LEU A 1 388 ? 27.628 3.173 -3.225 1.00 89.06 388 LEU A O 1
ATOM 3126 N N . GLN A 1 389 ? 26.034 1.588 -3.148 1.00 91.25 389 GLN A N 1
ATOM 3127 C CA . GLN A 1 389 ? 25.202 2.037 -4.260 1.00 91.25 389 GLN A CA 1
ATOM 3128 C C . GLN A 1 389 ? 23.722 1.985 -3.864 1.00 91.25 389 GLN A C 1
ATOM 3130 O O . GLN A 1 389 ? 23.307 1.073 -3.140 1.00 91.25 389 GLN A O 1
ATOM 3135 N N . TYR A 1 390 ? 22.918 2.942 -4.342 1.00 94.19 390 TYR A N 1
ATOM 3136 C CA . TYR A 1 390 ? 21.461 2.935 -4.144 1.00 94.19 390 TYR A CA 1
ATOM 3137 C C . TYR A 1 390 ? 20.773 2.235 -5.310 1.00 94.19 390 TYR A C 1
ATOM 3139 O O . TYR A 1 390 ? 20.903 2.680 -6.447 1.00 94.19 390 TYR A O 1
ATOM 3147 N N . LEU A 1 391 ? 19.991 1.190 -5.034 1.00 92.44 391 LEU A N 1
ATOM 3148 C CA . LEU A 1 391 ? 19.419 0.300 -6.057 1.00 92.44 391 LEU A CA 1
ATOM 3149 C C . LEU A 1 391 ? 17.890 0.340 -6.155 1.00 92.44 391 LEU A C 1
ATOM 3151 O O . LEU A 1 391 ? 17.307 -0.258 -7.057 1.00 92.44 391 LEU A O 1
ATOM 3155 N N . GLY A 1 392 ? 17.216 1.057 -5.261 1.00 92.44 392 GLY A N 1
ATOM 3156 C CA . GLY A 1 392 ? 15.764 1.201 -5.299 1.00 92.44 392 GLY A CA 1
ATOM 3157 C C . GLY A 1 392 ? 15.271 2.218 -4.284 1.00 92.44 392 GLY A C 1
ATOM 3158 O O . GLY A 1 392 ? 15.875 2.361 -3.224 1.00 92.44 392 GLY A O 1
ATOM 3159 N N . LEU A 1 393 ? 14.170 2.894 -4.611 1.00 95.31 393 LEU A N 1
ATOM 3160 C CA . LEU A 1 393 ? 13.463 3.834 -3.741 1.00 95.31 393 LEU A CA 1
ATOM 3161 C C . LEU A 1 393 ? 12.010 3.374 -3.599 1.00 95.31 393 LEU A C 1
ATOM 3163 O O . LEU A 1 393 ? 11.317 3.234 -4.604 1.00 95.31 393 LEU A O 1
ATOM 3167 N N . GLY A 1 394 ? 11.554 3.181 -2.365 1.00 94.44 394 GLY A N 1
ATOM 3168 C CA . GLY A 1 394 ? 10.152 2.969 -2.017 1.00 94.44 394 GLY A CA 1
ATOM 3169 C C . GLY A 1 394 ? 9.621 4.109 -1.149 1.00 94.44 394 GLY A C 1
ATOM 3170 O O . GLY A 1 394 ? 10.389 4.856 -0.537 1.00 94.44 394 GLY A O 1
ATOM 3171 N N . CYS A 1 395 ? 8.302 4.256 -1.081 1.00 93.81 395 CYS A N 1
ATOM 3172 C CA . CYS A 1 395 ? 7.661 5.210 -0.181 1.00 93.81 395 CYS A CA 1
ATOM 3173 C C . CYS A 1 395 ? 6.296 4.714 0.285 1.00 93.81 395 CYS A C 1
ATOM 3175 O O . CYS A 1 395 ? 5.598 4.043 -0.472 1.00 93.81 395 CYS A O 1
ATOM 3177 N N . SER A 1 396 ? 5.910 5.111 1.495 1.00 92.88 396 SER A N 1
ATOM 3178 C CA . SER A 1 396 ? 4.573 4.873 2.032 1.00 92.88 396 SER A CA 1
ATOM 3179 C C . SER A 1 396 ? 3.490 5.550 1.187 1.00 92.88 396 SER A C 1
ATOM 3181 O O . SER A 1 396 ? 3.773 6.471 0.412 1.00 92.88 396 SER A O 1
ATOM 3183 N N . GLN A 1 397 ? 2.234 5.140 1.379 1.00 88.38 397 GLN A N 1
ATOM 3184 C CA . GLN A 1 397 ? 1.078 5.637 0.625 1.00 88.38 397 GLN A CA 1
ATOM 3185 C C . GLN A 1 397 ? 0.989 7.176 0.592 1.00 88.38 397 GLN A C 1
ATOM 3187 O O . GLN A 1 397 ? 0.771 7.762 -0.470 1.00 88.38 397 GLN A O 1
ATOM 3192 N N . ASN A 1 398 ? 1.201 7.849 1.731 1.00 88.12 398 ASN A N 1
ATOM 3193 C CA . ASN A 1 398 ? 1.181 9.314 1.815 1.00 88.12 398 ASN A CA 1
ATOM 3194 C C . ASN A 1 398 ? 2.562 9.958 1.684 1.00 88.12 398 ASN A C 1
ATOM 3196 O O . ASN A 1 398 ? 2.679 11.178 1.821 1.00 88.12 398 ASN A O 1
ATOM 3200 N N . LYS A 1 399 ? 3.599 9.164 1.392 1.00 89.88 399 LYS A N 1
ATOM 3201 C CA . LYS A 1 399 ? 4.949 9.639 1.059 1.00 89.88 399 LYS A CA 1
ATOM 3202 C C . LYS A 1 399 ? 5.580 10.461 2.178 1.00 89.88 399 LYS A C 1
ATOM 3204 O O . LYS A 1 399 ? 6.267 11.456 1.944 1.00 89.88 399 LYS A O 1
ATOM 3209 N N . VAL A 1 400 ? 5.322 10.044 3.412 1.00 89.50 400 VAL A N 1
ATOM 3210 C CA . VAL A 1 400 ? 5.938 10.616 4.616 1.00 89.50 400 VAL A CA 1
ATOM 3211 C C . VAL A 1 400 ? 7.099 9.760 5.113 1.00 89.50 400 VAL A C 1
ATOM 3213 O O . VAL A 1 400 ? 8.031 10.289 5.722 1.00 89.50 400 VAL A O 1
ATOM 3216 N N . ILE A 1 401 ? 7.085 8.465 4.788 1.00 92.75 401 ILE A N 1
ATOM 3217 C CA . ILE A 1 401 ? 8.182 7.533 5.029 1.00 92.75 401 ILE A CA 1
ATOM 3218 C C . ILE A 1 401 ? 8.705 7.036 3.682 1.00 92.75 401 ILE A C 1
ATOM 3220 O O . ILE A 1 401 ? 7.939 6.682 2.788 1.00 92.75 401 ILE A O 1
ATOM 3224 N N . PHE A 1 402 ? 10.025 7.001 3.553 1.00 94.81 402 PHE A N 1
ATOM 3225 C CA . PHE A 1 402 ? 10.738 6.519 2.381 1.00 94.81 402 PHE A CA 1
ATOM 3226 C C . PHE A 1 402 ? 11.688 5.399 2.781 1.00 94.81 402 PHE A C 1
ATOM 3228 O O . PHE A 1 402 ? 12.180 5.362 3.910 1.00 94.81 402 PHE A O 1
ATOM 3235 N N . SER A 1 403 ? 11.977 4.512 1.838 1.00 95.38 403 SER A N 1
ATOM 3236 C CA . SER A 1 403 ? 13.003 3.488 1.968 1.00 95.38 403 SER A CA 1
ATOM 3237 C C . SER A 1 403 ? 13.950 3.533 0.779 1.00 95.38 403 SER A C 1
ATOM 3239 O O . SER A 1 403 ? 13.526 3.730 -0.357 1.00 95.38 403 SER A O 1
ATOM 3241 N N . VAL A 1 404 ? 15.243 3.339 1.027 1.00 95.69 404 VAL A N 1
ATOM 3242 C CA . VAL A 1 404 ? 16.231 3.121 -0.034 1.00 95.69 404 VAL A CA 1
ATOM 3243 C C . VAL A 1 404 ? 16.955 1.804 0.191 1.00 95.69 404 VAL A C 1
ATOM 3245 O O . VAL A 1 404 ? 17.303 1.460 1.325 1.00 95.69 404 VAL A O 1
ATOM 3248 N N . ILE A 1 405 ? 17.181 1.072 -0.894 1.00 94.31 405 ILE A N 1
ATOM 3249 C CA . ILE A 1 405 ? 17.980 -0.151 -0.888 1.00 94.31 405 ILE A CA 1
ATOM 3250 C C . ILE A 1 405 ? 19.426 0.207 -1.177 1.00 94.31 405 ILE A C 1
ATOM 3252 O O . ILE A 1 405 ? 19.722 0.785 -2.223 1.00 94.31 405 ILE A O 1
ATOM 3256 N N . CYS A 1 406 ? 20.315 -0.169 -0.264 1.00 92.31 406 CYS A N 1
ATOM 3257 C CA . CYS A 1 406 ? 21.750 0.006 -0.400 1.00 92.31 406 CYS A CA 1
ATOM 3258 C C . CYS A 1 406 ? 22.437 -1.354 -0.510 1.00 92.31 406 CYS A C 1
ATOM 3260 O O . CYS A 1 406 ? 22.197 -2.249 0.305 1.00 92.31 406 CYS A O 1
ATOM 3262 N N . SER A 1 407 ? 23.336 -1.481 -1.477 1.00 89.31 407 SER A N 1
ATOM 3263 C CA . SER A 1 407 ? 24.204 -2.649 -1.650 1.00 89.31 407 SER A CA 1
ATOM 3264 C C . SER A 1 407 ? 25.663 -2.193 -1.747 1.00 89.31 407 SER A C 1
ATOM 3266 O O . SER A 1 407 ? 25.896 -1.052 -2.150 1.00 89.31 407 SER A O 1
ATOM 3268 N N . PRO A 1 408 ? 26.658 -3.018 -1.384 1.00 86.00 408 PRO A N 1
ATOM 3269 C CA . PRO A 1 408 ? 28.061 -2.710 -1.648 1.00 86.00 408 PRO A CA 1
ATOM 3270 C C . PRO A 1 408 ? 28.335 -2.462 -3.140 1.00 86.00 408 PRO A C 1
ATOM 3272 O O . PRO A 1 408 ? 27.839 -3.192 -3.998 1.00 86.00 408 PRO A O 1
ATOM 3275 N N . ALA A 1 409 ? 29.144 -1.446 -3.448 1.00 78.62 409 ALA A N 1
ATOM 3276 C CA . ALA A 1 409 ? 29.489 -1.054 -4.823 1.00 78.62 409 ALA A CA 1
ATOM 3277 C C . ALA A 1 409 ? 30.661 -1.857 -5.431 1.00 78.62 409 ALA A C 1
ATOM 3279 O O . ALA A 1 409 ? 31.058 -1.620 -6.570 1.00 78.62 409 ALA A O 1
ATOM 3280 N N . VAL A 1 410 ? 31.263 -2.780 -4.673 1.00 69.56 410 VAL A N 1
ATOM 3281 C CA . VAL A 1 410 ? 32.429 -3.560 -5.119 1.00 69.56 410 VAL A CA 1
ATOM 3282 C C . VAL A 1 410 ? 31.978 -4.779 -5.926 1.00 69.56 410 VAL A C 1
ATOM 3284 O O . VAL A 1 410 ? 31.018 -5.449 -5.552 1.00 69.56 410 VAL A O 1
ATOM 3287 N N . VAL A 1 411 ? 32.701 -5.067 -7.016 1.00 56.97 411 VAL A N 1
ATOM 3288 C CA . VAL A 1 411 ? 32.514 -6.257 -7.861 1.00 56.97 411 VAL A CA 1
ATOM 3289 C C . VAL A 1 411 ? 32.607 -7.519 -7.005 1.00 56.97 411 VAL A C 1
ATOM 3291 O O . VAL A 1 411 ? 33.521 -7.648 -6.191 1.00 56.97 411 VAL A O 1
ATOM 3294 N N . HIS A 1 412 ? 31.658 -8.431 -7.208 1.00 54.62 412 HIS A N 1
ATOM 3295 C CA . HIS A 1 412 ? 31.563 -9.718 -6.529 1.00 54.62 412 HIS A CA 1
ATOM 3296 C C . HIS A 1 412 ? 32.923 -10.439 -6.452 1.00 54.62 412 HIS A C 1
ATOM 3298 O O . HIS A 1 412 ? 33.450 -10.907 -7.462 1.00 54.62 412 HIS A O 1
ATOM 3304 N N . ASP A 1 413 ? 33.467 -10.559 -5.239 1.00 55.88 413 ASP A N 1
ATOM 3305 C CA . ASP A 1 413 ? 34.555 -11.479 -4.911 1.00 55.88 413 ASP A CA 1
ATOM 3306 C C . ASP A 1 413 ? 33.948 -12.670 -4.163 1.00 55.88 413 ASP A C 1
ATOM 3308 O O . ASP A 1 413 ? 33.484 -12.538 -3.028 1.00 55.88 413 ASP A O 1
ATOM 3312 N N . ALA A 1 414 ? 33.934 -13.834 -4.815 1.00 54.00 414 ALA A N 1
ATOM 3313 C CA . ALA A 1 414 ? 33.381 -15.071 -4.265 1.00 54.00 414 ALA A CA 1
ATOM 3314 C C . ALA A 1 414 ? 34.111 -15.549 -2.991 1.00 54.00 414 ALA A C 1
ATOM 3316 O O . ALA A 1 414 ? 33.599 -16.419 -2.291 1.00 54.00 414 ALA A O 1
ATOM 3317 N N . LEU A 1 415 ? 35.294 -14.995 -2.694 1.00 48.03 415 LEU A N 1
ATOM 3318 C CA . LEU A 1 415 ? 36.161 -15.381 -1.579 1.00 48.03 415 LEU A CA 1
ATOM 3319 C C . LEU A 1 415 ? 36.183 -14.349 -0.435 1.00 48.03 415 LEU A C 1
ATOM 3321 O O . LEU A 1 415 ? 36.823 -14.590 0.590 1.00 48.03 415 LEU A O 1
ATOM 3325 N N . ALA A 1 416 ? 35.498 -13.208 -0.578 1.00 52.94 416 ALA A N 1
ATOM 3326 C CA . ALA A 1 416 ? 35.472 -12.153 0.433 1.00 52.94 416 ALA A CA 1
ATOM 3327 C C . ALA A 1 416 ? 34.227 -12.230 1.335 1.00 52.94 416 ALA A C 1
ATOM 3329 O O . ALA A 1 416 ? 33.111 -12.496 0.885 1.00 52.94 416 ALA A O 1
ATOM 3330 N N . ASN A 1 417 ? 34.404 -11.926 2.628 1.00 49.03 417 ASN A N 1
ATOM 3331 C CA . ASN A 1 417 ? 33.298 -11.788 3.581 1.00 49.03 417 ASN A CA 1
ATOM 3332 C C . ASN A 1 417 ? 32.305 -10.717 3.092 1.00 49.03 417 ASN A C 1
ATOM 3334 O O . ASN A 1 417 ? 32.622 -9.526 3.063 1.00 49.03 417 ASN A O 1
ATOM 3338 N N . ARG A 1 418 ? 31.097 -11.154 2.718 1.00 58.06 418 ARG A N 1
ATOM 3339 C CA . ARG A 1 418 ? 30.040 -10.315 2.134 1.00 58.06 418 ARG A CA 1
ATOM 3340 C C . ARG A 1 418 ? 29.563 -9.263 3.138 1.00 58.06 418 ARG A C 1
ATOM 3342 O O . ARG A 1 418 ? 29.038 -9.608 4.199 1.00 58.06 418 ARG A O 1
ATOM 3349 N N . GLN A 1 419 ? 29.676 -7.980 2.795 1.00 60.28 419 GLN A N 1
ATOM 3350 C CA . GLN A 1 419 ? 28.882 -6.958 3.479 1.00 60.28 419 GLN A CA 1
ATOM 3351 C C . GLN A 1 419 ? 27.405 -7.149 3.087 1.00 60.28 419 GLN A C 1
ATOM 3353 O O . GLN A 1 419 ? 27.116 -7.279 1.897 1.00 60.28 419 GLN A O 1
ATOM 3358 N N . PRO A 1 420 ? 26.469 -7.215 4.051 1.00 71.62 420 PRO A N 1
ATOM 3359 C CA . PRO A 1 420 ? 25.057 -7.414 3.745 1.00 71.62 420 PRO A CA 1
ATOM 3360 C C . PRO A 1 420 ? 24.462 -6.172 3.077 1.00 71.62 420 PRO A C 1
ATOM 3362 O O . PRO A 1 420 ? 24.813 -5.041 3.428 1.00 71.62 420 PRO A O 1
ATOM 3365 N N . SER A 1 421 ? 23.515 -6.386 2.167 1.00 88.19 421 SER A N 1
ATOM 3366 C CA . SER A 1 421 ? 22.655 -5.318 1.667 1.00 88.19 421 SER A CA 1
ATOM 3367 C C . SER A 1 421 ? 21.755 -4.797 2.794 1.00 88.19 421 SER A C 1
ATOM 3369 O O . SER A 1 421 ? 21.599 -5.408 3.860 1.00 88.19 421 SER A O 1
ATOM 3371 N N . SER A 1 422 ? 21.200 -3.606 2.605 1.00 91.12 422 SER A N 1
ATOM 3372 C CA . SER A 1 422 ? 20.367 -2.967 3.617 1.00 91.12 422 SER A CA 1
ATOM 3373 C C . SER A 1 422 ? 19.222 -2.183 3.010 1.00 91.12 422 SER A C 1
ATOM 3375 O O . SER A 1 422 ? 19.336 -1.627 1.923 1.00 91.12 422 SER A O 1
ATOM 3377 N N . ILE A 1 423 ? 18.127 -2.119 3.754 1.00 93.44 423 ILE A N 1
ATOM 3378 C CA . ILE A 1 423 ? 17.046 -1.173 3.536 1.00 93.44 423 ILE A CA 1
ATOM 3379 C C . ILE A 1 423 ? 17.147 -0.096 4.613 1.00 93.44 423 ILE A C 1
ATOM 3381 O O . ILE A 1 423 ? 17.229 -0.390 5.808 1.00 93.44 423 ILE A O 1
ATOM 3385 N N . ASN A 1 424 ? 17.187 1.158 4.181 1.00 93.94 424 ASN A N 1
ATOM 3386 C CA . ASN A 1 424 ? 17.307 2.319 5.053 1.00 93.94 424 ASN A CA 1
ATOM 3387 C C . ASN A 1 424 ? 16.022 3.134 4.971 1.00 93.94 424 ASN A C 1
ATOM 3389 O O . ASN A 1 424 ? 15.664 3.609 3.895 1.00 93.94 424 ASN A O 1
ATOM 3393 N N . PHE A 1 425 ? 15.345 3.298 6.105 1.00 94.38 425 PHE A N 1
ATOM 3394 C CA . PHE A 1 425 ? 14.130 4.088 6.234 1.00 94.38 425 PHE A CA 1
ATOM 3395 C C . PHE A 1 425 ? 14.459 5.507 6.681 1.00 94.38 425 PHE A C 1
ATOM 3397 O O . PHE A 1 425 ? 15.235 5.736 7.619 1.00 94.38 425 PHE A O 1
ATOM 3404 N N . PHE A 1 426 ? 13.852 6.470 6.001 1.00 93.31 426 PHE A N 1
ATOM 3405 C CA . PHE A 1 426 ? 14.076 7.883 6.238 1.00 93.31 426 PHE A CA 1
ATOM 3406 C C . PHE A 1 426 ? 12.813 8.699 5.981 1.00 93.31 426 PHE A C 1
ATOM 3408 O O . PHE A 1 426 ? 11.868 8.254 5.332 1.00 93.31 426 PHE A O 1
ATOM 3415 N N . SER A 1 427 ? 12.808 9.922 6.493 1.00 91.19 427 SER A N 1
ATOM 3416 C CA . SER A 1 427 ? 11.797 10.928 6.183 1.00 91.19 427 SER A CA 1
ATOM 3417 C C . SER A 1 427 ? 12.470 12.196 5.668 1.00 91.19 427 SER A C 1
ATOM 3419 O O . SER A 1 427 ? 13.649 12.457 5.929 1.00 91.19 427 SER A O 1
ATOM 3421 N N . LEU A 1 428 ? 11.731 12.989 4.894 1.00 87.88 428 LEU A N 1
ATOM 3422 C CA . LEU A 1 428 ? 12.215 14.277 4.413 1.00 87.88 428 LEU A CA 1
ATOM 3423 C C . LEU A 1 428 ? 11.909 15.360 5.449 1.00 87.88 428 LEU A C 1
ATOM 3425 O O . LEU A 1 428 ? 10.763 15.758 5.650 1.00 87.88 428 LEU A O 1
ATOM 3429 N N . PHE A 1 429 ? 12.959 15.861 6.086 1.00 70.69 429 PHE A N 1
ATOM 3430 C CA . PHE A 1 429 ? 12.924 17.015 6.963 1.00 70.69 429 PHE A CA 1
ATOM 3431 C C . PHE A 1 429 ? 12.924 18.296 6.111 1.00 70.69 429 PHE A C 1
ATOM 3433 O O . PHE A 1 429 ? 13.813 18.528 5.286 1.00 70.69 429 PHE A O 1
ATOM 3440 N N . ASP A 1 430 ? 11.905 19.133 6.316 1.00 60.12 430 ASP A N 1
ATOM 3441 C CA . ASP A 1 430 ? 11.728 20.453 5.693 1.00 60.12 430 ASP A CA 1
ATOM 3442 C C . ASP A 1 430 ? 11.442 20.431 4.169 1.00 60.12 430 ASP A C 1
ATOM 3444 O O . ASP A 1 430 ? 12.310 20.738 3.332 1.00 60.12 430 ASP A O 1
ATOM 3448 N N . PRO A 1 431 ? 10.223 19.971 3.814 1.00 45.75 431 PRO A N 1
ATOM 3449 C CA . PRO A 1 431 ? 9.181 20.881 3.296 1.00 45.75 431 PRO A CA 1
ATOM 3450 C C . PRO A 1 431 ? 7.882 20.913 4.133 1.00 45.75 431 PRO A C 1
ATOM 3452 O O . PRO A 1 431 ? 6.991 21.714 3.856 1.00 45.75 431 PRO A O 1
ATOM 3455 N N . PHE A 1 432 ? 7.765 20.076 5.169 1.00 45.50 432 PHE A N 1
ATOM 3456 C CA . PHE A 1 432 ? 6.549 19.921 5.972 1.00 45.50 432 PHE A CA 1
ATOM 3457 C C . PHE A 1 432 ? 6.781 20.188 7.463 1.00 45.50 432 PHE A C 1
ATOM 3459 O O . PHE A 1 432 ? 6.478 19.342 8.294 1.00 45.50 432 PHE A O 1
ATOM 3466 N N . GLN A 1 433 ? 7.108 21.422 7.853 1.00 51.31 433 GLN A N 1
ATOM 3467 C CA . GLN A 1 433 ? 6.678 21.920 9.178 1.00 51.31 433 GLN A CA 1
ATOM 3468 C C . GLN A 1 433 ? 5.129 21.981 9.306 1.00 51.31 433 GLN A C 1
ATOM 3470 O O . GLN A 1 433 ? 4.575 22.814 10.018 1.00 51.31 433 GLN A O 1
ATOM 3475 N N . LYS A 1 434 ? 4.393 21.119 8.590 1.00 57.19 434 LYS A N 1
ATOM 3476 C CA . LYS A 1 434 ? 3.011 20.795 8.892 1.00 57.19 434 LYS A CA 1
ATOM 3477 C C . LYS A 1 434 ? 3.062 19.948 10.146 1.00 57.19 434 LYS A C 1
ATOM 3479 O O . LYS A 1 434 ? 3.740 18.925 10.185 1.00 57.19 434 LYS A O 1
ATOM 3484 N N . ASP A 1 435 ? 2.340 20.379 11.165 1.00 73.81 435 ASP A N 1
ATOM 3485 C CA . ASP A 1 435 ? 2.112 19.525 12.311 1.00 73.81 435 ASP A CA 1
ATOM 3486 C C . ASP A 1 435 ? 1.380 18.262 11.819 1.00 73.81 435 ASP A C 1
ATOM 3488 O O . ASP A 1 435 ? 0.232 18.329 11.361 1.00 73.81 435 ASP A O 1
ATOM 3492 N N . LEU A 1 436 ? 2.080 17.122 11.828 1.00 80.69 436 LEU A N 1
ATOM 3493 C CA . LEU A 1 436 ? 1.549 15.834 11.371 1.00 80.69 436 LEU A CA 1
ATOM 3494 C C . LEU A 1 436 ? 0.263 15.482 12.135 1.00 80.69 436 LEU A C 1
ATOM 3496 O O . LEU A 1 436 ? -0.648 14.894 11.562 1.00 80.69 436 LEU A O 1
ATOM 3500 N N . VAL A 1 437 ? 0.146 15.927 13.391 1.00 81.81 437 VAL A N 1
ATOM 3501 C CA . VAL A 1 437 ? -1.035 15.732 14.238 1.00 81.81 437 VAL A CA 1
ATOM 3502 C C . VAL A 1 437 ? -2.218 16.533 13.713 1.00 81.81 437 VAL A C 1
ATOM 3504 O O . VAL A 1 437 ? -3.306 15.987 13.566 1.00 81.81 437 VAL A O 1
ATOM 3507 N N . LEU A 1 438 ? -2.017 17.810 13.366 1.00 83.44 438 LEU A N 1
ATOM 3508 C CA . LEU A 1 438 ? -3.081 18.621 12.758 1.00 83.44 438 LEU A CA 1
ATOM 3509 C C . LEU A 1 438 ? -3.510 18.052 11.408 1.00 83.44 438 LEU A C 1
ATOM 3511 O O . LEU A 1 438 ? -4.695 18.063 11.076 1.00 83.44 438 LEU A O 1
ATOM 3515 N N . THR A 1 439 ? -2.548 17.531 10.644 1.00 85.38 439 THR A N 1
ATOM 3516 C CA . THR A 1 439 ? -2.844 16.862 9.378 1.00 85.38 439 THR A CA 1
ATOM 3517 C C . THR A 1 439 ? -3.741 15.656 9.633 1.00 85.38 439 THR A C 1
ATOM 3519 O O . THR A 1 439 ? -4.813 15.603 9.046 1.00 85.38 439 THR A O 1
ATOM 3522 N N . LEU A 1 440 ? -3.383 14.762 10.560 1.00 87.00 440 LEU A N 1
ATOM 3523 C CA . LEU A 1 440 ? -4.195 13.599 10.941 1.00 87.00 440 LEU A CA 1
ATOM 3524 C C . LEU A 1 440 ? -5.600 13.962 11.436 1.00 87.00 440 LEU A C 1
ATOM 3526 O O . LEU A 1 440 ? -6.570 13.315 11.046 1.00 87.00 440 LEU A O 1
ATOM 3530 N N . ILE A 1 441 ? -5.724 15.007 12.255 1.00 87.00 441 ILE A N 1
ATOM 3531 C CA . ILE A 1 441 ? -7.017 15.494 12.761 1.00 87.00 441 ILE A CA 1
ATOM 3532 C C . ILE A 1 441 ? -7.913 15.983 11.618 1.00 87.00 441 ILE A C 1
ATOM 3534 O O . ILE A 1 441 ? -9.115 15.748 11.631 1.00 87.00 441 ILE A O 1
ATOM 3538 N N . SER A 1 442 ? -7.332 16.629 10.602 1.00 86.94 442 SER A N 1
ATOM 3539 C CA . SER A 1 442 ? -8.087 17.113 9.439 1.00 86.94 442 SER A CA 1
ATOM 3540 C C . SER A 1 442 ? -8.565 16.002 8.496 1.00 86.94 442 SER A C 1
ATOM 3542 O O . SER A 1 442 ? -9.347 16.268 7.582 1.00 86.94 442 SER A O 1
ATOM 3544 N N . LYS A 1 443 ? -8.078 14.767 8.673 1.00 87.81 443 LYS A N 1
ATOM 3545 C CA . LYS A 1 443 ? -8.468 13.621 7.850 1.00 87.81 443 LYS A CA 1
ATOM 3546 C C . LYS A 1 443 ? -9.716 12.946 8.410 1.00 87.81 443 LYS A C 1
ATOM 3548 O O . LYS A 1 443 ? -9.890 12.909 9.620 1.00 87.81 443 LYS A O 1
ATOM 3553 N N . PRO A 1 444 ? -10.567 12.371 7.547 1.00 80.69 444 PRO A N 1
ATOM 3554 C CA . PRO A 1 444 ? -11.793 11.715 7.994 1.00 80.69 444 PRO A CA 1
ATOM 3555 C C . PRO A 1 444 ? -11.542 10.364 8.679 1.00 80.69 444 PRO A C 1
ATOM 3557 O O . PRO A 1 444 ? -12.371 9.921 9.468 1.00 80.69 444 PRO A O 1
ATOM 3560 N N . THR A 1 445 ? -10.435 9.685 8.355 1.00 82.00 445 THR A N 1
ATOM 3561 C CA . THR A 1 445 ? -10.130 8.327 8.826 1.00 82.00 445 THR A CA 1
ATOM 3562 C C . THR A 1 445 ? -8.629 8.146 9.068 1.00 82.00 445 THR A C 1
ATOM 3564 O O . THR A 1 445 ? -7.791 8.772 8.409 1.00 82.00 445 THR A O 1
ATOM 3567 N N . LEU A 1 446 ? -8.283 7.254 10.002 1.00 83.50 446 LEU A N 1
ATOM 3568 C CA . LEU A 1 446 ? -6.896 6.832 10.254 1.00 83.50 446 LEU A CA 1
ATOM 3569 C C . LEU A 1 446 ? -6.400 5.764 9.267 1.00 83.50 446 LEU A C 1
ATOM 3571 O O . LEU A 1 446 ? -5.200 5.644 9.055 1.00 83.50 446 LEU A O 1
ATOM 3575 N N . GLN A 1 447 ? -7.318 5.017 8.650 1.00 80.12 447 GLN A N 1
ATOM 3576 C CA . GLN A 1 447 ? -7.039 3.812 7.860 1.00 80.12 447 GLN A CA 1
ATOM 3577 C C . GLN A 1 447 ? -6.069 4.013 6.692 1.00 80.12 447 GLN A C 1
ATOM 3579 O O . GLN A 1 447 ? -5.340 3.088 6.339 1.00 80.12 447 GLN A O 1
ATOM 3584 N N . ASP A 1 448 ? -6.073 5.201 6.096 1.00 82.31 448 ASP A N 1
ATOM 3585 C CA . ASP A 1 448 ? -5.208 5.539 4.967 1.00 82.31 448 ASP A CA 1
ATOM 3586 C C . ASP A 1 448 ? -4.086 6.498 5.367 1.00 82.31 448 ASP A C 1
ATOM 3588 O O . ASP A 1 448 ? -3.434 7.048 4.494 1.00 82.31 448 ASP A O 1
ATOM 3592 N N . HIS A 1 449 ? -3.867 6.734 6.665 1.00 87.69 449 HIS A N 1
ATOM 3593 C CA . HIS A 1 449 ? -2.896 7.703 7.188 1.00 87.69 449 HIS A CA 1
ATOM 3594 C C . HIS A 1 449 ? -2.023 7.110 8.310 1.00 87.69 449 HIS A C 1
ATOM 3596 O O . HIS A 1 449 ? -1.553 7.828 9.194 1.00 87.69 449 HIS A O 1
ATOM 3602 N N . TRP A 1 450 ? -1.816 5.792 8.296 1.00 86.50 450 TRP A N 1
ATOM 3603 C CA . TRP A 1 450 ? -1.018 5.079 9.298 1.00 86.50 450 TRP A CA 1
ATOM 3604 C C . TRP A 1 450 ? 0.452 5.481 9.306 1.00 86.50 450 TRP A C 1
ATOM 3606 O O . TRP A 1 450 ? 1.054 5.636 10.368 1.00 86.50 450 TRP A O 1
ATOM 3616 N N . ASP A 1 451 ? 1.012 5.732 8.132 1.00 87.94 451 ASP A N 1
ATOM 3617 C CA . ASP A 1 451 ? 2.376 6.219 7.963 1.00 87.94 451 ASP A CA 1
ATOM 3618 C C . ASP A 1 451 ? 2.638 7.557 8.682 1.00 87.94 451 ASP A C 1
ATOM 3620 O O . ASP A 1 451 ? 3.731 7.768 9.211 1.00 87.94 451 ASP A O 1
ATOM 3624 N N . PHE A 1 452 ? 1.635 8.434 8.801 1.00 88.88 452 PHE A N 1
ATOM 3625 C CA . PHE A 1 452 ? 1.727 9.632 9.642 1.00 88.88 452 PHE A CA 1
ATOM 3626 C C . PHE A 1 452 ? 1.842 9.290 11.132 1.00 88.88 452 PHE A C 1
ATOM 3628 O O . PHE A 1 452 ? 2.651 9.906 11.828 1.00 88.88 452 PHE A O 1
ATOM 3635 N N . LEU A 1 453 ? 1.048 8.336 11.634 1.00 86.94 453 LEU A N 1
ATOM 3636 C CA . LEU A 1 453 ? 1.101 7.910 13.039 1.00 86.94 453 LEU A CA 1
ATOM 3637 C C . LEU A 1 453 ? 2.451 7.270 13.375 1.00 86.94 453 LEU A C 1
ATOM 3639 O O . LEU A 1 453 ? 3.051 7.610 14.396 1.00 86.94 453 LEU A O 1
ATOM 3643 N N . GLU A 1 454 ? 2.961 6.412 12.493 1.00 87.69 454 GLU A N 1
ATOM 3644 C CA . GLU A 1 454 ? 4.287 5.808 12.639 1.00 87.69 454 GLU A CA 1
ATOM 3645 C C . GLU A 1 454 ? 5.394 6.866 12.633 1.00 87.69 454 GLU A C 1
ATOM 3647 O O . GLU A 1 454 ? 6.262 6.857 13.506 1.00 87.69 454 GLU A O 1
ATOM 3652 N N . LEU A 1 455 ? 5.340 7.844 11.722 1.00 87.50 455 LEU A N 1
ATOM 3653 C CA . LEU A 1 455 ? 6.328 8.923 11.689 1.00 87.50 455 LEU A CA 1
ATOM 3654 C C . LEU A 1 455 ? 6.257 9.825 12.933 1.00 87.50 455 LEU A C 1
ATOM 3656 O O . LEU A 1 455 ? 7.297 10.264 13.429 1.00 87.50 455 LEU A O 1
ATOM 3660 N N . ILE A 1 456 ? 5.061 10.097 13.468 1.00 85.38 456 ILE A N 1
ATOM 3661 C CA . ILE A 1 456 ? 4.902 10.813 14.745 1.00 85.38 456 ILE A CA 1
ATOM 3662 C C . ILE A 1 456 ? 5.574 10.029 15.873 1.00 85.38 456 ILE A C 1
ATOM 3664 O O . ILE A 1 456 ? 6.361 10.613 16.617 1.00 85.38 456 ILE A O 1
ATOM 3668 N N . LYS A 1 457 ? 5.318 8.718 15.969 1.00 84.88 457 LYS A N 1
ATOM 3669 C CA . LYS A 1 457 ? 5.949 7.842 16.963 1.00 84.88 457 LYS A CA 1
ATOM 3670 C C . LYS A 1 457 ? 7.475 7.870 16.844 1.00 84.88 457 LYS A C 1
ATOM 3672 O O . LYS A 1 457 ? 8.153 8.105 17.840 1.00 84.88 457 LYS A O 1
ATOM 3677 N N . VAL A 1 458 ? 8.019 7.714 15.635 1.00 83.56 458 VAL A N 1
ATOM 3678 C CA . VAL A 1 458 ? 9.470 7.788 15.376 1.00 83.56 458 VAL A CA 1
ATOM 3679 C C . VAL A 1 458 ? 10.042 9.135 15.828 1.00 83.56 458 VAL A C 1
ATOM 3681 O O . VAL A 1 458 ? 11.054 9.178 16.526 1.00 83.56 458 VAL A O 1
ATOM 3684 N N . ASN A 1 459 ? 9.388 10.245 15.475 1.00 81.62 459 ASN A N 1
ATOM 3685 C CA . ASN A 1 459 ? 9.833 11.583 15.864 1.00 81.62 459 ASN A CA 1
ATOM 3686 C C . ASN A 1 459 ? 9.804 11.789 17.386 1.00 81.62 459 ASN A C 1
ATOM 3688 O O . ASN A 1 459 ? 10.722 12.412 17.920 1.00 81.62 459 ASN A O 1
ATOM 3692 N N . MET A 1 460 ? 8.790 11.255 18.076 1.00 78.62 460 MET A N 1
ATOM 3693 C CA . MET A 1 460 ? 8.694 11.295 19.538 1.00 78.62 460 MET A CA 1
ATOM 3694 C C . MET A 1 460 ? 9.823 10.500 20.197 1.00 78.62 460 MET A C 1
ATOM 3696 O O . MET A 1 460 ? 10.494 11.034 21.074 1.00 78.62 460 MET A O 1
ATOM 3700 N N . LEU A 1 461 ? 10.058 9.263 19.749 1.00 78.50 461 LEU A N 1
ATOM 3701 C CA . LEU A 1 461 ? 11.082 8.378 20.313 1.00 78.50 461 LEU A CA 1
ATOM 3702 C C . LEU A 1 461 ? 12.512 8.870 20.038 1.00 78.50 461 LEU A C 1
ATOM 3704 O O . LEU A 1 461 ? 13.392 8.659 20.863 1.00 78.50 461 LEU A O 1
ATOM 3708 N N . LYS A 1 462 ? 12.764 9.511 18.888 1.00 76.25 462 LYS A N 1
ATOM 3709 C CA . LYS A 1 462 ? 14.113 9.955 18.492 1.00 76.25 462 LYS A CA 1
ATOM 3710 C C . LYS A 1 462 ? 14.473 11.357 18.991 1.00 76.25 462 LYS A C 1
ATOM 3712 O O . LYS A 1 462 ? 15.624 11.597 19.342 1.00 76.25 462 LYS A O 1
ATOM 3717 N N . ASN A 1 463 ? 13.525 12.299 18.978 1.00 70.75 463 ASN A N 1
ATOM 3718 C CA . ASN A 1 463 ? 13.811 13.713 19.266 1.00 70.75 463 ASN A CA 1
ATOM 3719 C C . ASN A 1 463 ? 13.317 14.173 20.644 1.00 70.75 463 ASN A C 1
ATOM 3721 O O . ASN A 1 463 ? 13.600 15.310 21.019 1.00 70.75 463 ASN A O 1
ATOM 3725 N N . ASN A 1 464 ? 12.570 13.338 21.378 1.00 64.81 464 ASN A N 1
ATOM 3726 C CA . ASN A 1 464 ? 11.962 13.672 22.673 1.00 64.81 464 ASN A CA 1
ATOM 3727 C C . ASN A 1 464 ? 11.158 14.992 22.670 1.00 64.81 464 ASN A C 1
ATOM 3729 O O . ASN A 1 464 ? 10.966 15.615 23.716 1.00 64.81 464 ASN A O 1
ATOM 3733 N N . ASP A 1 465 ? 10.671 15.422 21.501 1.00 61.00 465 ASP A N 1
ATOM 3734 C CA . ASP A 1 465 ? 9.946 16.679 21.332 1.00 61.00 465 ASP A CA 1
ATOM 3735 C C . ASP A 1 465 ? 8.437 16.423 21.243 1.00 61.00 465 ASP A C 1
ATOM 3737 O O . ASP A 1 465 ? 7.935 15.788 20.311 1.00 61.00 465 ASP A O 1
ATOM 3741 N N . ILE A 1 466 ? 7.703 16.930 22.235 1.00 64.94 466 ILE A N 1
ATOM 3742 C CA . ILE A 1 466 ? 6.240 16.948 22.243 1.00 64.94 466 ILE A CA 1
ATOM 3743 C C . ILE A 1 466 ? 5.797 18.331 21.762 1.00 64.94 466 ILE A C 1
ATOM 3745 O O . ILE A 1 466 ? 5.821 19.303 22.527 1.00 64.94 466 ILE A O 1
ATOM 3749 N N . SER A 1 467 ? 5.334 18.393 20.511 1.00 65.81 467 SER A N 1
ATOM 3750 C CA . SER A 1 467 ? 4.756 19.591 19.894 1.00 65.81 467 SER A CA 1
ATOM 3751 C C . SER A 1 467 ? 3.680 20.259 20.769 1.00 65.81 467 SER A C 1
ATOM 3753 O O . SER A 1 467 ? 2.963 19.628 21.550 1.00 65.81 467 SER A O 1
ATOM 3755 N N . LEU A 1 468 ? 3.524 21.578 20.625 1.00 63.28 468 LEU A N 1
ATOM 3756 C CA . LEU A 1 468 ? 2.509 22.351 21.356 1.00 63.28 468 LEU A CA 1
ATOM 3757 C C . LEU A 1 468 ? 1.070 21.892 21.055 1.00 63.28 468 LEU A C 1
ATOM 3759 O O . LEU A 1 468 ? 0.218 21.937 21.944 1.00 63.28 468 LEU A O 1
ATOM 3763 N N . ASN A 1 469 ? 0.792 21.422 19.835 1.00 64.62 469 ASN A N 1
ATOM 3764 C CA . ASN A 1 469 ? -0.544 20.954 19.459 1.00 64.62 469 ASN A CA 1
ATOM 3765 C C . ASN A 1 469 ? -0.890 19.609 20.109 1.00 64.62 469 ASN A C 1
ATOM 3767 O O . ASN A 1 469 ? -2.043 19.409 20.481 1.00 64.62 469 ASN A O 1
ATOM 3771 N N . LEU A 1 470 ? 0.101 18.741 20.346 1.00 69.56 470 LEU A N 1
ATOM 3772 C CA . LEU A 1 470 ? -0.079 17.513 21.128 1.00 69.56 470 LEU A CA 1
ATOM 3773 C C . LEU A 1 470 ? -0.554 17.830 22.549 1.00 69.56 470 LEU A C 1
ATOM 3775 O O . LEU A 1 470 ? -1.518 17.241 23.028 1.00 69.56 470 LEU A O 1
ATOM 3779 N N . LYS A 1 471 ? 0.064 18.818 23.208 1.00 72.19 471 LYS A N 1
ATOM 3780 C CA . LYS A 1 471 ? -0.347 19.247 24.556 1.00 72.19 471 LYS A CA 1
ATOM 3781 C C . LYS A 1 471 ? -1.780 19.782 24.563 1.00 72.19 471 LYS A C 1
ATOM 3783 O O . LYS A 1 471 ? -2.554 19.431 25.444 1.00 72.19 471 LYS A O 1
ATOM 3788 N N . LYS A 1 472 ? -2.150 20.584 23.558 1.00 74.38 472 LYS A N 1
ATOM 3789 C CA . LYS A 1 472 ? -3.513 21.122 23.423 1.00 74.38 472 LYS A CA 1
ATOM 3790 C C . LYS A 1 472 ? -4.561 20.021 23.226 1.00 74.38 472 LYS A C 1
ATOM 3792 O O . LYS A 1 472 ? -5.642 20.136 23.799 1.00 74.38 472 LYS A O 1
ATOM 3797 N N . LEU A 1 473 ? -4.237 18.995 22.434 1.00 77.88 473 LEU A N 1
ATOM 3798 C CA . LEU A 1 473 ? -5.103 17.840 22.187 1.00 77.88 473 LEU A CA 1
ATOM 3799 C C . LEU A 1 473 ? -5.385 17.075 23.488 1.00 77.88 473 LEU A C 1
ATOM 3801 O O . LEU A 1 473 ? -6.534 16.781 23.788 1.00 77.88 473 LEU A O 1
ATOM 3805 N N . ILE A 1 474 ? -4.342 16.824 24.285 1.00 78.94 474 ILE A N 1
ATOM 3806 C CA . ILE A 1 474 ? -4.441 16.099 25.562 1.00 78.94 474 ILE A CA 1
ATOM 3807 C C . ILE A 1 474 ? -5.240 16.895 26.600 1.00 78.94 474 ILE A C 1
ATOM 3809 O O . ILE A 1 474 ? -5.975 16.318 27.384 1.00 78.94 474 ILE A O 1
ATOM 3813 N N . SER A 1 475 ? -5.113 18.223 26.623 1.00 78.75 475 SER A N 1
ATOM 3814 C CA . SER A 1 475 ? -5.777 19.060 27.633 1.00 78.75 475 SER A CA 1
ATOM 3815 C C . SER A 1 475 ? -7.241 19.411 27.338 1.00 78.75 475 SER A C 1
ATOM 3817 O O . SER A 1 475 ? -7.811 20.160 28.120 1.00 78.75 475 SER A O 1
ATOM 3819 N N . ASN A 1 476 ? -7.826 18.968 26.218 1.00 83.62 476 ASN A N 1
ATOM 3820 C CA . ASN A 1 476 ? -9.220 19.278 25.856 1.00 83.62 476 ASN A CA 1
ATOM 3821 C C . ASN A 1 476 ? -9.965 18.048 25.299 1.00 83.62 476 ASN A C 1
ATOM 3823 O O . ASN A 1 476 ? -10.723 18.188 24.333 1.00 83.62 476 ASN A O 1
ATOM 3827 N N . LEU A 1 477 ? -9.716 16.846 25.843 1.00 85.75 477 LEU A N 1
ATOM 3828 C CA . LEU A 1 477 ? -10.322 15.591 25.364 1.00 85.75 477 LEU A CA 1
ATOM 3829 C C . LEU A 1 477 ? -11.853 15.667 25.291 1.00 85.75 477 LEU A C 1
ATOM 3831 O O . LEU A 1 477 ? -12.460 15.120 24.374 1.00 85.75 477 LEU A O 1
ATOM 3835 N N . GLU A 1 478 ? -12.463 16.390 26.223 1.00 84.25 478 GLU A N 1
ATOM 3836 C CA . GLU A 1 478 ? -13.903 16.541 26.411 1.00 84.25 478 GLU A CA 1
ATOM 3837 C C . GLU A 1 478 ? -14.609 17.310 25.277 1.00 84.25 478 GLU A C 1
ATOM 3839 O O . GLU A 1 478 ? -15.828 17.228 25.109 1.00 84.25 478 GLU A O 1
ATOM 3844 N N . LYS A 1 479 ? -13.844 18.038 24.453 1.00 86.38 479 LYS A N 1
ATOM 3845 C CA . LYS A 1 479 ? -14.352 18.802 23.296 1.00 86.38 479 LYS A CA 1
ATOM 3846 C C . LYS A 1 479 ? -14.048 18.140 21.959 1.00 86.38 479 LYS A C 1
ATOM 3848 O O . LYS A 1 479 ? -14.454 18.668 20.924 1.00 86.38 479 LYS A O 1
ATOM 3853 N N . LEU A 1 480 ? -13.310 17.034 21.971 1.00 88.94 480 LEU A N 1
ATOM 3854 C CA . LEU A 1 480 ? -12.891 16.351 20.759 1.00 88.94 480 LEU A CA 1
ATOM 3855 C C . LEU A 1 480 ? -14.056 15.579 20.137 1.00 88.94 480 LEU A C 1
ATOM 3857 O O . LEU A 1 480 ? -14.902 14.995 20.820 1.00 88.94 480 LEU A O 1
ATOM 3861 N N . SER A 1 481 ? -14.079 15.567 18.810 1.00 90.44 481 SER A N 1
ATOM 3862 C CA . SER A 1 481 ? -14.910 14.659 18.026 1.00 90.44 481 SER A CA 1
ATOM 3863 C C . SER A 1 481 ? -14.436 13.209 18.165 1.00 90.44 481 SER A C 1
ATOM 3865 O O . SER A 1 481 ? -13.317 12.931 18.598 1.00 90.44 481 SER A O 1
ATOM 3867 N N . PHE A 1 482 ? -15.266 12.264 17.723 1.00 91.12 482 PHE A N 1
ATOM 3868 C CA . PHE A 1 482 ? -14.955 10.835 17.781 1.00 91.12 482 PHE A CA 1
ATOM 3869 C C . PHE A 1 482 ? -13.606 10.467 17.128 1.00 91.12 482 PHE A C 1
ATOM 3871 O O . PHE A 1 482 ? -12.820 9.705 17.696 1.00 91.12 482 PHE A O 1
ATOM 3878 N N . HIS A 1 483 ? -13.303 11.036 15.954 1.00 91.00 483 HIS A N 1
ATOM 3879 C CA . HIS A 1 483 ? -12.023 10.825 15.264 1.00 91.00 483 HIS A CA 1
ATOM 3880 C C . HIS A 1 483 ? -10.849 11.452 16.022 1.00 91.00 483 HIS A C 1
ATOM 3882 O O . HIS A 1 483 ? -9.816 10.813 16.216 1.00 91.00 483 HIS A O 1
ATOM 3888 N N . GLU A 1 484 ? -11.017 12.678 16.514 1.00 90.50 484 GLU A N 1
ATOM 3889 C CA . GLU A 1 484 ? -9.989 13.367 17.296 1.00 90.50 484 GLU A CA 1
ATOM 3890 C C . GLU A 1 484 ? -9.662 12.628 18.600 1.00 90.50 484 GLU A C 1
ATOM 3892 O O . GLU A 1 484 ? -8.487 12.532 18.955 1.00 90.50 484 GLU A O 1
ATOM 3897 N N . CYS A 1 485 ? -10.654 12.030 19.273 1.00 91.44 485 CYS A N 1
ATOM 3898 C CA . CYS A 1 485 ? -10.424 11.173 20.438 1.00 91.44 485 CYS A CA 1
ATOM 3899 C C . CYS A 1 485 ? -9.551 9.956 20.092 1.00 91.44 485 CYS A C 1
ATOM 3901 O O . CYS A 1 485 ? -8.655 9.614 20.862 1.00 91.44 485 CYS A O 1
ATOM 3903 N N . ARG A 1 486 ? -9.759 9.318 18.930 1.00 91.38 486 ARG A N 1
ATOM 3904 C CA . ARG A 1 486 ? -8.911 8.199 18.469 1.00 91.38 486 ARG A CA 1
ATOM 3905 C C . ARG A 1 486 ? -7.478 8.645 18.202 1.00 91.38 486 ARG A C 1
ATOM 3907 O O . ARG A 1 486 ? -6.541 7.974 18.629 1.00 91.38 486 ARG A O 1
ATOM 3914 N N . VAL A 1 487 ? -7.303 9.784 17.531 1.00 90.81 487 VAL A N 1
ATOM 3915 C CA . VAL A 1 487 ? -5.978 10.380 17.295 1.00 90.81 487 VAL A CA 1
ATOM 3916 C C . VAL A 1 487 ? -5.287 10.676 18.632 1.00 90.81 487 VAL A C 1
ATOM 3918 O O . VAL A 1 487 ? -4.127 10.311 18.821 1.00 90.81 487 VAL A O 1
ATOM 3921 N N . ALA A 1 488 ? -6.011 11.265 19.589 1.00 89.81 488 ALA A N 1
ATOM 3922 C CA . ALA A 1 488 ? -5.506 11.552 20.928 1.00 89.81 488 ALA A CA 1
ATOM 3923 C C . ALA A 1 488 ? -5.112 10.279 21.688 1.00 89.81 488 ALA A C 1
ATOM 3925 O O . ALA A 1 488 ? -4.037 10.239 22.281 1.00 89.81 488 ALA A O 1
ATOM 3926 N N . TYR A 1 489 ? -5.931 9.226 21.629 1.00 91.00 489 TYR A N 1
ATOM 3927 C CA . TYR A 1 489 ? -5.647 7.931 22.250 1.00 91.00 489 TYR A CA 1
ATOM 3928 C C . TYR A 1 489 ? -4.321 7.329 21.757 1.00 91.00 489 TYR A C 1
ATOM 3930 O O . TYR A 1 489 ? -3.472 6.948 22.569 1.00 91.00 489 TYR A O 1
ATOM 3938 N N . TRP A 1 490 ? -4.099 7.316 20.439 1.00 89.19 490 TRP A N 1
ATOM 3939 C CA . TRP A 1 490 ? -2.836 6.877 19.834 1.00 89.19 490 TRP A CA 1
ATOM 3940 C C . TRP A 1 490 ? -1.643 7.698 20.324 1.00 89.19 490 TRP A C 1
ATOM 3942 O O . TRP A 1 490 ? -0.650 7.154 20.803 1.00 89.19 490 TRP A O 1
ATOM 3952 N N . ILE A 1 491 ? -1.765 9.021 20.248 1.00 87.06 491 ILE A N 1
ATOM 3953 C CA . ILE A 1 491 ? -0.723 9.964 20.653 1.00 87.06 491 ILE A CA 1
ATOM 3954 C C . ILE A 1 491 ? -0.350 9.803 22.127 1.00 87.06 491 ILE A C 1
ATOM 3956 O O . ILE A 1 491 ? 0.832 9.757 22.461 1.00 87.06 491 ILE A O 1
ATOM 3960 N N . MET A 1 492 ? -1.337 9.720 23.018 1.00 86.50 492 MET A N 1
ATOM 3961 C CA . MET A 1 492 ? -1.090 9.562 24.450 1.00 86.50 492 MET A CA 1
ATOM 3962 C C . MET A 1 492 ? -0.425 8.224 24.756 1.00 86.50 492 MET A C 1
ATOM 3964 O O . MET A 1 492 ? 0.482 8.180 25.587 1.00 86.50 492 MET A O 1
ATOM 3968 N N . SER A 1 493 ? -0.811 7.164 24.039 1.00 86.31 493 SER A N 1
ATOM 3969 C CA . SER A 1 493 ? -0.162 5.854 24.134 1.00 86.31 493 SER A CA 1
ATOM 3970 C C . SER A 1 493 ? 1.313 5.936 23.729 1.00 86.31 493 SER A C 1
ATOM 3972 O O . SER A 1 493 ? 2.176 5.472 24.470 1.00 86.31 493 SER A O 1
ATOM 3974 N N . PHE A 1 494 ? 1.635 6.621 22.626 1.00 83.69 494 PHE A N 1
ATOM 3975 C CA . PHE A 1 494 ? 3.026 6.842 22.213 1.00 83.69 494 PHE A CA 1
ATOM 3976 C C . PHE A 1 494 ? 3.826 7.666 23.224 1.00 83.69 494 PHE A C 1
ATOM 3978 O O . PHE A 1 494 ? 4.977 7.341 23.505 1.00 83.69 494 PHE A O 1
ATOM 3985 N N . ILE A 1 495 ? 3.230 8.709 23.810 1.00 80.94 495 ILE A N 1
ATOM 3986 C CA . ILE A 1 495 ? 3.890 9.518 24.846 1.00 80.94 495 ILE A CA 1
ATOM 3987 C C . ILE A 1 495 ? 4.171 8.675 26.094 1.00 80.94 495 ILE A C 1
ATOM 3989 O O . ILE A 1 495 ? 5.236 8.818 26.694 1.00 80.94 495 ILE A O 1
ATOM 3993 N N . LEU A 1 496 ? 3.242 7.801 26.492 1.00 81.19 496 LEU A N 1
ATOM 3994 C CA . LEU A 1 496 ? 3.436 6.896 27.624 1.00 81.19 496 LEU A CA 1
ATOM 3995 C C . LEU A 1 496 ? 4.625 5.952 27.380 1.00 81.19 496 LEU A C 1
ATOM 3997 O O . LEU A 1 496 ? 5.497 5.840 28.240 1.00 81.19 496 LEU A O 1
ATOM 4001 N N . VAL A 1 497 ? 4.698 5.351 26.191 1.00 78.38 497 VAL A N 1
ATOM 4002 C CA . VAL A 1 497 ? 5.807 4.487 25.748 1.00 78.38 497 VAL A CA 1
ATOM 4003 C C . VAL A 1 497 ? 7.135 5.248 25.729 1.00 78.38 497 VAL A C 1
ATOM 4005 O O . VAL A 1 497 ? 8.122 4.792 26.302 1.00 78.38 497 VAL A O 1
ATOM 4008 N N . ALA A 1 498 ? 7.158 6.449 25.146 1.00 76.25 498 ALA A N 1
ATOM 4009 C CA . ALA A 1 498 ? 8.358 7.281 25.086 1.00 76.25 498 ALA A CA 1
ATOM 4010 C C . ALA A 1 498 ? 8.841 7.730 26.478 1.00 76.25 498 ALA A C 1
ATOM 4012 O O . ALA A 1 498 ? 10.038 7.894 26.699 1.00 76.25 498 ALA A O 1
ATOM 4013 N N . LYS A 1 499 ? 7.942 7.933 27.450 1.00 74.12 499 LYS A N 1
ATOM 4014 C CA . LYS A 1 499 ? 8.347 8.201 28.840 1.00 74.12 499 LYS A CA 1
ATOM 4015 C C . LYS A 1 499 ? 9.020 6.988 29.478 1.00 74.12 499 LYS A C 1
ATOM 4017 O O . LYS A 1 499 ? 10.080 7.142 30.075 1.00 74.12 499 LYS A O 1
ATOM 4022 N N . GLN A 1 500 ? 8.433 5.801 29.319 1.00 73.06 500 GLN A N 1
ATOM 4023 C CA . GLN A 1 500 ? 8.968 4.560 29.888 1.00 73.06 500 GLN A CA 1
ATOM 4024 C C . GLN A 1 500 ? 10.368 4.228 29.348 1.00 73.06 500 GLN A C 1
ATOM 4026 O O . GLN A 1 500 ? 11.211 3.747 30.102 1.00 73.06 500 GLN A O 1
ATOM 4031 N N . SER A 1 501 ? 10.646 4.528 28.074 1.00 65.75 501 SER A N 1
ATOM 4032 C CA . SER A 1 501 ? 11.984 4.357 27.492 1.00 65.75 501 SER A CA 1
ATOM 4033 C C . SER A 1 501 ? 12.996 5.376 28.029 1.00 65.75 501 SER A C 1
ATOM 4035 O O . SER A 1 501 ? 14.115 5.015 28.380 1.00 65.75 501 SER A O 1
ATOM 4037 N N . ASN A 1 502 ? 12.606 6.648 28.152 1.00 61.66 502 ASN A N 1
ATOM 4038 C CA . ASN A 1 502 ? 13.504 7.728 28.577 1.00 61.66 502 ASN A CA 1
ATOM 4039 C C . ASN A 1 502 ? 13.808 7.740 30.085 1.00 61.66 502 ASN A C 1
ATOM 4041 O O . ASN A 1 502 ? 14.868 8.223 30.488 1.00 61.66 502 ASN A O 1
ATOM 4045 N N . GLU A 1 503 ? 12.932 7.178 30.925 1.00 56.28 503 GLU A N 1
ATOM 4046 C CA . GLU A 1 503 ? 13.215 6.957 32.353 1.00 56.28 503 GLU A CA 1
ATOM 4047 C C . GLU A 1 503 ? 14.418 6.020 32.570 1.00 56.28 503 GLU A C 1
ATOM 4049 O O . GLU A 1 503 ? 15.120 6.154 33.573 1.00 56.28 503 GLU A O 1
ATOM 4054 N N . GLN A 1 504 ? 14.720 5.134 31.612 1.00 50.91 504 GLN A N 1
ATOM 4055 C CA . GLN A 1 504 ? 15.920 4.288 31.637 1.00 50.91 504 GLN A CA 1
ATOM 4056 C C . GLN A 1 504 ? 17.196 5.042 31.213 1.00 50.91 504 GLN A C 1
ATOM 4058 O O . GLN A 1 504 ? 18.290 4.672 31.635 1.00 50.91 504 GLN A O 1
ATOM 4063 N N . GLU A 1 505 ? 17.070 6.127 30.438 1.00 48.06 505 GLU A N 1
ATOM 4064 C CA . GLU A 1 505 ? 18.190 6.903 29.871 1.00 48.06 505 GLU A CA 1
ATOM 4065 C C . GLU A 1 505 ? 18.426 8.270 30.553 1.00 48.06 505 GLU A C 1
ATOM 4067 O O . GLU A 1 505 ? 19.320 9.026 30.171 1.00 48.06 505 GLU A O 1
ATOM 4072 N N . GLY A 1 506 ? 17.666 8.602 31.603 1.00 43.47 506 GLY A N 1
ATOM 4073 C CA . GLY A 1 506 ? 17.913 9.779 32.447 1.00 43.47 506 GLY A CA 1
ATOM 4074 C C . GLY A 1 506 ? 17.547 11.133 31.821 1.00 43.47 506 GLY A C 1
ATOM 4075 O O . GLY A 1 506 ? 18.056 12.164 32.271 1.00 43.47 506 GLY A O 1
ATOM 4076 N N . THR A 1 507 ? 16.667 11.170 30.812 1.00 45.88 507 THR A N 1
ATOM 4077 C CA . THR A 1 507 ? 16.183 12.424 30.207 1.00 45.88 507 THR A CA 1
ATOM 4078 C C . THR A 1 507 ? 14.752 12.766 30.646 1.00 45.88 507 THR A C 1
ATOM 4080 O O . THR A 1 507 ? 13.833 11.954 30.601 1.00 45.88 507 THR A O 1
ATOM 4083 N N . ASN A 1 508 ? 14.551 14.006 31.111 1.00 43.31 508 ASN A N 1
ATOM 4084 C CA . ASN A 1 508 ? 13.286 14.472 31.689 1.00 43.31 508 ASN A CA 1
ATOM 4085 C C . ASN A 1 508 ? 12.277 14.906 30.611 1.00 43.31 508 ASN A C 1
ATOM 4087 O O . ASN A 1 508 ? 12.220 16.081 30.241 1.00 43.31 508 ASN A O 1
ATOM 4091 N N . LEU A 1 509 ? 11.399 13.999 30.180 1.00 51.91 509 LEU A N 1
ATOM 4092 C CA . LEU A 1 509 ? 10.133 14.366 29.533 1.00 51.91 509 LEU A CA 1
ATOM 4093 C C . LEU A 1 509 ? 9.156 14.920 30.586 1.00 51.91 509 LEU A C 1
ATOM 4095 O O . LEU A 1 509 ? 8.348 14.198 31.170 1.00 51.91 509 LEU A O 1
ATOM 4099 N N . GLN A 1 510 ? 9.221 16.230 30.845 1.00 48.25 510 GLN A N 1
ATOM 4100 C CA . GLN A 1 510 ? 8.273 16.915 31.730 1.00 48.25 510 GLN A CA 1
ATOM 4101 C C . GLN A 1 510 ? 6.875 16.980 31.098 1.00 48.25 510 GLN A C 1
ATOM 4103 O O . GLN A 1 510 ? 6.533 17.900 30.355 1.00 48.25 510 GLN A O 1
ATOM 4108 N N . CYS A 1 511 ? 6.028 16.014 31.438 1.00 51.28 511 CYS A N 1
ATOM 4109 C CA . CYS A 1 511 ? 4.585 16.120 31.262 1.00 51.28 511 CYS A CA 1
ATOM 4110 C C . CYS A 1 511 ? 3.930 15.733 32.593 1.00 51.28 511 CYS A C 1
ATOM 4112 O O . CYS A 1 511 ? 3.868 14.551 32.924 1.00 51.28 511 CYS A O 1
ATOM 4114 N N . ASN A 1 512 ? 3.473 16.738 33.351 1.00 51.41 512 ASN A N 1
ATOM 4115 C CA . ASN A 1 512 ? 2.845 16.622 34.680 1.00 51.41 512 ASN A CA 1
ATOM 4116 C C . ASN A 1 512 ? 1.408 16.055 34.640 1.00 51.41 512 ASN A C 1
ATOM 4118 O O . ASN A 1 512 ? 0.627 16.293 35.555 1.00 51.41 512 ASN A O 1
ATOM 4122 N N . VAL A 1 513 ? 1.032 15.363 33.565 1.00 60.34 513 VAL A N 1
ATOM 4123 C CA . VAL A 1 513 ? -0.320 14.830 33.360 1.00 60.34 513 VAL A CA 1
ATOM 4124 C C . VAL A 1 513 ? -0.323 13.341 33.693 1.00 60.34 513 VAL A C 1
ATOM 4126 O O . VAL A 1 513 ? 0.583 12.617 33.262 1.00 60.34 513 VAL A O 1
ATOM 4129 N N . ASN A 1 514 ? -1.340 12.883 34.432 1.00 75.50 514 ASN A N 1
ATOM 4130 C CA . ASN A 1 514 ? -1.609 11.462 34.646 1.00 75.50 514 ASN A CA 1
ATOM 4131 C C . ASN A 1 514 ? -2.064 10.824 33.321 1.00 75.50 514 ASN A C 1
ATOM 4133 O O . ASN A 1 514 ? -3.250 10.736 33.024 1.00 75.50 514 ASN A O 1
ATOM 4137 N N . LEU A 1 515 ? -1.100 10.446 32.478 1.00 79.50 515 LEU A N 1
ATOM 4138 C CA . LEU A 1 515 ? -1.359 9.936 31.128 1.00 79.50 515 LEU A CA 1
ATOM 4139 C C . LEU A 1 515 ? -2.211 8.667 31.130 1.00 79.50 515 LEU A C 1
ATOM 4141 O O . LEU A 1 515 ? -3.021 8.504 30.229 1.00 79.50 515 LEU A O 1
ATOM 4145 N N . ALA A 1 516 ? -2.047 7.789 32.124 1.00 82.62 516 ALA A N 1
ATOM 4146 C CA . ALA A 1 516 ? -2.828 6.558 32.214 1.00 82.62 516 ALA A CA 1
ATOM 4147 C C . ALA A 1 516 ? -4.326 6.859 32.375 1.00 82.62 516 ALA A C 1
ATOM 4149 O O . ALA A 1 516 ? -5.149 6.297 31.662 1.00 82.62 516 ALA A O 1
ATOM 4150 N N . GLU A 1 517 ? -4.666 7.809 33.246 1.00 85.25 517 GLU A N 1
ATOM 4151 C CA . GLU A 1 517 ? -6.044 8.263 33.445 1.00 85.25 517 GLU A CA 1
ATOM 4152 C C . GLU A 1 517 ? -6.612 8.917 32.181 1.00 85.25 517 GLU A C 1
ATOM 4154 O O . GLU A 1 517 ? -7.689 8.543 31.737 1.00 85.25 517 GLU A O 1
ATOM 4159 N N . GLN A 1 518 ? -5.853 9.801 31.526 1.00 86.88 518 GLN A N 1
ATOM 4160 C CA . GLN A 1 518 ? -6.286 10.445 30.277 1.00 86.88 518 GLN A CA 1
ATOM 4161 C C . GLN A 1 518 ? -6.501 9.447 29.128 1.00 86.88 518 GLN A C 1
ATOM 4163 O O . GLN A 1 518 ? -7.396 9.623 28.300 1.00 86.88 518 GLN A O 1
ATOM 4168 N N . ILE A 1 519 ? -5.693 8.385 29.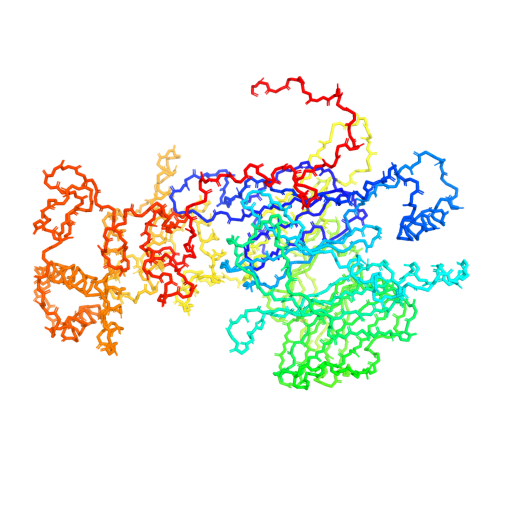071 1.00 89.38 519 ILE A N 1
ATOM 4169 C CA . ILE A 1 519 ? -5.866 7.291 28.112 1.00 89.38 519 ILE A CA 1
ATOM 4170 C C . ILE A 1 519 ? -7.195 6.567 28.360 1.00 89.38 519 ILE A C 1
ATOM 4172 O O . ILE A 1 519 ? -7.936 6.325 27.405 1.00 89.38 519 ILE A O 1
ATOM 4176 N N . GLU A 1 520 ? -7.522 6.259 29.616 1.00 90.12 520 GLU A N 1
ATOM 4177 C CA . GLU A 1 520 ? -8.801 5.633 29.969 1.00 90.12 520 GLU A CA 1
ATOM 4178 C C . GLU A 1 520 ? -9.992 6.571 29.720 1.00 90.12 520 GLU A C 1
ATOM 4180 O O . GLU A 1 520 ? -11.001 6.138 29.160 1.00 90.12 520 GLU A O 1
ATOM 4185 N N . THR A 1 521 ? -9.858 7.873 29.997 1.00 90.31 521 THR A N 1
ATOM 4186 C CA . THR A 1 521 ? -10.864 8.883 29.629 1.00 90.31 521 THR A CA 1
ATOM 4187 C C . THR A 1 521 ? -11.110 8.897 28.119 1.00 90.31 521 THR A C 1
ATOM 4189 O O . THR A 1 521 ? -12.258 8.837 27.677 1.00 90.31 521 THR A O 1
ATOM 4192 N N . ALA A 1 522 ? -10.054 8.894 27.297 1.00 91.69 522 ALA A N 1
ATOM 4193 C CA . ALA A 1 522 ? -10.207 8.846 25.844 1.00 91.69 522 ALA A CA 1
ATOM 4194 C C . ALA A 1 522 ? -10.884 7.553 25.367 1.00 91.69 522 ALA A C 1
ATOM 4196 O O . ALA A 1 522 ? -11.766 7.619 24.510 1.00 91.69 522 ALA A O 1
ATOM 4197 N N . LYS A 1 523 ? -10.535 6.385 25.928 1.00 92.06 523 LYS A N 1
ATOM 4198 C CA . LYS A 1 523 ? -11.234 5.122 25.623 1.00 92.06 523 LYS A CA 1
ATOM 4199 C C . LYS A 1 523 ? -12.718 5.197 25.978 1.00 92.06 523 LYS A C 1
ATOM 4201 O O . LYS A 1 523 ? -13.547 4.768 25.176 1.00 92.06 523 LYS A O 1
ATOM 4206 N N . SER A 1 524 ? -13.044 5.759 27.140 1.00 92.44 524 SER A N 1
ATOM 4207 C CA . SER A 1 524 ? -14.419 5.949 27.611 1.00 92.44 524 SER A CA 1
ATOM 4208 C C . SER A 1 524 ? -15.232 6.838 26.660 1.00 92.44 524 SER A C 1
ATOM 4210 O O . SER A 1 524 ? -16.344 6.482 26.263 1.00 92.44 524 SER A O 1
ATOM 4212 N N . TYR A 1 525 ? -14.649 7.944 26.185 1.00 93.62 525 TYR A N 1
ATOM 4213 C CA . TYR A 1 525 ? -15.294 8.824 25.204 1.00 93.62 525 TYR A CA 1
ATOM 4214 C C . TYR A 1 525 ? -15.468 8.148 23.838 1.00 93.62 525 TYR A C 1
ATOM 4216 O O . TYR A 1 525 ? -16.548 8.224 23.256 1.00 93.62 525 TYR A O 1
ATOM 4224 N N . ILE A 1 526 ? -14.450 7.432 23.341 1.00 94.81 526 ILE A N 1
ATOM 4225 C CA . ILE A 1 526 ? -14.532 6.645 22.095 1.00 94.81 526 ILE A CA 1
ATOM 4226 C C . ILE A 1 526 ? -15.678 5.622 22.184 1.00 94.81 526 ILE A C 1
ATOM 4228 O O . ILE A 1 526 ? -16.480 5.510 21.254 1.00 94.81 526 ILE A O 1
ATOM 4232 N N . LEU A 1 527 ? -15.779 4.900 23.302 1.00 94.75 527 LEU A N 1
ATOM 4233 C CA . LEU A 1 527 ? -16.843 3.926 23.537 1.00 94.75 527 LEU A CA 1
ATOM 4234 C C . LEU A 1 527 ? -18.223 4.586 23.579 1.00 94.75 527 LEU A C 1
ATOM 4236 O O . LEU A 1 527 ? -19.140 4.113 22.913 1.00 94.75 527 LEU A O 1
ATOM 4240 N N . SER A 1 528 ? -18.350 5.721 24.265 1.00 94.62 528 SER A N 1
ATOM 4241 C CA . SER A 1 528 ? -19.611 6.462 24.379 1.00 94.62 528 SER A CA 1
ATOM 4242 C C . SER A 1 528 ? -20.101 7.021 23.038 1.00 94.62 528 SER A C 1
ATOM 4244 O O . SER A 1 528 ? -21.292 6.920 22.724 1.00 94.62 528 SER A O 1
ATOM 4246 N N . TYR A 1 529 ? -19.197 7.553 22.206 1.00 95.06 529 TYR A N 1
ATOM 4247 C CA . TYR A 1 529 ? -19.520 7.961 20.833 1.00 95.06 529 TYR A CA 1
ATOM 4248 C C . TYR A 1 529 ? -20.038 6.775 20.011 1.00 95.06 529 TYR A C 1
ATOM 4250 O O . TYR A 1 529 ? -21.120 6.853 19.428 1.00 95.06 529 TYR A O 1
ATOM 4258 N N . SER A 1 530 ? -19.310 5.655 20.017 1.00 94.81 530 SER A N 1
ATOM 4259 C CA . SER A 1 530 ? -19.685 4.462 19.252 1.00 94.81 530 SER A CA 1
ATOM 4260 C C . SER A 1 530 ? -20.992 3.838 19.728 1.00 94.81 530 SER A C 1
ATOM 4262 O O . SER A 1 530 ? -21.824 3.457 18.906 1.00 94.81 530 SER A O 1
ATOM 4264 N N . ALA A 1 531 ? -21.199 3.742 21.042 1.00 95.56 531 ALA A N 1
ATOM 4265 C CA . ALA A 1 531 ? -22.442 3.252 21.625 1.00 95.56 531 ALA A CA 1
ATOM 4266 C C . ALA A 1 531 ? -23.624 4.121 21.178 1.00 95.56 531 ALA A C 1
ATOM 4268 O O . ALA A 1 531 ? -24.660 3.603 20.763 1.00 95.56 531 ALA A O 1
ATOM 4269 N N . SER A 1 532 ? -23.448 5.445 21.182 1.00 96.06 532 SER A N 1
ATOM 4270 C CA . SER A 1 532 ? -24.478 6.391 20.748 1.00 96.06 532 SER A CA 1
ATOM 4271 C C . SER A 1 532 ? -24.823 6.246 19.263 1.00 96.06 532 SER A C 1
ATOM 4273 O O . SER A 1 532 ? -26.003 6.220 18.909 1.00 96.06 532 SER A O 1
ATOM 4275 N N . GLU A 1 533 ? -23.822 6.119 18.384 1.00 94.38 533 GLU A N 1
ATOM 4276 C CA . GLU A 1 533 ? -24.039 5.880 16.949 1.00 94.38 533 GLU A CA 1
ATOM 4277 C C . GLU A 1 533 ? -24.743 4.542 16.697 1.00 94.38 533 GLU A C 1
ATOM 4279 O O . GLU A 1 533 ? -25.716 4.480 15.941 1.00 94.38 533 GLU A O 1
ATOM 4284 N N . ARG A 1 534 ? -24.305 3.482 17.382 1.00 93.38 534 ARG A N 1
ATOM 4285 C CA . ARG A 1 534 ? -24.885 2.141 17.272 1.00 93.38 534 ARG A CA 1
ATOM 4286 C C . ARG A 1 534 ? -26.347 2.110 17.719 1.00 93.38 534 ARG A C 1
ATOM 4288 O O . ARG A 1 534 ? -27.182 1.558 17.005 1.00 93.38 534 ARG A O 1
ATOM 4295 N N . LEU A 1 535 ? -26.675 2.729 18.853 1.00 95.06 535 LEU A N 1
ATOM 4296 C CA . LEU A 1 535 ? -28.053 2.850 19.341 1.00 95.06 535 LEU A CA 1
ATOM 4297 C C . LEU A 1 535 ? -28.932 3.642 18.367 1.00 95.06 535 LEU A C 1
ATOM 4299 O O . LEU A 1 535 ? -30.048 3.216 18.067 1.00 95.06 535 LEU A O 1
ATOM 4303 N N . LYS A 1 536 ? -28.427 4.757 17.820 1.00 94.12 536 LYS A N 1
ATOM 4304 C CA . LYS A 1 536 ? -29.137 5.529 16.787 1.00 94.12 536 LYS A CA 1
ATOM 4305 C C . LYS A 1 536 ? -29.404 4.675 15.542 1.00 94.12 536 LYS A C 1
ATOM 4307 O O . LYS A 1 536 ? -30.536 4.672 15.063 1.00 94.12 536 LYS A O 1
ATOM 4312 N N . TYR A 1 537 ? -28.425 3.908 15.063 1.00 93.00 537 TYR A N 1
ATOM 4313 C CA . TYR A 1 537 ? -28.608 2.979 13.942 1.00 93.00 537 TYR A CA 1
ATOM 4314 C C . TYR A 1 537 ? -29.665 1.905 14.240 1.00 93.00 537 TYR A C 1
ATOM 4316 O O . TYR A 1 537 ? -30.581 1.704 13.445 1.00 93.00 537 TYR A O 1
ATOM 4324 N N . LEU A 1 538 ? -29.582 1.248 15.401 1.00 92.12 538 LEU A N 1
ATOM 4325 C CA . LEU A 1 538 ? -30.530 0.202 15.793 1.00 92.12 538 LEU A CA 1
ATOM 4326 C C . LEU A 1 538 ? -31.951 0.744 15.980 1.00 92.12 538 LEU A C 1
ATOM 4328 O O . LEU A 1 538 ? -32.910 0.064 15.628 1.00 92.12 538 LEU A O 1
ATOM 4332 N N . SER A 1 539 ? -32.101 1.989 16.447 1.00 91.75 539 SER A N 1
ATOM 4333 C CA . SER A 1 539 ? -33.413 2.635 16.595 1.00 91.75 539 SER A CA 1
ATOM 4334 C C . SER A 1 539 ? -34.185 2.801 15.280 1.00 91.75 539 SER A C 1
ATOM 4336 O O . SER A 1 539 ? -35.403 2.962 15.301 1.00 91.75 539 SER A O 1
ATOM 4338 N N . GLN A 1 540 ? -33.483 2.758 14.144 1.00 91.38 540 GLN A N 1
ATOM 4339 C CA . GLN A 1 540 ? -34.050 2.927 12.806 1.00 91.38 540 GLN A CA 1
ATOM 4340 C C . GLN A 1 540 ? -34.406 1.591 12.138 1.00 91.38 540 GLN A C 1
ATOM 4342 O O . GLN A 1 540 ? -35.029 1.592 11.078 1.00 91.38 540 GLN A O 1
ATOM 4347 N N . GLN A 1 541 ? -34.018 0.456 12.728 1.00 89.38 541 GLN A N 1
ATOM 4348 C CA . GLN A 1 541 ? -34.283 -0.865 12.161 1.00 89.38 541 GLN A CA 1
ATOM 4349 C C . GLN A 1 541 ? -35.730 -1.295 12.427 1.00 89.38 541 GLN A C 1
ATOM 4351 O O . GLN A 1 541 ? -36.210 -1.245 13.558 1.00 89.38 541 GLN A O 1
ATOM 4356 N N . GLU A 1 542 ? -36.427 -1.775 11.392 1.00 84.06 542 GLU A N 1
ATOM 4357 C CA . GLU A 1 542 ? -37.820 -2.238 11.520 1.00 84.06 542 GLU A CA 1
ATOM 4358 C C . GLU A 1 542 ? -37.948 -3.534 12.333 1.00 84.06 542 GLU A C 1
ATOM 4360 O O . GLU A 1 542 ? -38.972 -3.783 12.973 1.00 84.06 542 GLU A O 1
ATOM 4365 N N . LYS A 1 543 ? -36.924 -4.392 12.281 1.00 87.94 543 LYS A N 1
ATOM 4366 C CA . LYS A 1 543 ? -36.884 -5.682 12.973 1.00 87.94 543 LYS A CA 1
ATOM 4367 C C . LYS A 1 543 ? -35.530 -5.863 13.634 1.00 87.94 543 LYS A C 1
ATOM 4369 O O . LYS A 1 543 ? -34.506 -5.778 12.967 1.00 87.94 543 LYS A O 1
ATOM 4374 N N . LEU A 1 544 ? -35.564 -6.172 14.925 1.00 89.62 544 LEU A N 1
ATOM 4375 C CA . LEU A 1 544 ? -34.381 -6.443 15.731 1.00 89.62 544 LEU A CA 1
ATOM 4376 C C . LEU A 1 544 ? -34.325 -7.925 16.098 1.00 89.62 544 LEU A C 1
ATOM 4378 O O . LEU A 1 544 ? -35.320 -8.487 16.573 1.00 89.62 544 LEU A O 1
ATOM 4382 N N . ASN A 1 545 ? -33.165 -8.543 15.897 1.00 90.19 545 ASN A N 1
ATOM 4383 C CA . ASN A 1 545 ? -32.874 -9.877 16.419 1.00 90.19 545 ASN A CA 1
ATOM 4384 C C . ASN A 1 545 ? -32.544 -9.815 17.928 1.00 90.19 545 ASN A C 1
ATOM 4386 O O . ASN A 1 545 ? -32.426 -8.735 18.511 1.00 90.19 545 ASN A O 1
ATOM 4390 N N . ASP A 1 546 ? -32.415 -10.971 18.577 1.00 89.12 546 ASP A N 1
ATOM 4391 C CA . ASP A 1 546 ? -32.220 -11.020 20.032 1.00 89.12 546 ASP A CA 1
ATOM 4392 C C . ASP A 1 546 ? -30.846 -10.478 20.465 1.00 89.12 546 ASP A C 1
ATOM 4394 O O . ASP A 1 546 ? -30.765 -9.767 21.467 1.00 89.12 546 ASP A O 1
ATOM 4398 N N . TYR A 1 547 ? -29.793 -10.686 19.662 1.00 90.62 547 TYR A N 1
ATOM 4399 C CA . TYR A 1 547 ? -28.477 -10.074 19.895 1.00 90.62 547 TYR A CA 1
ATOM 4400 C C . TYR A 1 547 ? -28.537 -8.545 19.846 1.00 90.62 547 TYR A C 1
ATOM 4402 O O . TYR A 1 547 ? -27.935 -7.871 20.677 1.00 90.62 547 TYR A O 1
ATOM 4410 N N . GLN A 1 548 ? -29.286 -7.980 18.899 1.00 91.62 548 GLN A N 1
ATOM 4411 C CA . GLN A 1 548 ? -29.458 -6.539 18.747 1.00 91.62 548 GLN A CA 1
ATOM 4412 C C . GLN A 1 548 ? -30.257 -5.944 19.907 1.00 91.62 548 GLN A C 1
ATOM 4414 O O . GLN A 1 548 ? -29.878 -4.895 20.419 1.00 91.62 548 GLN A O 1
ATOM 4419 N N . LYS A 1 549 ? -31.319 -6.616 20.372 1.00 90.94 549 LYS A N 1
ATOM 4420 C CA . LYS A 1 549 ? -32.079 -6.180 21.557 1.00 90.94 549 LYS A CA 1
ATOM 4421 C C . LYS A 1 549 ? -31.217 -6.191 22.818 1.00 90.94 549 LYS A C 1
ATOM 4423 O O . LYS A 1 549 ? -31.200 -5.203 23.546 1.00 90.94 549 LYS A O 1
ATOM 4428 N N . MET A 1 550 ? -30.464 -7.269 23.044 1.00 90.19 550 MET A N 1
ATOM 4429 C CA . MET A 1 550 ? -29.536 -7.353 24.174 1.00 90.19 550 MET A CA 1
ATOM 4430 C C . MET A 1 550 ? -28.435 -6.288 24.065 1.00 90.19 550 MET A C 1
ATOM 4432 O O . MET A 1 550 ? -28.117 -5.621 25.044 1.00 90.19 550 MET A O 1
ATOM 4436 N N . SER A 1 551 ? -27.911 -6.051 22.860 1.00 92.69 551 SER A N 1
ATOM 4437 C CA . SER A 1 551 ? -26.941 -4.983 22.613 1.00 92.69 551 SER A CA 1
ATOM 4438 C C . SER A 1 551 ? -27.503 -3.597 22.950 1.00 92.69 551 SER A C 1
ATOM 4440 O O . SER A 1 551 ? -26.811 -2.815 23.595 1.00 92.69 551 SER A O 1
ATOM 4442 N N . ILE A 1 552 ? -28.762 -3.298 22.595 1.00 92.56 552 ILE A N 1
ATOM 4443 C CA . ILE A 1 552 ? -29.417 -2.039 22.991 1.00 92.56 552 ILE A CA 1
ATOM 4444 C C . ILE A 1 552 ? -29.419 -1.894 24.512 1.00 92.56 552 ILE A C 1
ATOM 4446 O O . ILE A 1 552 ? -28.962 -0.870 25.015 1.00 92.56 552 ILE A O 1
ATOM 4450 N N . TYR A 1 553 ? -29.878 -2.921 25.231 1.00 91.56 553 TYR A N 1
ATOM 4451 C CA . TYR A 1 553 ? -29.932 -2.909 26.692 1.00 91.56 553 TYR A CA 1
ATOM 4452 C C . TYR A 1 553 ? -28.551 -2.644 27.318 1.00 91.56 553 TYR A C 1
ATOM 4454 O O . TYR A 1 553 ? -28.396 -1.720 28.119 1.00 91.56 553 TYR A O 1
ATOM 4462 N N . LEU A 1 554 ? -27.523 -3.392 26.904 1.00 91.62 554 LEU A N 1
ATOM 4463 C CA . LEU A 1 554 ? -26.167 -3.268 27.450 1.00 91.62 554 LEU A CA 1
ATOM 4464 C C . LEU A 1 554 ? -25.552 -1.888 27.170 1.00 91.62 554 LEU A C 1
ATOM 4466 O O . LEU A 1 554 ? -24.968 -1.273 28.066 1.00 91.62 554 LEU A O 1
ATOM 4470 N N . LEU A 1 555 ? -25.720 -1.368 25.951 1.00 93.44 555 LEU A N 1
ATOM 4471 C CA . LEU A 1 555 ? -25.213 -0.047 25.572 1.00 93.44 555 LEU A CA 1
ATOM 4472 C C . LEU A 1 555 ? -25.963 1.085 26.290 1.00 93.44 555 LEU A C 1
ATOM 4474 O O . LEU A 1 555 ? -25.336 2.055 26.713 1.00 93.44 555 LEU A O 1
ATOM 4478 N N . GLN A 1 556 ? -27.280 0.962 26.488 1.00 92.25 556 GLN A N 1
ATOM 4479 C CA . GLN A 1 556 ? -28.054 1.907 27.298 1.00 92.25 556 GLN A CA 1
ATOM 4480 C C . GLN A 1 556 ? -27.577 1.921 28.752 1.00 92.25 556 GLN A C 1
ATOM 4482 O O . GLN A 1 556 ? -27.391 2.996 29.322 1.00 92.25 556 GLN A O 1
ATOM 4487 N N . CYS A 1 557 ? -27.341 0.751 29.354 1.00 89.88 557 CYS A N 1
ATOM 4488 C CA . CYS A 1 557 ? -26.781 0.654 30.702 1.00 89.88 557 CYS A CA 1
ATOM 4489 C C . CYS A 1 557 ? -25.413 1.338 30.793 1.00 89.88 557 CYS A C 1
ATOM 4491 O O . CYS A 1 557 ? -25.208 2.148 31.696 1.00 89.88 557 CYS A O 1
ATOM 4493 N N . HIS A 1 558 ? -24.511 1.073 29.842 1.00 91.50 558 HIS A N 1
ATOM 4494 C CA . HIS A 1 558 ? -23.199 1.719 29.786 1.00 91.50 558 HIS A CA 1
ATOM 4495 C C . HIS A 1 558 ? -23.312 3.252 29.728 1.00 91.50 558 HIS A C 1
ATOM 4497 O O . HIS A 1 558 ? -22.727 3.945 30.558 1.00 91.50 558 HIS A O 1
ATOM 4503 N N . LEU A 1 559 ? -24.114 3.781 28.797 1.00 93.06 559 LEU A N 1
ATOM 4504 C CA . LEU A 1 559 ? -24.284 5.224 28.617 1.00 93.06 559 LEU A CA 1
ATOM 4505 C C . LEU A 1 559 ? -24.958 5.908 29.814 1.00 93.06 559 LEU A C 1
ATOM 4507 O O . LEU A 1 559 ? -24.574 7.020 30.167 1.00 93.06 559 LEU A O 1
ATOM 4511 N N . ASN A 1 560 ? -25.929 5.257 30.463 1.00 91.12 560 ASN A N 1
ATOM 4512 C CA . ASN A 1 560 ? -26.566 5.784 31.674 1.00 91.12 560 ASN A CA 1
ATOM 4513 C C . ASN A 1 560 ? -25.574 5.888 32.843 1.00 91.12 560 ASN A C 1
ATOM 4515 O O . ASN A 1 560 ? -25.586 6.880 33.570 1.00 91.12 560 ASN A O 1
ATOM 4519 N N . VAL A 1 561 ? -24.707 4.884 33.019 1.00 89.50 561 VAL A N 1
ATOM 4520 C CA . VAL A 1 561 ? -23.658 4.906 34.052 1.00 89.50 561 VAL A CA 1
ATOM 4521 C C . VAL A 1 561 ? -22.623 5.982 33.752 1.00 89.50 561 VAL A C 1
ATOM 4523 O O . VAL A 1 561 ? -22.270 6.745 34.650 1.00 89.50 561 VAL A O 1
ATOM 4526 N N . TRP A 1 562 ? -22.175 6.071 32.498 1.00 90.56 562 TRP A N 1
ATOM 4527 C CA . TRP A 1 562 ? -21.231 7.096 32.060 1.00 90.56 562 TRP A CA 1
ATOM 4528 C C . TRP A 1 562 ? -21.782 8.508 32.311 1.00 90.56 562 TRP A C 1
ATOM 4530 O O . TRP A 1 562 ? -21.137 9.313 32.980 1.00 90.56 562 TRP A O 1
ATOM 4540 N N . LEU A 1 563 ? -23.025 8.774 31.893 1.00 89.56 563 LEU A N 1
ATOM 4541 C CA . LEU A 1 563 ? -23.681 10.072 32.075 1.00 89.56 563 LEU A CA 1
ATOM 4542 C C . LEU A 1 563 ? -23.840 10.447 33.561 1.00 89.56 563 LEU A C 1
ATOM 4544 O O . LEU A 1 563 ? -23.605 11.592 33.936 1.00 89.56 563 LEU A O 1
ATOM 4548 N N . ALA A 1 564 ? -24.169 9.478 34.423 1.00 86.44 564 ALA A N 1
ATOM 4549 C CA . ALA A 1 564 ? -24.279 9.695 35.868 1.00 86.44 564 ALA A CA 1
ATOM 4550 C C . ALA A 1 564 ? -22.932 10.005 36.558 1.00 86.44 564 ALA A C 1
ATOM 4552 O O . ALA A 1 564 ? -22.926 10.531 37.678 1.00 86.44 564 ALA A O 1
ATOM 4553 N N . GLY A 1 565 ? -21.807 9.645 35.929 1.00 80.44 565 GLY A N 1
ATOM 4554 C CA . GLY A 1 565 ? -20.460 10.036 36.348 1.00 80.44 565 GLY A CA 1
ATOM 4555 C C . GLY A 1 565 ? -20.157 11.498 36.015 1.00 80.44 565 GLY A C 1
ATOM 4556 O O . GLY A 1 565 ? -19.749 12.247 36.898 1.00 80.44 565 GLY A O 1
ATOM 4557 N N . GLU A 1 566 ? -20.446 11.915 34.782 1.00 77.25 566 GLU A N 1
ATOM 4558 C CA . GLU A 1 566 ? -20.176 13.270 34.266 1.00 77.25 566 GLU A CA 1
ATOM 4559 C C . GLU A 1 566 ? -21.076 14.353 34.906 1.00 77.25 566 GLU A C 1
ATOM 4561 O O . GLU A 1 566 ? -20.640 15.481 35.158 1.00 77.25 566 GLU A O 1
ATOM 4566 N N . ASP A 1 567 ? -22.323 14.007 35.256 1.00 61.75 567 ASP A N 1
ATOM 4567 C CA . ASP A 1 567 ? -23.278 14.912 35.923 1.00 61.75 567 ASP A CA 1
ATOM 4568 C C . ASP A 1 567 ? -22.814 15.365 37.329 1.00 61.75 567 ASP A C 1
ATOM 4570 O O . ASP A 1 567 ? -23.349 16.329 37.880 1.00 61.75 567 ASP A O 1
ATOM 4574 N N . LYS A 1 568 ? -21.831 14.685 37.940 1.00 55.47 568 LYS A N 1
ATOM 4575 C CA . LYS A 1 568 ? -21.291 15.037 39.269 1.00 55.47 568 LYS A CA 1
ATOM 4576 C C . LYS A 1 568 ? -20.108 16.003 39.219 1.00 55.47 568 LYS A C 1
ATOM 4578 O O . LYS A 1 568 ? -19.807 16.613 40.242 1.00 55.47 568 LYS A O 1
ATOM 4583 N N . GLU A 1 569 ? -19.444 16.137 38.072 1.00 53.62 569 GLU A N 1
ATOM 4584 C CA . GLU A 1 569 ? -18.215 16.933 37.931 1.00 53.62 569 GLU A CA 1
ATOM 4585 C C . GLU A 1 569 ? -18.456 18.332 37.333 1.00 53.62 569 GLU A C 1
ATOM 4587 O O . GLU A 1 569 ? -17.574 19.187 37.379 1.00 53.62 569 GLU A O 1
ATOM 4592 N N . SER A 1 570 ? -19.666 18.613 36.836 1.00 52.09 570 SER A N 1
ATOM 4593 C CA . SER A 1 570 ? -19.996 19.832 36.085 1.00 52.09 570 SER A CA 1
ATOM 4594 C C . SER A 1 570 ? -21.060 20.709 36.775 1.00 52.09 570 SER A C 1
ATOM 4596 O O . SER A 1 570 ? -22.191 20.849 36.315 1.00 52.09 570 SER A O 1
ATOM 4598 N N . GLU A 1 571 ? -20.706 21.371 37.886 1.00 48.34 571 GLU A N 1
ATOM 4599 C CA . GLU A 1 571 ? -21.558 22.440 38.457 1.00 48.34 571 GLU A CA 1
ATOM 4600 C C . GLU A 1 571 ? -21.575 23.727 37.590 1.00 48.34 571 GLU A C 1
ATOM 4602 O O . GLU A 1 571 ? -22.476 24.561 37.740 1.00 48.34 571 GLU A O 1
ATOM 4607 N N . ASP A 1 572 ? -20.659 23.863 36.621 1.00 48.94 572 ASP A N 1
ATOM 4608 C CA . ASP A 1 572 ? -20.601 24.987 35.678 1.00 48.94 572 ASP A CA 1
ATOM 4609 C C . ASP A 1 572 ? -21.417 24.718 34.397 1.00 48.94 572 ASP A C 1
ATOM 4611 O O . ASP A 1 572 ? -20.977 24.093 33.435 1.00 48.94 572 ASP A O 1
ATOM 4615 N N . LYS A 1 573 ? -22.638 25.259 34.379 1.00 49.94 573 LYS A N 1
ATOM 4616 C CA . LYS A 1 573 ? -23.677 25.101 33.341 1.00 49.94 573 LYS A CA 1
ATOM 4617 C C . LYS A 1 573 ? -23.402 25.752 31.970 1.00 49.94 573 LYS A C 1
ATOM 4619 O O . LYS A 1 573 ? -24.326 25.818 31.161 1.00 49.94 573 LYS A O 1
ATOM 4624 N N . GLU A 1 574 ? -22.210 26.277 31.683 1.00 45.78 574 GLU A N 1
ATOM 4625 C CA . GLU A 1 574 ? -22.013 27.151 30.505 1.00 45.78 574 GLU A CA 1
ATOM 4626 C C . GLU A 1 574 ? -21.408 26.494 29.252 1.00 45.78 574 GLU A C 1
ATOM 4628 O O . GLU A 1 574 ? -21.396 27.130 28.200 1.00 45.78 574 GLU A O 1
ATOM 4633 N N . LEU A 1 575 ? -21.008 25.219 29.284 1.00 52.12 575 LEU A N 1
ATOM 4634 C CA . LEU A 1 575 ? -20.577 24.477 28.089 1.00 52.12 575 LEU A CA 1
ATOM 4635 C C . LEU A 1 575 ? -21.060 23.020 28.172 1.00 52.12 575 LEU A C 1
ATOM 4637 O O . LEU A 1 575 ? -20.331 22.158 28.652 1.00 52.12 575 LEU A O 1
ATOM 4641 N N . GLU A 1 576 ? -22.277 22.718 27.700 1.00 61.25 576 GLU A N 1
ATOM 4642 C CA . GLU A 1 576 ? -22.656 21.313 27.475 1.00 61.25 576 GLU A CA 1
ATOM 4643 C C . GLU A 1 576 ? -21.691 20.705 26.445 1.00 61.25 576 GLU A C 1
ATOM 4645 O O . GLU A 1 576 ? -21.608 21.156 25.299 1.00 61.25 576 GLU A O 1
ATOM 4650 N N . MET A 1 577 ? -20.928 19.695 26.865 1.00 74.00 577 MET A N 1
ATOM 4651 C CA . MET A 1 577 ? -20.007 18.973 25.991 1.00 74.00 577 MET A CA 1
ATOM 4652 C C . MET A 1 577 ? -20.769 18.341 24.812 1.00 74.00 577 MET A C 1
ATOM 4654 O O . MET A 1 577 ? -21.837 17.755 25.025 1.00 74.00 577 MET A O 1
ATOM 4658 N N . PRO A 1 578 ? -20.227 18.373 23.578 1.00 83.19 578 PRO A N 1
ATOM 4659 C CA . PRO A 1 578 ? -20.881 17.784 22.406 1.00 83.19 578 PRO A CA 1
ATOM 4660 C C . PRO A 1 578 ? -21.288 16.314 22.594 1.00 83.19 578 PRO A C 1
ATOM 4662 O O . PRO A 1 578 ? -22.386 15.919 22.200 1.00 83.19 578 PRO A O 1
ATOM 4665 N N . LEU A 1 579 ? -20.435 15.517 23.248 1.00 88.56 579 LEU A N 1
ATOM 4666 C CA . LEU A 1 579 ? -20.694 14.103 23.523 1.00 88.56 579 LEU A CA 1
ATOM 4667 C C . LEU A 1 579 ? -21.914 13.896 24.433 1.00 88.56 579 LEU A C 1
ATOM 4669 O O . LEU A 1 579 ? -22.737 13.029 24.152 1.00 88.56 579 LEU A O 1
ATOM 4673 N N . ILE A 1 580 ? -22.084 14.718 25.475 1.00 89.38 580 ILE A N 1
ATOM 4674 C CA . ILE A 1 580 ? -23.219 14.610 26.406 1.00 89.38 580 ILE A CA 1
ATOM 4675 C C . ILE A 1 580 ? -24.547 14.759 25.655 1.00 89.38 580 ILE A C 1
ATOM 4677 O O . ILE A 1 580 ? -25.480 13.986 25.880 1.00 89.38 580 ILE A O 1
ATOM 4681 N N . MET A 1 581 ? -24.635 15.719 24.728 1.00 88.19 581 MET A N 1
ATOM 4682 C CA . MET A 1 581 ? -25.832 15.891 23.899 1.00 88.19 581 MET A CA 1
ATOM 4683 C C . MET A 1 581 ? -26.093 14.659 23.025 1.00 88.19 581 MET A C 1
ATOM 4685 O O . MET A 1 581 ? -27.219 14.165 22.974 1.00 88.19 581 MET A O 1
ATOM 4689 N N . ILE A 1 582 ? -25.051 14.123 22.384 1.00 91.00 582 ILE A N 1
ATOM 4690 C CA . ILE A 1 582 ? -25.147 12.938 21.520 1.00 91.00 582 ILE A CA 1
ATOM 4691 C C . ILE A 1 582 ? -25.634 11.711 22.304 1.00 91.00 582 ILE A C 1
ATOM 4693 O O . ILE A 1 582 ? -26.509 10.988 21.818 1.00 91.00 582 ILE A O 1
ATOM 4697 N N . VAL A 1 583 ? -25.118 11.513 23.519 1.00 93.25 583 VAL A N 1
ATOM 4698 C CA . VAL A 1 583 ? -25.521 10.428 24.424 1.00 93.25 583 VAL A CA 1
ATOM 4699 C C . VAL A 1 583 ? -26.988 10.577 24.830 1.00 93.25 583 VAL A C 1
ATOM 4701 O O . VAL A 1 583 ? -27.771 9.638 24.667 1.00 93.25 583 VAL A O 1
ATOM 4704 N N . LYS A 1 584 ? -27.402 11.771 25.284 1.00 92.56 584 LYS A N 1
ATOM 4705 C CA . LYS A 1 584 ? -28.802 12.059 25.655 1.00 92.56 584 LYS A CA 1
ATOM 4706 C C . LYS A 1 584 ? -29.765 11.804 24.489 1.00 92.56 584 LYS A C 1
ATOM 4708 O O . LYS A 1 584 ? -30.844 11.242 24.685 1.00 92.56 584 LYS A O 1
ATOM 4713 N N . GLU A 1 585 ? -29.388 12.183 23.268 1.00 93.00 585 GLU A N 1
ATOM 4714 C CA . GLU A 1 585 ? -30.180 11.911 22.064 1.00 93.00 585 GLU A CA 1
ATOM 4715 C C . GLU A 1 585 ? -30.306 10.416 21.756 1.00 93.00 585 GLU A C 1
ATOM 4717 O O . GLU A 1 585 ? -31.402 9.954 21.436 1.00 93.00 585 GLU A O 1
ATOM 4722 N N . ALA A 1 586 ? -29.209 9.658 21.841 1.00 93.94 586 ALA A N 1
ATOM 4723 C CA . ALA A 1 586 ? -29.203 8.223 21.559 1.00 93.94 586 ALA A CA 1
ATOM 4724 C C . ALA A 1 586 ? -30.050 7.430 22.570 1.00 93.94 586 ALA A C 1
ATOM 4726 O O . ALA A 1 586 ? -30.842 6.569 22.177 1.00 93.94 586 ALA A O 1
ATOM 4727 N N . LEU A 1 587 ? -29.947 7.773 23.859 1.00 93.88 587 LEU A N 1
ATOM 4728 C CA . LEU A 1 587 ? -30.781 7.199 24.919 1.00 93.88 587 LEU A CA 1
ATOM 4729 C C . LEU A 1 587 ? -32.265 7.507 24.686 1.00 93.88 587 LEU A C 1
ATOM 4731 O O . LEU A 1 587 ? -33.107 6.612 24.731 1.00 93.88 587 LEU A O 1
ATOM 4735 N N . LYS A 1 588 ? -32.599 8.756 24.337 1.00 92.88 588 LYS A N 1
ATOM 4736 C CA . LYS A 1 588 ? -33.979 9.142 24.013 1.00 92.88 588 LYS A CA 1
ATOM 4737 C C . LYS A 1 588 ? -34.528 8.364 22.813 1.00 92.88 588 LYS A C 1
ATOM 4739 O O . LYS A 1 588 ? -35.670 7.909 22.862 1.00 92.88 588 LYS A O 1
ATOM 4744 N N . ALA A 1 589 ? -33.724 8.193 21.762 1.00 90.81 589 ALA A N 1
ATOM 4745 C CA . ALA A 1 589 ? -34.106 7.484 20.539 1.00 90.81 589 ALA A CA 1
ATOM 4746 C C . ALA A 1 589 ? -34.359 5.981 20.742 1.00 90.81 589 ALA A C 1
ATOM 4748 O O . ALA A 1 589 ? -34.981 5.353 19.888 1.00 90.81 589 ALA A O 1
ATOM 4749 N N . THR A 1 590 ? -33.877 5.405 21.844 1.00 90.31 590 THR A N 1
ATOM 4750 C CA . THR A 1 590 ? -33.988 3.969 22.142 1.00 90.31 590 THR A CA 1
ATOM 4751 C C . THR A 1 590 ? -34.825 3.662 23.386 1.00 90.31 590 THR A C 1
ATOM 4753 O O . THR A 1 590 ? -34.982 2.496 23.738 1.00 90.31 590 THR A O 1
ATOM 4756 N N . SER A 1 591 ? -35.422 4.677 24.016 1.00 86.25 591 SER A N 1
ATOM 4757 C CA . SER A 1 591 ? -36.259 4.542 25.223 1.00 86.25 591 SER A CA 1
ATOM 4758 C C . SER A 1 591 ? -37.442 3.574 25.073 1.00 86.25 591 SER A C 1
ATOM 4760 O O . SER A 1 591 ? -37.903 2.995 26.047 1.00 86.25 591 SER A O 1
ATOM 4762 N N . GLN A 1 592 ? -37.922 3.335 23.852 1.00 83.31 592 GLN A N 1
ATOM 4763 C CA . GLN A 1 592 ? -38.989 2.368 23.581 1.00 83.31 592 GLN A CA 1
ATOM 4764 C C . GLN A 1 592 ? -38.574 0.891 23.732 1.00 83.31 592 GLN A C 1
ATOM 4766 O O . GLN A 1 592 ? -39.444 0.026 23.683 1.00 83.31 592 GLN A O 1
ATOM 4771 N N . PHE A 1 593 ? -37.279 0.589 23.875 1.00 80.94 593 PHE A N 1
ATOM 4772 C CA . PHE A 1 593 ? -36.741 -0.779 23.909 1.00 80.94 593 PHE A CA 1
ATOM 4773 C C . PHE A 1 593 ? -36.384 -1.277 25.323 1.00 80.94 593 PHE A C 1
ATOM 4775 O O . PHE A 1 593 ? -35.598 -2.208 25.454 1.00 80.94 593 PHE A O 1
ATOM 4782 N N . GLU A 1 594 ? -36.970 -0.701 26.377 1.00 65.69 594 GLU A N 1
ATOM 4783 C CA . GLU A 1 594 ? -36.707 -1.017 27.798 1.00 65.69 594 GLU A CA 1
ATOM 4784 C C . GLU A 1 594 ? -37.128 -2.436 28.267 1.00 65.69 594 GLU A C 1
ATOM 4786 O O . GLU A 1 594 ? -37.249 -2.676 29.469 1.00 65.69 594 GLU A O 1
ATOM 4791 N N . ASP A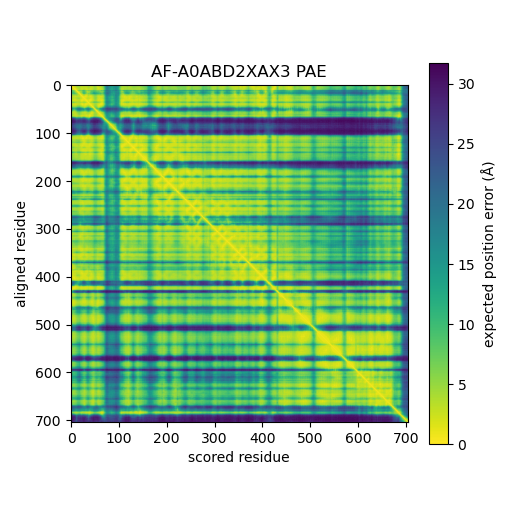 1 595 ? -37.338 -3.408 27.372 1.00 65.62 595 ASP A N 1
ATOM 4792 C CA . ASP A 1 595 ? -37.636 -4.790 27.772 1.00 65.62 595 ASP A CA 1
ATOM 4793 C C . ASP A 1 595 ? -36.390 -5.440 28.403 1.00 65.62 595 ASP A C 1
ATOM 4795 O O . ASP A 1 595 ? -35.497 -5.954 27.728 1.00 65.62 595 ASP A O 1
ATOM 4799 N N . VAL A 1 596 ? -36.338 -5.398 29.737 1.00 61.88 596 VAL A N 1
ATOM 4800 C CA . VAL A 1 596 ? -35.223 -5.877 30.561 1.00 61.88 596 VAL A CA 1
ATOM 4801 C C . VAL A 1 596 ? -35.144 -7.403 30.513 1.00 61.88 596 VAL A C 1
ATOM 4803 O O . VAL A 1 596 ? -35.824 -8.102 31.267 1.00 61.88 596 VAL A O 1
ATOM 4806 N N . GLN A 1 597 ? -34.273 -7.936 29.660 1.00 69.44 597 GLN A N 1
ATOM 4807 C CA . GLN A 1 597 ? -33.756 -9.288 29.838 1.00 69.44 597 GLN A CA 1
ATOM 4808 C C . GLN A 1 597 ? -32.463 -9.202 30.640 1.00 69.44 597 GLN A C 1
ATOM 4810 O O . GLN A 1 597 ? -31.478 -8.621 30.195 1.00 69.44 597 GLN A O 1
ATOM 4815 N N . GLN A 1 598 ? -32.484 -9.761 31.851 1.00 80.69 598 GLN A N 1
ATOM 4816 C CA . GLN A 1 598 ? -31.281 -9.876 32.661 1.00 80.69 598 GLN A CA 1
ATOM 4817 C C . GLN A 1 598 ? -30.277 -10.780 31.938 1.00 80.69 598 GLN A C 1
ATOM 4819 O O . GLN A 1 598 ? -30.600 -11.914 31.583 1.00 80.69 598 GLN A O 1
ATOM 4824 N N . GLU A 1 599 ? -29.072 -10.263 31.710 1.00 88.31 599 GLU A N 1
ATOM 4825 C CA . GLU A 1 599 ? -27.986 -11.011 31.084 1.00 88.31 599 GLU A CA 1
ATOM 4826 C C . GLU A 1 599 ? -27.500 -12.127 32.024 1.00 88.31 599 GLU A C 1
ATOM 4828 O O . GLU A 1 599 ? -27.319 -11.914 33.227 1.00 88.31 599 GLU A O 1
ATOM 4833 N N . ASN A 1 600 ? -27.249 -13.314 31.473 1.00 90.25 600 ASN A N 1
ATOM 4834 C CA . ASN A 1 600 ? -26.604 -14.415 32.181 1.00 90.25 600 ASN A CA 1
ATOM 4835 C C . ASN A 1 600 ? -25.181 -14.608 31.652 1.00 90.25 600 ASN A C 1
ATOM 4837 O O . ASN A 1 600 ? -24.887 -14.318 30.497 1.00 90.25 600 ASN A O 1
ATOM 4841 N N . CYS A 1 601 ? -24.290 -15.127 32.493 1.00 90.50 601 CYS A N 1
ATOM 4842 C CA . CYS A 1 601 ? -22.951 -15.517 32.063 1.00 90.50 601 CYS A CA 1
ATOM 4843 C C . CYS A 1 601 ? -23.026 -16.700 31.088 1.00 90.50 601 CYS A C 1
ATOM 4845 O O . CYS A 1 601 ? -23.539 -17.752 31.466 1.00 90.50 601 CYS A O 1
ATOM 4847 N N . ASP A 1 602 ? -22.432 -16.592 29.902 1.00 88.19 602 ASP A N 1
ATOM 4848 C CA . ASP A 1 602 ? -22.504 -17.657 28.886 1.00 88.19 602 ASP A CA 1
ATOM 4849 C C . ASP A 1 602 ? -21.788 -18.948 29.318 1.00 88.19 602 ASP A C 1
ATOM 4851 O O . ASP A 1 602 ? -22.135 -20.048 28.890 1.00 88.19 602 ASP A O 1
ATOM 4855 N N . LYS A 1 603 ? -20.813 -18.840 30.234 1.00 87.62 603 LYS A N 1
ATOM 4856 C CA . LYS A 1 603 ? -20.030 -19.981 30.741 1.00 87.62 603 LYS A CA 1
ATOM 4857 C C . LYS A 1 603 ? -20.737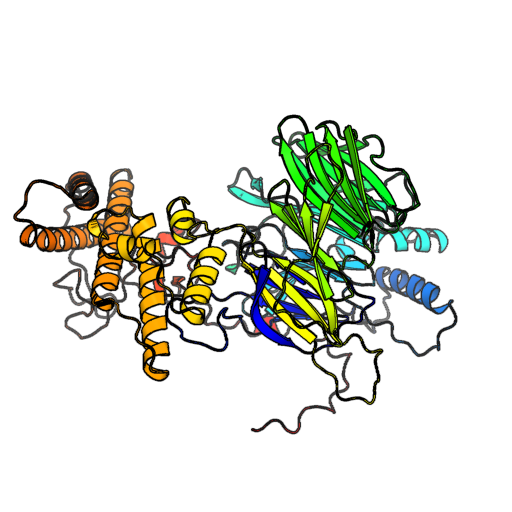 -20.770 31.848 1.00 87.62 603 LYS A C 1
ATOM 4859 O O . LYS A 1 603 ? -20.587 -21.986 31.915 1.00 87.62 603 LYS A O 1
ATOM 4864 N N . CYS A 1 604 ? -21.469 -20.106 32.749 1.00 90.81 604 CYS A N 1
ATOM 4865 C CA . CYS A 1 604 ? -22.091 -20.762 33.916 1.00 90.81 604 CYS A CA 1
ATOM 4866 C C . CYS A 1 604 ? -23.587 -20.495 34.105 1.00 90.81 604 CYS A C 1
ATOM 4868 O O . CYS A 1 604 ? -24.173 -20.994 35.065 1.00 90.81 604 CYS A O 1
ATOM 4870 N N . ASN A 1 605 ? -24.203 -19.724 33.211 1.00 89.88 605 ASN A N 1
ATOM 4871 C CA . ASN A 1 605 ? -25.612 -19.337 33.215 1.00 89.88 605 ASN A CA 1
ATOM 4872 C C . ASN A 1 605 ? -26.089 -18.651 34.513 1.00 89.88 605 ASN A C 1
ATOM 4874 O O . ASN A 1 605 ? -27.271 -18.678 34.852 1.00 89.88 605 ASN A O 1
ATOM 4878 N N . VAL A 1 606 ? -25.163 -18.051 35.266 1.00 91.94 606 VAL A N 1
ATOM 4879 C CA . VAL A 1 606 ? -25.472 -17.272 36.471 1.00 91.94 606 VAL A CA 1
ATOM 4880 C C . VAL A 1 606 ? -25.815 -15.836 36.062 1.00 91.94 606 VAL A C 1
ATOM 4882 O O . VAL A 1 606 ? -25.074 -15.271 35.253 1.00 91.94 606 VAL A O 1
ATOM 4885 N N . PRO A 1 607 ? -26.889 -15.231 36.607 1.00 89.12 607 PRO A N 1
ATOM 4886 C CA . PRO A 1 607 ? -27.280 -13.867 36.269 1.00 89.12 607 PRO A CA 1
ATOM 4887 C C . PRO A 1 607 ? -26.191 -12.860 36.632 1.00 89.12 607 PRO A C 1
ATOM 4889 O O . PRO A 1 607 ? -25.623 -12.890 37.729 1.00 89.12 607 PRO A O 1
ATOM 4892 N N . ILE A 1 608 ? -25.927 -11.948 35.704 1.00 88.38 608 ILE A N 1
ATOM 4893 C CA . ILE A 1 608 ? -25.016 -10.825 35.882 1.00 88.38 608 ILE A CA 1
ATOM 4894 C C . ILE A 1 608 ? -25.831 -9.685 36.501 1.00 88.38 608 ILE A C 1
ATOM 4896 O O . ILE A 1 608 ? -26.848 -9.250 35.962 1.00 88.38 608 ILE A O 1
ATOM 4900 N N . LEU A 1 609 ? -25.433 -9.258 37.702 1.00 81.75 609 LEU A N 1
ATOM 4901 C CA . LEU A 1 609 ? -26.148 -8.218 38.453 1.00 81.75 609 LEU A CA 1
ATOM 4902 C C . LEU A 1 609 ? -25.853 -6.818 37.909 1.00 81.75 609 LEU A C 1
ATOM 4904 O O . LEU A 1 609 ? -26.735 -5.965 37.892 1.00 81.75 609 LEU A O 1
ATOM 4908 N N . GLU A 1 610 ? -24.618 -6.602 37.463 1.00 82.81 610 GLU A N 1
ATOM 4909 C CA . GLU A 1 610 ? -24.133 -5.336 36.928 1.00 82.81 610 GLU A CA 1
ATOM 4910 C C . GLU A 1 610 ? -23.694 -5.549 35.472 1.00 82.81 610 GLU A C 1
ATOM 4912 O O . GLU A 1 610 ? -22.712 -6.258 35.243 1.00 82.81 610 GLU A O 1
ATOM 4917 N N . PRO A 1 611 ? -24.379 -4.957 34.477 1.00 78.44 611 PRO A N 1
ATOM 4918 C CA . PRO A 1 611 ? -24.046 -5.125 33.056 1.00 78.44 611 PRO A CA 1
ATOM 4919 C C . PRO A 1 611 ? -22.601 -4.751 32.683 1.00 78.44 611 PRO A C 1
ATOM 4921 O O . PRO A 1 611 ? -22.072 -5.232 31.687 1.00 78.44 611 PRO A O 1
ATOM 4924 N N . TRP A 1 612 ? -21.948 -3.908 33.485 1.00 76.69 612 TRP A N 1
ATOM 4925 C CA . TRP A 1 612 ? -20.553 -3.483 33.315 1.00 76.69 612 TRP A CA 1
ATOM 4926 C C . TRP A 1 612 ? -19.543 -4.339 34.097 1.00 76.69 612 TRP A C 1
ATOM 4928 O O . TRP A 1 612 ? -18.363 -4.001 34.133 1.00 76.69 612 TRP A O 1
ATOM 4938 N N . ALA A 1 613 ? -19.972 -5.421 34.754 1.00 83.25 613 ALA A N 1
ATOM 4939 C CA . ALA A 1 613 ? -19.061 -6.287 35.491 1.00 83.25 613 ALA A CA 1
ATOM 4940 C C . ALA A 1 613 ? -18.061 -6.981 34.549 1.00 83.25 613 ALA A C 1
ATOM 4942 O O . ALA A 1 613 ? -18.447 -7.549 33.526 1.00 83.25 613 ALA A O 1
ATOM 4943 N N . GLU A 1 614 ? -16.784 -6.990 34.941 1.00 85.38 614 GLU A N 1
ATOM 4944 C CA . GLU A 1 614 ? -15.707 -7.717 34.246 1.00 85.38 614 GLU A CA 1
ATOM 4945 C C . GLU A 1 614 ? -15.733 -9.224 34.532 1.00 85.38 614 GLU A C 1
ATOM 4947 O O . GLU A 1 614 ? -15.137 -10.024 33.813 1.00 85.38 614 GLU A O 1
ATOM 4952 N N . SER A 1 615 ? -16.415 -9.636 35.603 1.00 88.25 615 SER A N 1
ATOM 4953 C CA . SER A 1 615 ? -16.555 -11.041 35.970 1.00 88.25 615 SER A CA 1
ATOM 4954 C C . SER A 1 615 ? -17.935 -11.347 36.536 1.00 88.25 615 SER A C 1
ATOM 4956 O O . SER A 1 615 ? -18.584 -10.495 37.145 1.00 88.25 615 SER A O 1
ATOM 4958 N N . CYS A 1 616 ? -18.402 -12.579 36.338 1.00 89.88 616 CYS A N 1
ATOM 4959 C CA . CYS A 1 616 ? -19.628 -13.036 36.982 1.00 89.88 616 CYS A CA 1
ATOM 4960 C C . CYS A 1 616 ? -19.378 -13.372 38.462 1.00 89.88 616 CYS A C 1
ATOM 4962 O O . CYS A 1 616 ? -18.243 -13.565 38.894 1.00 89.88 616 CYS A O 1
ATOM 4964 N N . SER A 1 617 ? -20.444 -13.548 39.247 1.00 89.44 617 SER A N 1
ATOM 4965 C CA . SER A 1 617 ? -20.340 -13.908 40.673 1.00 89.44 617 SER A CA 1
ATOM 4966 C C . SER A 1 617 ? -19.672 -15.267 40.938 1.00 89.44 617 SER A C 1
ATOM 4968 O O . SER A 1 617 ? -19.300 -15.557 42.072 1.00 89.44 617 SER A O 1
ATOM 4970 N N . SER A 1 618 ? -19.497 -16.097 39.902 1.00 88.50 618 SER A N 1
ATOM 4971 C CA . SER A 1 618 ? -18.726 -17.349 39.954 1.00 88.50 618 SER A CA 1
ATOM 4972 C C . SER A 1 618 ? -17.243 -17.185 39.582 1.00 88.50 618 SER A C 1
ATOM 4974 O O . SER A 1 618 ? -16.513 -18.169 39.605 1.00 88.50 618 SER A O 1
ATOM 4976 N N . GLY A 1 619 ? -16.789 -15.976 39.233 1.00 88.19 619 GLY A N 1
ATOM 4977 C CA . GLY A 1 619 ? -15.391 -15.667 38.913 1.00 88.19 619 GLY A CA 1
ATOM 4978 C C . GLY A 1 619 ? -14.981 -15.859 37.447 1.00 88.19 619 GLY A C 1
ATOM 4979 O O . GLY A 1 619 ? -13.796 -15.767 37.142 1.00 88.19 619 GLY A O 1
ATOM 4980 N N . HIS A 1 620 ? -15.916 -16.118 36.525 1.00 89.06 620 HIS A N 1
ATOM 4981 C CA . HIS A 1 620 ? -15.594 -16.163 35.094 1.00 89.06 620 HIS A CA 1
ATOM 4982 C C . HIS A 1 620 ? -15.409 -14.751 34.542 1.00 89.06 620 HIS A C 1
ATOM 4984 O O . HIS A 1 620 ? -16.302 -13.923 34.709 1.00 89.06 620 HIS A O 1
ATOM 4990 N N . PHE A 1 621 ? -14.291 -14.511 33.855 1.00 89.00 621 PHE A N 1
ATOM 4991 C CA . PHE A 1 621 ? -14.045 -13.268 33.126 1.00 89.00 621 PHE A CA 1
ATOM 4992 C C . PHE A 1 621 ? -14.994 -13.150 31.924 1.00 89.00 621 PHE A C 1
ATOM 4994 O O . PHE A 1 621 ? -15.190 -14.125 31.182 1.00 89.00 621 PHE A O 1
ATOM 5001 N N . LEU A 1 622 ? -15.601 -11.971 31.786 1.00 88.25 622 LEU A N 1
ATOM 5002 C CA . LEU A 1 622 ? -16.617 -11.625 30.799 1.00 88.25 622 LEU A CA 1
ATOM 5003 C C . LEU A 1 622 ? -15.977 -10.745 29.724 1.00 88.25 622 LEU A C 1
ATOM 5005 O O . LEU A 1 622 ? -16.017 -9.519 29.795 1.00 88.25 622 LEU A O 1
ATOM 5009 N N . GLU A 1 623 ? -15.363 -11.378 28.731 1.00 88.44 623 GLU A N 1
ATOM 5010 C CA . GLU A 1 623 ? -14.832 -10.671 27.566 1.00 88.44 623 GLU A CA 1
ATOM 5011 C C . GLU A 1 623 ? -15.991 -10.122 26.746 1.00 88.44 623 GLU A C 1
ATOM 5013 O O . GLU A 1 623 ? -16.860 -10.880 26.322 1.00 88.44 623 GLU A O 1
ATOM 5018 N N . ARG A 1 624 ? -16.037 -8.803 26.548 1.00 90.19 624 ARG A N 1
ATOM 5019 C CA . ARG A 1 624 ? -17.154 -8.136 25.874 1.00 90.19 624 ARG A CA 1
ATOM 5020 C C . ARG A 1 624 ? -16.712 -7.498 24.572 1.00 90.19 624 ARG A C 1
ATOM 5022 O O . ARG A 1 624 ? -15.646 -6.893 24.490 1.00 90.19 624 ARG A O 1
ATOM 5029 N N . CYS A 1 625 ? -17.581 -7.566 23.572 1.00 92.69 625 CYS A N 1
ATOM 5030 C CA . CYS A 1 625 ? -17.398 -6.825 22.339 1.00 92.69 625 CYS A CA 1
ATOM 5031 C C . CYS A 1 625 ? -17.621 -5.326 22.594 1.00 92.69 625 CYS A C 1
ATOM 5033 O O . CYS A 1 625 ? -18.700 -4.947 23.050 1.00 92.69 625 CYS A O 1
ATOM 5035 N N . PRO A 1 626 ? -16.673 -4.440 22.246 1.00 92.12 626 PRO A N 1
ATOM 5036 C CA . PRO A 1 626 ? -16.794 -3.016 22.545 1.00 92.12 626 PRO A CA 1
ATOM 5037 C C . PRO A 1 626 ? -17.838 -2.296 21.674 1.00 92.12 626 PRO A C 1
ATOM 5039 O O . PRO A 1 626 ? -18.251 -1.190 21.999 1.00 92.12 626 PRO A O 1
ATOM 5042 N N . ILE A 1 627 ? -18.285 -2.900 20.566 1.00 93.88 627 ILE A N 1
ATOM 5043 C CA . ILE A 1 627 ? -19.337 -2.328 19.708 1.00 93.88 627 ILE A CA 1
ATOM 5044 C C . ILE A 1 627 ? -20.733 -2.703 20.215 1.00 93.88 627 ILE A C 1
ATOM 5046 O O . ILE A 1 627 ? -21.643 -1.878 20.156 1.00 93.88 627 ILE A O 1
ATOM 5050 N N . THR A 1 628 ? -20.927 -3.942 20.677 1.00 92.69 628 THR A N 1
ATOM 5051 C CA . THR A 1 628 ? -22.258 -4.455 21.042 1.00 92.69 628 THR A CA 1
ATOM 5052 C C . THR A 1 628 ? -22.494 -4.557 22.545 1.00 92.69 628 THR A C 1
ATOM 5054 O O . THR A 1 628 ? -23.647 -4.609 22.961 1.00 92.69 628 THR A O 1
ATOM 5057 N N . GLY A 1 629 ? -21.435 -4.615 23.354 1.00 91.38 629 GLY A N 1
ATOM 5058 C CA . GLY A 1 629 ? -21.474 -4.916 24.787 1.00 91.38 629 GLY A CA 1
ATOM 5059 C C . GLY A 1 629 ? -21.639 -6.406 25.120 1.00 91.38 629 GLY A C 1
ATOM 5060 O O . GLY A 1 629 ? -21.472 -6.785 26.279 1.00 91.38 629 GL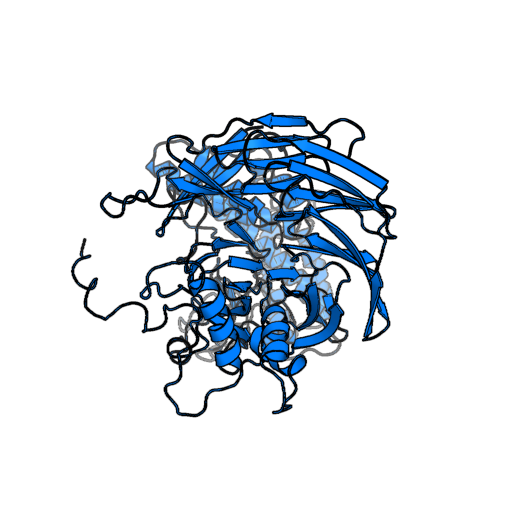Y A O 1
ATOM 5061 N N . LEU A 1 630 ? -21.944 -7.248 24.127 1.00 92.00 630 LEU A N 1
ATOM 5062 C CA . LEU A 1 630 ? -22.209 -8.680 24.303 1.00 92.00 630 LEU A CA 1
ATOM 5063 C C . LEU A 1 630 ? -20.953 -9.435 24.745 1.00 92.00 630 LEU A C 1
ATOM 5065 O O . LEU A 1 630 ? -19.852 -9.105 24.298 1.00 92.00 630 LEU A O 1
ATOM 5069 N N . GLN A 1 631 ? -21.132 -10.467 25.569 1.00 91.75 631 GLN A N 1
ATOM 5070 C CA . GLN A 1 631 ? -20.087 -11.442 25.884 1.00 91.75 631 GLN A CA 1
ATOM 5071 C C . GLN A 1 631 ? -19.630 -12.174 24.615 1.00 91.75 631 GLN A C 1
ATOM 5073 O O . GLN A 1 631 ? -20.460 -12.613 23.828 1.00 91.75 631 GLN A O 1
ATOM 5078 N N . VAL A 1 632 ? -18.320 -12.312 24.420 1.00 89.50 632 VAL A N 1
ATOM 5079 C CA . VAL A 1 632 ? -17.721 -13.102 23.339 1.00 89.50 632 VAL A CA 1
ATOM 5080 C C . VAL A 1 632 ? -17.270 -14.429 23.935 1.00 89.50 632 VAL A C 1
ATOM 5082 O O . VAL A 1 632 ? -16.377 -14.472 24.780 1.00 89.50 632 VAL A O 1
ATOM 5085 N N . HIS A 1 633 ? -17.915 -15.517 23.530 1.00 83.06 633 HIS A N 1
ATOM 5086 C CA . HIS A 1 633 ? -17.590 -16.871 23.994 1.00 83.06 633 HIS A CA 1
ATOM 5087 C C . HIS A 1 633 ? -17.439 -17.862 22.835 1.00 83.06 633 HIS A C 1
ATOM 5089 O O . HIS A 1 633 ? -17.061 -19.018 23.042 1.00 83.06 633 HIS A O 1
ATOM 5095 N N . GLU A 1 634 ? -17.744 -17.427 21.614 1.00 81.12 634 GLU A N 1
ATOM 5096 C CA . GLU A 1 634 ? -17.615 -18.213 20.406 1.00 81.12 634 GLU A CA 1
ATOM 5097 C C . GLU A 1 634 ? -16.147 -18.511 20.091 1.00 81.12 634 GLU A C 1
ATOM 5099 O O . GLU A 1 634 ? -15.275 -17.641 20.140 1.00 81.12 634 GLU A O 1
ATOM 5104 N N . VAL A 1 635 ? -15.879 -19.759 19.696 1.00 76.19 635 VAL A N 1
ATOM 5105 C CA . VAL A 1 635 ? -14.539 -20.191 19.267 1.00 76.19 635 VAL A CA 1
ATOM 5106 C C . VAL A 1 635 ? -14.069 -19.375 18.065 1.00 76.19 635 VAL A C 1
ATOM 5108 O O . VAL A 1 635 ? -12.923 -18.947 18.014 1.00 76.19 635 VAL A O 1
ATOM 5111 N N . ARG A 1 636 ? -14.969 -19.130 17.109 1.00 80.25 636 ARG A N 1
ATOM 5112 C CA . ARG A 1 636 ? -14.701 -18.284 15.950 1.00 80.25 636 ARG A CA 1
ATOM 5113 C C . ARG A 1 636 ? -15.121 -16.858 16.286 1.00 80.25 636 ARG A C 1
ATOM 5115 O O . ARG A 1 636 ? -16.305 -16.554 16.216 1.00 80.25 636 ARG A O 1
ATOM 5122 N N . HIS A 1 637 ? -14.161 -16.009 16.629 1.00 85.00 637 HIS A N 1
ATOM 5123 C CA . HIS A 1 637 ? -14.363 -14.587 16.910 1.00 85.00 637 HIS A CA 1
ATOM 5124 C C . HIS A 1 637 ? -13.289 -13.743 16.218 1.00 85.00 637 HIS A C 1
ATOM 5126 O O . HIS A 1 637 ? -12.263 -14.263 15.771 1.00 85.00 637 HIS A O 1
ATOM 5132 N N . ARG A 1 638 ? -13.529 -12.431 16.120 1.00 87.50 638 ARG A N 1
ATOM 5133 C CA . ARG A 1 638 ? -12.559 -11.491 15.549 1.00 87.50 638 ARG A CA 1
ATOM 5134 C C . ARG A 1 638 ? -11.762 -10.776 16.633 1.00 87.50 638 ARG A C 1
ATOM 5136 O O . ARG A 1 638 ? -12.306 -10.416 17.675 1.00 87.50 638 ARG A O 1
ATOM 5143 N N . LEU A 1 639 ? -10.493 -10.509 16.348 1.00 89.38 639 LEU A N 1
ATOM 5144 C CA . LEU A 1 639 ? -9.535 -9.863 17.234 1.00 89.38 639 LEU A CA 1
ATOM 5145 C C . LEU A 1 639 ? -8.871 -8.672 16.531 1.00 89.38 639 LEU A C 1
ATOM 5147 O O . LEU A 1 639 ? -8.522 -8.717 15.348 1.00 89.38 639 LEU A O 1
ATOM 5151 N N . CYS A 1 640 ? -8.650 -7.585 17.269 1.00 88.50 640 CYS A N 1
ATOM 5152 C CA . CYS A 1 640 ? -7.751 -6.527 16.813 1.00 88.50 640 CYS A CA 1
ATOM 5153 C C . CYS A 1 640 ? -6.285 -6.935 17.012 1.00 88.50 640 CYS A C 1
ATOM 5155 O O . C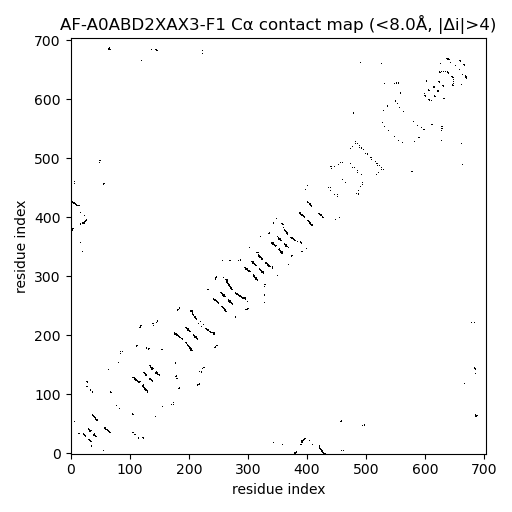YS A 1 640 ? -5.868 -7.187 18.138 1.00 88.50 640 CYS A O 1
ATOM 5157 N N . SER A 1 641 ? -5.471 -6.875 15.958 1.00 82.19 641 SER A N 1
ATOM 5158 C CA . SER A 1 641 ? -4.036 -7.205 16.011 1.00 82.19 641 SER A CA 1
ATOM 5159 C C . SER A 1 641 ? -3.183 -6.277 16.892 1.00 82.19 641 SER A C 1
ATOM 5161 O O . SER A 1 641 ? -2.043 -6.614 17.200 1.00 82.19 641 SER A O 1
ATOM 5163 N N . ILE A 1 642 ? -3.712 -5.115 17.302 1.00 85.06 642 ILE A N 1
ATOM 5164 C CA . ILE A 1 642 ? -2.980 -4.118 18.102 1.00 85.06 642 ILE A CA 1
ATOM 5165 C C . ILE A 1 642 ? -3.389 -4.123 19.568 1.00 85.06 642 ILE A C 1
ATOM 5167 O O . ILE A 1 642 ? -2.538 -4.195 20.446 1.00 85.06 642 ILE A O 1
ATOM 5171 N N . CYS A 1 643 ? -4.684 -3.955 19.839 1.00 87.12 643 CYS A N 1
ATOM 5172 C CA . CYS A 1 643 ? -5.189 -3.839 21.209 1.00 87.12 643 CYS A CA 1
ATOM 5173 C C . CYS A 1 643 ? -5.832 -5.127 21.724 1.00 87.12 643 CYS A C 1
ATOM 5175 O O . CYS A 1 643 ? -6.322 -5.127 22.849 1.00 87.12 643 CYS A O 1
ATOM 5177 N N . HIS A 1 644 ? -5.871 -6.183 20.902 1.00 88.25 644 HIS A N 1
ATOM 5178 C CA . HIS A 1 644 ? -6.437 -7.492 21.239 1.00 88.25 644 HIS A CA 1
ATOM 5179 C C . HIS A 1 644 ? -7.887 -7.443 21.744 1.00 88.25 644 HIS A C 1
ATOM 5181 O O . HIS A 1 644 ? -8.344 -8.331 22.450 1.00 88.25 644 HIS A O 1
ATOM 5187 N N . GLN A 1 645 ? -8.634 -6.402 21.367 1.00 90.69 645 GLN A N 1
ATOM 5188 C CA . GLN A 1 645 ? -10.064 -6.327 21.644 1.00 90.69 645 GLN A CA 1
ATOM 5189 C C . GLN A 1 645 ? -10.816 -7.345 20.794 1.00 90.69 645 GLN A C 1
ATOM 5191 O O . GLN A 1 645 ? -10.531 -7.489 19.600 1.00 90.69 645 GLN A O 1
ATOM 5196 N N . LEU A 1 646 ? -11.772 -8.014 21.430 1.00 92.44 646 LEU A N 1
ATOM 5197 C CA . LEU A 1 646 ? -12.576 -9.089 20.863 1.00 92.44 646 LEU A CA 1
ATOM 5198 C C . LEU A 1 646 ? -13.868 -8.530 20.275 1.00 92.44 646 LEU A C 1
ATOM 5200 O O . LEU A 1 646 ? -14.458 -7.596 20.817 1.00 92.44 646 LEU A O 1
ATOM 5204 N N . TYR A 1 647 ? -14.323 -9.102 19.167 1.00 92.69 647 TYR A N 1
ATOM 5205 C CA . TYR A 1 647 ? -15.540 -8.679 18.485 1.00 92.69 647 TYR A CA 1
ATOM 5206 C C . TYR A 1 647 ? -16.473 -9.861 18.260 1.00 92.69 647 TYR A C 1
ATOM 5208 O O . TYR A 1 647 ? -16.052 -10.937 17.836 1.00 92.69 647 TYR A O 1
ATOM 5216 N N . HIS A 1 648 ? -17.751 -9.628 18.561 1.00 91.50 648 HIS A N 1
ATOM 5217 C CA . HIS A 1 648 ? -18.783 -10.652 18.524 1.00 91.50 648 HIS A CA 1
ATOM 5218 C C . HIS A 1 648 ? -19.131 -11.027 17.067 1.00 91.50 648 HIS A C 1
ATOM 5220 O O . HIS A 1 648 ? -19.386 -10.115 16.272 1.00 91.50 648 HIS A O 1
ATOM 5226 N N . PRO A 1 649 ? -19.237 -12.325 16.713 1.00 88.38 649 PRO A N 1
ATOM 5227 C CA . PRO A 1 649 ? -19.491 -12.775 15.332 1.00 88.38 649 PRO A CA 1
ATOM 5228 C C . PRO A 1 649 ? -20.825 -12.310 14.736 1.00 88.38 649 PRO A C 1
ATOM 5230 O O . PRO A 1 649 ? -21.005 -12.242 13.526 1.00 88.38 649 PRO A O 1
ATOM 5233 N N . CYS A 1 650 ? -21.795 -11.942 15.578 1.00 89.69 650 CYS A N 1
ATOM 5234 C CA . CYS A 1 650 ? -23.068 -11.375 15.104 1.00 89.69 650 CYS A CA 1
ATOM 5235 C C . CYS A 1 650 ? -22.887 -10.141 14.201 1.00 89.69 650 CYS A C 1
ATOM 5237 O O . CYS A 1 650 ? -23.741 -9.870 13.360 1.00 89.69 650 CYS A O 1
ATOM 5239 N N . LEU A 1 651 ? -21.776 -9.415 14.354 1.00 89.50 651 LEU A N 1
ATOM 5240 C CA . LEU A 1 651 ? -21.467 -8.245 13.546 1.00 89.50 651 LEU A CA 1
ATOM 5241 C C . LEU A 1 651 ? -21.058 -8.596 12.106 1.00 89.50 651 LEU A C 1
ATOM 5243 O O . LEU A 1 651 ? -21.147 -7.718 11.255 1.00 89.50 651 LEU A O 1
ATOM 5247 N N . ASP A 1 652 ? -20.674 -9.842 11.802 1.00 84.81 652 ASP A N 1
ATOM 5248 C CA . ASP A 1 652 ? -20.295 -10.269 10.441 1.00 84.81 652 ASP A CA 1
ATOM 5249 C C . ASP A 1 652 ? -21.446 -10.158 9.435 1.00 84.81 652 ASP A C 1
ATOM 5251 O O . ASP A 1 652 ? -21.226 -9.976 8.243 1.00 84.81 652 ASP A O 1
ATOM 5255 N N . VAL A 1 653 ? -22.687 -10.253 9.917 1.00 83.62 653 VAL A N 1
ATOM 5256 C CA . VAL A 1 653 ? -23.896 -10.106 9.091 1.00 83.62 653 VAL A CA 1
ATOM 5257 C C . VAL A 1 653 ? -24.298 -8.633 8.943 1.00 83.62 653 VAL A C 1
ATOM 5259 O O . VAL A 1 653 ? -25.086 -8.286 8.068 1.00 83.62 653 VAL A O 1
ATOM 5262 N N . GLU A 1 654 ? -23.790 -7.761 9.817 1.00 83.69 654 GLU A N 1
ATOM 5263 C CA . GLU A 1 654 ? -24.200 -6.357 9.907 1.00 83.69 654 GLU A CA 1
ATOM 5264 C C . GLU A 1 654 ? -23.176 -5.382 9.315 1.00 83.69 654 GLU A C 1
ATOM 5266 O O . GLU A 1 654 ? -23.550 -4.284 8.901 1.00 83.69 654 GLU A O 1
ATOM 5271 N N . ILE A 1 655 ? -21.891 -5.744 9.322 1.00 82.69 655 ILE A N 1
ATOM 5272 C CA . ILE A 1 655 ? -20.780 -4.863 8.967 1.00 82.69 655 ILE A CA 1
ATOM 5273 C C . ILE A 1 655 ? -19.842 -5.601 8.009 1.00 82.69 655 ILE A C 1
ATOM 5275 O O . ILE A 1 655 ? -19.074 -6.458 8.439 1.00 82.69 655 ILE A O 1
ATOM 5279 N N . ASP A 1 656 ? -19.846 -5.196 6.735 1.00 71.56 656 ASP A N 1
ATOM 5280 C CA . ASP A 1 656 ? -18.994 -5.791 5.691 1.00 71.56 656 ASP A CA 1
ATOM 5281 C C . ASP A 1 656 ? -17.494 -5.715 6.036 1.00 71.56 656 ASP A C 1
ATOM 5283 O O . ASP A 1 656 ? -16.742 -6.666 5.840 1.00 71.56 656 ASP A O 1
ATOM 5287 N N . GLU A 1 657 ? -17.047 -4.571 6.566 1.00 79.44 657 GLU A N 1
ATOM 5288 C CA . GLU A 1 657 ? -15.645 -4.312 6.901 1.00 79.44 657 GLU A CA 1
ATOM 5289 C C . GLU A 1 657 ? -15.520 -3.871 8.363 1.00 79.44 657 GLU A C 1
ATOM 5291 O O . GLU A 1 657 ? -15.520 -2.679 8.700 1.00 79.44 657 GLU A O 1
ATOM 5296 N N . MET A 1 658 ? -15.432 -4.850 9.260 1.00 86.75 658 MET A N 1
ATOM 5297 C CA . MET A 1 658 ? -15.352 -4.577 10.687 1.00 86.75 658 MET A CA 1
ATOM 5298 C C . MET A 1 658 ? -13.993 -3.985 11.071 1.00 86.75 658 MET A C 1
ATOM 5300 O O . MET A 1 658 ? -12.934 -4.524 10.744 1.00 86.75 658 MET A O 1
ATOM 5304 N N . LYS A 1 659 ? -14.030 -2.877 11.818 1.00 88.94 659 LYS A N 1
ATOM 5305 C CA . LYS A 1 659 ? -12.844 -2.162 12.301 1.00 88.94 659 LYS A CA 1
ATOM 5306 C C . LYS A 1 659 ? -12.833 -2.118 13.812 1.00 88.94 659 LYS A C 1
ATOM 5308 O O . LYS A 1 659 ? -13.869 -1.981 14.460 1.00 88.94 659 LYS A O 1
ATOM 5313 N N . CYS A 1 660 ? -11.632 -2.151 14.365 1.00 91.88 660 CYS A N 1
ATOM 5314 C CA . CYS A 1 660 ? -11.426 -1.975 15.778 1.00 91.88 660 CYS A CA 1
ATOM 5315 C C . CYS A 1 660 ? -11.922 -0.593 16.212 1.00 91.88 660 CYS A C 1
ATOM 5317 O O . CYS A 1 660 ? -11.542 0.424 15.629 1.00 91.88 660 CYS A O 1
ATOM 5319 N N . LEU A 1 661 ? -12.725 -0.554 17.272 1.00 92.56 661 LEU A N 1
ATOM 5320 C CA . LEU A 1 661 ? -13.283 0.666 17.835 1.00 92.56 661 LEU A CA 1
ATOM 5321 C C . LEU A 1 661 ? -12.197 1.696 18.181 1.00 92.56 661 LEU A C 1
ATOM 5323 O O . LEU A 1 661 ? -12.349 2.877 17.861 1.00 92.56 661 LEU A O 1
ATOM 5327 N N . TYR A 1 662 ? -11.111 1.250 18.814 1.00 91.25 662 TYR A N 1
ATOM 5328 C CA . TYR A 1 662 ? -10.043 2.121 19.307 1.00 91.25 662 TYR A CA 1
ATOM 5329 C C . TYR A 1 662 ? -8.954 2.339 18.258 1.00 91.25 662 TYR A C 1
ATOM 5331 O O . TYR A 1 662 ? -8.606 3.473 17.937 1.00 91.25 662 TYR A O 1
ATOM 5339 N N . CYS A 1 663 ? -8.430 1.246 17.697 1.00 88.00 663 CYS A N 1
ATOM 5340 C CA . CYS A 1 663 ? -7.314 1.300 16.757 1.00 88.00 663 CYS A CA 1
ATOM 5341 C C . CYS A 1 663 ? -7.746 1.705 15.347 1.00 88.00 663 CYS A C 1
ATOM 5343 O O . CYS A 1 663 ? -6.899 2.143 14.592 1.00 88.00 663 CYS A O 1
ATOM 5345 N N . HIS A 1 664 ? -9.021 1.575 14.970 1.00 88.81 664 HIS A N 1
ATOM 5346 C CA . HIS A 1 664 ? -9.508 1.863 13.614 1.00 88.81 664 HIS A CA 1
ATOM 5347 C C . HIS A 1 664 ? -8.809 1.051 12.502 1.00 88.81 664 HIS A C 1
ATOM 5349 O O . HIS A 1 664 ? -8.661 1.509 11.371 1.00 88.81 664 HIS A O 1
ATOM 5355 N N . LEU A 1 665 ? -8.387 -0.172 12.835 1.00 85.69 665 LEU A N 1
ATOM 5356 C CA . LEU A 1 665 ? -7.838 -1.162 11.906 1.00 85.69 665 LEU A CA 1
ATOM 5357 C C . LEU A 1 665 ? -8.832 -2.291 11.668 1.00 85.69 665 LEU A C 1
ATOM 5359 O O . LEU A 1 665 ? -9.590 -2.590 12.592 1.00 85.69 665 LEU A O 1
ATOM 5363 N N . PRO A 1 666 ? -8.806 -2.948 10.499 1.00 85.69 666 PRO A N 1
ATOM 5364 C CA . PRO A 1 666 ? -9.595 -4.151 10.270 1.00 85.69 666 PRO A CA 1
ATOM 5365 C C . PRO A 1 666 ? -9.360 -5.192 11.368 1.00 85.69 666 PRO A C 1
ATOM 5367 O O . PRO A 1 666 ? -8.225 -5.398 11.804 1.00 85.69 666 PRO A O 1
ATOM 5370 N N . VAL A 1 667 ? -10.437 -5.815 11.841 1.00 87.88 667 VAL A N 1
ATOM 5371 C CA . VAL A 1 667 ? -10.355 -6.927 12.796 1.00 87.88 667 VAL A CA 1
ATOM 5372 C C . VAL A 1 667 ? -10.427 -8.247 12.040 1.00 87.88 667 VAL A C 1
ATOM 5374 O O . VAL A 1 667 ? -11.305 -8.459 11.199 1.00 87.88 667 VAL A O 1
ATOM 5377 N N . MET A 1 668 ? -9.480 -9.127 12.336 1.00 82.81 668 MET A N 1
ATOM 5378 C CA . MET A 1 668 ? -9.316 -10.412 11.659 1.00 82.81 668 MET A CA 1
ATOM 5379 C C . MET A 1 668 ? -9.867 -11.517 12.549 1.00 82.81 668 MET A C 1
ATOM 5381 O O . MET A 1 668 ? -9.927 -11.338 13.764 1.00 82.81 668 MET A O 1
ATOM 5385 N N . TYR A 1 669 ? -10.270 -12.648 11.977 1.00 79.06 669 TYR A N 1
ATOM 5386 C CA . TYR A 1 669 ? -10.516 -13.832 12.796 1.00 79.06 669 TYR A CA 1
ATOM 5387 C C . TYR A 1 669 ? -9.228 -14.279 13.478 1.00 79.06 669 TYR A C 1
ATOM 5389 O O . TYR A 1 669 ? -8.141 -14.080 12.938 1.00 79.06 669 TYR A O 1
ATOM 5397 N N . ASP A 1 670 ? -9.353 -14.864 14.666 1.00 72.38 670 ASP A N 1
ATOM 5398 C CA . ASP A 1 670 ? -8.213 -15.514 15.298 1.00 72.38 670 ASP A CA 1
ATOM 5399 C C . ASP A 1 670 ? -7.788 -16.737 14.459 1.00 72.38 670 ASP A C 1
ATOM 5401 O O . ASP A 1 670 ? -8.503 -17.739 14.399 1.00 72.38 670 ASP A O 1
ATOM 5405 N N . THR A 1 671 ? -6.650 -16.629 13.765 1.00 59.31 671 THR A N 1
ATOM 5406 C CA . THR A 1 671 ? -6.095 -17.670 12.883 1.00 59.31 671 THR A CA 1
ATOM 5407 C C . THR A 1 671 ? -5.073 -18.566 13.582 1.00 59.31 671 THR A C 1
ATOM 5409 O O . THR A 1 671 ? -4.317 -19.265 12.917 1.00 59.31 671 THR A O 1
ATOM 5412 N N . ASN A 1 672 ? -5.081 -18.648 14.919 1.00 53.69 672 ASN A N 1
ATOM 5413 C CA . ASN A 1 672 ? -4.229 -19.559 15.707 1.00 53.69 672 ASN A CA 1
ATOM 5414 C C . ASN A 1 672 ? -4.408 -21.077 15.409 1.00 53.69 672 ASN A C 1
ATOM 5416 O O . ASN A 1 672 ? -3.911 -21.919 16.159 1.00 53.69 672 ASN A O 1
ATOM 5420 N N . ILE A 1 673 ? -5.096 -21.457 14.328 1.00 46.53 673 ILE A N 1
ATOM 5421 C CA . ILE A 1 673 ? -5.136 -22.818 13.789 1.00 46.53 673 ILE A CA 1
ATOM 5422 C C . ILE A 1 673 ? -4.292 -22.829 12.504 1.00 46.53 673 ILE A C 1
ATOM 5424 O O . ILE A 1 673 ? -4.828 -22.542 11.433 1.00 46.53 673 ILE A O 1
ATOM 5428 N N . PRO A 1 674 ? -2.986 -23.146 12.577 1.00 49.78 674 PRO A N 1
ATOM 5429 C CA . PRO A 1 674 ? -2.157 -23.249 11.384 1.00 49.78 674 PRO A CA 1
ATOM 5430 C C . PRO A 1 674 ? -2.709 -24.332 10.453 1.00 49.78 674 PRO A C 1
ATOM 5432 O O . PRO A 1 674 ? -2.954 -25.469 10.867 1.00 49.78 674 PRO A O 1
ATOM 5435 N N . PHE A 1 675 ? -2.882 -23.999 9.175 1.00 52.50 675 PHE A N 1
ATOM 5436 C CA . PHE A 1 675 ? -3.169 -24.999 8.154 1.00 52.50 675 PHE A CA 1
ATOM 5437 C C . PHE A 1 675 ? -1.881 -25.760 7.826 1.00 52.50 675 PHE A C 1
ATOM 5439 O O . PHE A 1 675 ? -1.159 -25.399 6.900 1.00 52.50 675 PHE A O 1
ATOM 5446 N N . GLU A 1 676 ? -1.612 -26.859 8.540 1.00 52.16 676 GLU A N 1
ATOM 5447 C CA . GLU A 1 676 ? -0.479 -27.759 8.242 1.00 52.16 676 GLU A CA 1
ATOM 5448 C C . GLU A 1 676 ? -0.424 -28.174 6.755 1.00 52.16 676 GLU A C 1
ATOM 5450 O O . GLU A 1 676 ? 0.649 -28.440 6.216 1.00 52.16 676 GLU A O 1
ATOM 5455 N N . SER A 1 677 ? -1.570 -28.184 6.064 1.00 54.12 677 SER A N 1
ATOM 5456 C CA . SER A 1 677 ? -1.679 -28.491 4.637 1.00 54.12 677 SER A CA 1
ATOM 5457 C C . SER A 1 677 ? -1.041 -27.450 3.705 1.00 54.12 677 SER A C 1
ATOM 5459 O O . SER A 1 677 ? -0.592 -27.828 2.624 1.00 54.12 677 SER A O 1
ATOM 5461 N N . LEU A 1 678 ? -0.974 -26.163 4.081 1.00 59.38 678 LEU A N 1
ATOM 5462 C CA . LEU A 1 678 ? -0.377 -25.109 3.237 1.00 59.38 678 LEU A CA 1
ATOM 5463 C C . LEU A 1 678 ? 1.134 -25.306 3.051 1.00 59.38 678 LEU A C 1
ATOM 5465 O O . LEU A 1 678 ? 1.669 -25.092 1.960 1.00 59.38 678 LEU A O 1
ATOM 5469 N N . HIS A 1 679 ? 1.795 -25.828 4.082 1.00 60.19 679 HIS A N 1
ATOM 5470 C CA . HIS A 1 679 ? 3.240 -26.031 4.128 1.00 60.19 679 HIS A CA 1
ATOM 5471 C C . HIS A 1 679 ? 3.786 -27.056 3.117 1.00 60.19 679 HIS A C 1
ATOM 5473 O O . HIS A 1 679 ? 4.993 -27.081 2.874 1.00 60.19 679 HIS A O 1
ATOM 5479 N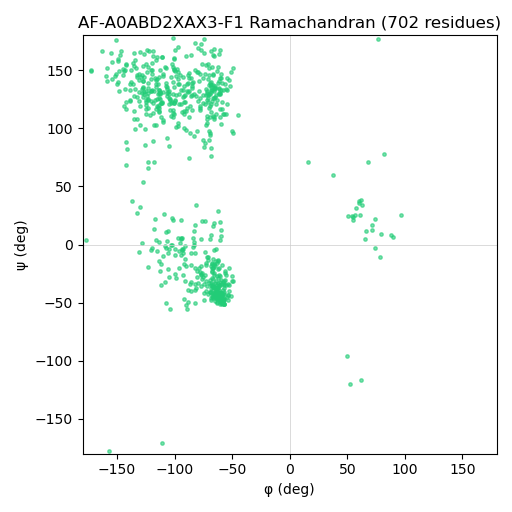 N . ILE A 1 680 ? 2.937 -27.932 2.565 1.00 57.72 680 ILE A N 1
ATOM 5480 C CA . ILE A 1 680 ? 3.343 -29.054 1.690 1.00 57.72 680 ILE A CA 1
ATOM 5481 C C . ILE A 1 680 ? 2.947 -28.799 0.220 1.00 57.72 680 ILE A C 1
ATOM 5483 O O . ILE A 1 680 ? 3.230 -29.605 -0.661 1.00 57.72 680 ILE A O 1
ATOM 5487 N N . SER A 1 681 ? 2.294 -27.676 -0.074 1.00 67.69 681 SER A N 1
ATOM 5488 C CA . SER A 1 681 ? 1.739 -27.410 -1.401 1.00 67.69 681 SER A CA 1
ATOM 5489 C C . SER A 1 681 ? 2.758 -26.952 -2.435 1.00 67.69 681 SER A C 1
ATOM 5491 O O . SER A 1 681 ? 3.573 -26.078 -2.167 1.00 67.69 681 SER A O 1
ATOM 5493 N N . GLU A 1 682 ? 2.607 -27.439 -3.666 1.00 72.12 682 GLU A N 1
ATOM 5494 C CA . GLU A 1 682 ? 3.339 -26.960 -4.849 1.00 72.12 682 GLU A CA 1
ATOM 5495 C C . GLU A 1 682 ? 2.967 -25.526 -5.263 1.00 72.12 682 GLU A C 1
ATOM 5497 O O . GLU A 1 682 ? 3.691 -24.894 -6.026 1.00 72.12 682 GLU A O 1
ATOM 5502 N N . LYS A 1 683 ? 1.843 -24.991 -4.763 1.00 80.12 683 LYS A N 1
ATOM 5503 C CA . LYS A 1 683 ? 1.467 -23.578 -4.939 1.00 80.12 683 LYS A CA 1
ATOM 5504 C C . LYS A 1 683 ? 2.151 -22.655 -3.931 1.00 80.12 683 LYS A C 1
ATOM 5506 O O . LYS A 1 683 ? 1.959 -21.445 -4.004 1.00 80.12 683 LYS A O 1
ATOM 5511 N N . ASN A 1 684 ? 2.865 -23.197 -2.948 1.00 83.62 684 ASN A N 1
ATOM 5512 C CA . ASN A 1 684 ? 3.540 -22.403 -1.934 1.00 83.62 684 ASN A CA 1
ATOM 5513 C C . ASN A 1 684 ? 4.827 -21.812 -2.511 1.00 83.62 684 ASN A C 1
ATOM 5515 O O . ASN A 1 684 ? 5.753 -22.539 -2.853 1.00 83.62 684 ASN A O 1
ATOM 5519 N N . LEU A 1 685 ? 4.879 -20.488 -2.606 1.00 86.56 685 LEU A N 1
ATOM 5520 C CA . LEU A 1 685 ? 6.023 -19.750 -3.128 1.00 86.56 685 LEU A CA 1
ATOM 5521 C C . LEU A 1 685 ? 6.997 -19.330 -2.020 1.00 86.56 685 LEU A C 1
ATOM 5523 O O . LEU A 1 685 ? 8.041 -18.761 -2.317 1.00 86.56 685 LEU A O 1
ATOM 5527 N N . SER A 1 686 ? 6.696 -19.584 -0.743 1.00 86.56 686 SER A N 1
ATOM 5528 C CA . SER A 1 686 ? 7.537 -19.151 0.381 1.00 86.56 686 SER A CA 1
ATOM 5529 C C . SER A 1 686 ? 8.704 -20.061 0.714 1.00 86.56 686 SER A C 1
ATOM 5531 O O . SER A 1 686 ? 9.440 -19.781 1.660 1.00 86.56 686 SER A O 1
ATOM 5533 N N . ARG A 1 687 ? 8.909 -21.132 -0.051 1.00 79.31 687 ARG A N 1
ATOM 5534 C CA . ARG A 1 687 ? 10.018 -22.061 0.159 1.00 79.31 687 ARG A CA 1
ATOM 5535 C C . ARG A 1 687 ? 10.816 -22.241 -1.125 1.00 79.31 687 ARG A C 1
ATOM 5537 O O . ARG A 1 687 ? 10.219 -22.281 -2.199 1.00 79.31 687 ARG A O 1
ATOM 5544 N N . PRO A 1 688 ? 12.145 -22.388 -1.026 1.00 69.81 688 PRO A N 1
ATOM 5545 C CA . PRO A 1 688 ? 12.939 -22.782 -2.172 1.00 69.81 688 PRO A CA 1
ATOM 5546 C C . PRO A 1 688 ? 12.536 -24.203 -2.590 1.00 69.81 688 PRO A C 1
ATOM 5548 O O . PRO A 1 688 ? 12.398 -25.096 -1.747 1.00 69.81 688 PRO A O 1
ATOM 5551 N N . ASN A 1 689 ? 12.345 -24.425 -3.890 1.00 59.25 689 ASN A N 1
ATOM 5552 C CA . ASN A 1 689 ? 12.087 -25.763 -4.414 1.00 59.25 689 ASN A CA 1
ATOM 5553 C C . ASN A 1 689 ? 13.295 -26.672 -4.121 1.00 59.25 689 ASN A C 1
ATOM 5555 O O . ASN A 1 689 ? 14.446 -26.260 -4.267 1.00 59.25 689 ASN A O 1
ATOM 5559 N N . LYS A 1 690 ? 13.034 -27.926 -3.717 1.00 45.31 690 LYS A N 1
ATOM 5560 C CA . LYS A 1 690 ? 14.023 -28.926 -3.243 1.00 45.31 690 LYS A CA 1
ATOM 5561 C C . LYS A 1 690 ? 15.128 -29.317 -4.252 1.00 45.31 690 LYS A C 1
ATOM 5563 O O . LYS A 1 690 ? 15.882 -30.244 -3.983 1.00 45.31 690 LYS A O 1
ATOM 5568 N N . GLY A 1 691 ? 15.231 -28.648 -5.399 1.00 41.88 691 GLY A N 1
ATOM 5569 C CA . GLY A 1 691 ? 16.265 -28.877 -6.411 1.00 41.88 691 GLY A CA 1
ATOM 5570 C C . GLY A 1 691 ? 17.523 -28.014 -6.263 1.00 41.88 691 GLY A C 1
ATOM 5571 O O . GLY A 1 691 ? 18.544 -28.367 -6.834 1.00 41.88 691 GLY A O 1
ATOM 5572 N N . ALA A 1 692 ? 17.487 -26.917 -5.494 1.00 34.97 692 ALA A N 1
ATOM 5573 C CA . ALA A 1 692 ? 18.566 -25.917 -5.512 1.00 34.97 692 ALA A CA 1
ATOM 5574 C C . ALA A 1 692 ? 19.703 -26.147 -4.494 1.00 34.97 692 ALA A C 1
ATOM 5576 O O . ALA A 1 692 ? 20.751 -25.514 -4.586 1.00 34.97 692 ALA A O 1
ATOM 5577 N N . PHE A 1 693 ? 19.530 -27.048 -3.524 1.00 32.56 693 PHE A N 1
ATOM 5578 C CA . PHE A 1 693 ? 20.575 -27.391 -2.559 1.00 32.56 693 PHE A CA 1
ATOM 5579 C C . PHE A 1 693 ? 20.514 -28.886 -2.272 1.00 32.56 693 PHE A C 1
ATOM 5581 O O . PHE A 1 693 ? 19.524 -29.387 -1.747 1.00 32.56 693 PHE A O 1
ATOM 5588 N N . SER A 1 694 ? 21.578 -29.613 -2.614 1.00 27.95 694 SER A N 1
ATOM 5589 C CA . SER A 1 694 ? 21.785 -30.947 -2.063 1.00 27.95 694 SER A CA 1
ATOM 5590 C C . SER A 1 694 ? 21.858 -30.819 -0.542 1.00 27.95 694 SER A C 1
ATOM 5592 O O . SER A 1 694 ? 22.771 -30.164 -0.036 1.00 27.95 694 SER A O 1
ATOM 5594 N N . ASP A 1 695 ? 20.907 -31.426 0.164 1.00 30.17 695 ASP A N 1
ATOM 5595 C CA . ASP A 1 695 ? 20.919 -31.601 1.616 1.00 30.17 695 ASP A CA 1
ATOM 5596 C C . ASP A 1 695 ? 22.278 -32.180 2.049 1.00 30.17 695 ASP A C 1
ATOM 5598 O O . ASP A 1 695 ? 22.490 -33.385 1.917 1.00 30.17 695 ASP A O 1
ATOM 5602 N N . ASN A 1 696 ? 23.222 -31.326 2.473 1.00 30.09 696 ASN A N 1
ATOM 5603 C CA . ASN A 1 696 ? 24.404 -31.680 3.281 1.00 30.09 696 ASN A CA 1
ATOM 5604 C C . ASN A 1 696 ? 25.312 -30.506 3.701 1.00 30.09 696 ASN A C 1
ATOM 5606 O O . ASN A 1 696 ? 26.314 -30.748 4.369 1.00 30.09 696 ASN A O 1
ATOM 5610 N N . GLU A 1 697 ? 24.993 -29.247 3.404 1.00 32.59 697 GLU A N 1
ATOM 5611 C CA . GLU A 1 697 ? 25.736 -28.109 3.963 1.00 32.59 697 GLU A CA 1
ATOM 5612 C C . GLU A 1 697 ? 24.740 -27.127 4.599 1.00 32.59 697 GLU A C 1
ATOM 5614 O O . GLU A 1 697 ? 23.729 -26.814 3.985 1.00 32.59 697 GLU A O 1
ATOM 5619 N N . PHE A 1 698 ? 25.021 -26.648 5.819 1.00 31.62 698 PHE A N 1
ATOM 5620 C CA . PHE A 1 698 ? 24.277 -25.624 6.592 1.00 31.62 698 PHE A CA 1
ATOM 5621 C C . PHE A 1 698 ? 23.244 -26.052 7.653 1.00 31.62 698 PHE A C 1
ATOM 5623 O O . PHE A 1 698 ? 22.402 -25.243 8.037 1.00 31.62 698 PHE A O 1
ATOM 5630 N N . LEU A 1 699 ? 23.367 -27.243 8.245 1.00 29.27 699 LEU A N 1
ATOM 5631 C CA . LEU A 1 699 ? 22.746 -27.530 9.551 1.00 29.27 699 LEU A CA 1
ATOM 5632 C C . LEU A 1 699 ? 23.752 -28.084 10.566 1.00 29.27 699 LEU A C 1
ATOM 5634 O O . LEU A 1 699 ? 23.505 -29.116 11.172 1.00 29.27 699 LEU A O 1
ATOM 5638 N N . GLU A 1 700 ? 24.862 -27.382 10.781 1.00 29.75 700 GLU A N 1
ATOM 5639 C CA . GLU A 1 700 ? 25.556 -27.400 12.074 1.00 29.75 700 GLU A CA 1
ATOM 5640 C C . GLU A 1 700 ? 26.006 -25.962 12.395 1.00 29.75 700 GLU A C 1
ATOM 5642 O O . GLU A 1 700 ? 26.533 -25.260 11.533 1.00 29.75 700 GLU A O 1
ATOM 5647 N N . ASP A 1 701 ? 25.741 -25.552 13.636 1.00 31.44 701 ASP A N 1
ATOM 5648 C CA . ASP A 1 701 ? 26.245 -24.365 14.340 1.00 31.44 701 ASP A CA 1
ATOM 5649 C C . ASP A 1 701 ? 25.579 -23.000 14.090 1.00 31.44 701 ASP A C 1
ATOM 5651 O O . ASP A 1 701 ? 26.167 -22.113 13.475 1.00 31.44 701 ASP A O 1
ATOM 5655 N N . ILE A 1 702 ? 24.413 -22.778 14.719 1.00 28.53 702 ILE A N 1
ATOM 5656 C CA . ILE A 1 702 ? 24.119 -21.513 15.427 1.00 28.53 702 ILE A CA 1
ATOM 5657 C C . ILE A 1 702 ? 23.343 -21.840 16.720 1.00 28.53 702 ILE A C 1
ATOM 5659 O O . ILE A 1 702 ? 22.118 -21.761 16.755 1.00 28.53 702 ILE A O 1
ATOM 5663 N N . ASP A 1 703 ? 24.078 -22.216 17.768 1.00 28.61 703 ASP A N 1
ATOM 5664 C CA . ASP A 1 703 ? 23.735 -21.883 19.155 1.00 28.61 703 ASP A CA 1
ATOM 5665 C C . ASP A 1 703 ? 24.711 -20.770 19.586 1.00 28.61 703 ASP A C 1
ATOM 5667 O O . ASP A 1 703 ? 25.925 -20.974 19.504 1.00 28.61 703 ASP A O 1
ATOM 5671 N N . ASP A 1 704 ? 24.143 -19.616 19.969 1.00 31.30 704 ASP A N 1
ATOM 5672 C CA . ASP A 1 704 ? 24.652 -18.470 20.768 1.00 31.30 704 ASP A CA 1
ATOM 5673 C C . ASP A 1 704 ? 24.267 -17.086 20.203 1.00 31.30 704 ASP A C 1
ATOM 5675 O O . ASP A 1 704 ? 24.821 -16.642 19.166 1.00 31.30 704 ASP A O 1
#

Nearest PDB structures (foldseek):
  8cll-assembly1_B  TM=7.491E-01  e=2.673E-27  Homo sapiens
  7peq-assembly1_AI  TM=6.658E-01  e=1.184E-06  Homo sapiens
  8asv-assembly1_B  TM=5.826E-01  e=8.517E-06  Saccharomyces cerevisiae
  7zty-assembly1_A  TM=5.701E-01  e=4.847E-06  Thermochaetoides thermophila
  4i79-assembly2_B  TM=6.168E-01  e=5.077E-05  Homo sapiens

Foldseek 3Di:
DEWEFQAKDFDDDFADLVFFAQWAAALQQKIWGFHFFKTWIWHFDDFLFDDDLRCLTDIDDTFMFGDQDDPPPPDPDPDLVVVLLVVVVVVVVVPDDDPPDPPHFTWRDKAWEHFPLAPPGDIWMWTATPSQWIFIWDDQPRFIFGQDTVLVVQLCVQDVDDPDDDPVSSNLVSQVSRWQDKYKDHWDADPVRWIWIWIWTATLQQKIWIKIWTGYYSVQDDDPRHTDIGTQDMDHDPDNFGFHEWDWADLDVQWIKIWTWGQQGWIWIWIWGDDPSHIDIDTDPTADDDSPQGGFNYKAWQDDDNFWTWIWTFHFQKIKIFIAGSRGYTPDMAMDGHPATWREKDALHSFWIWTAGFQGWIKIWGRSPPPDHIDIDTHHYPDDRPQKTWRHKYAHLNRQKIKTKIGGPDDDDVPDDGDTIMIIIIGDDPPDPPPLLVVQLPDPACASVVVSLSVLLSCCLPVVDDDPVLVVLLVPLLQDDLSSLLSNLSSLSSNVSSVVVVVVVVDDSDDPDPSVVSNVVSVLLLLLLLLLVLLLVLLPDPDDDPLSLQLNVLSLLSLVVVLVVVVVVPPDPPDDRPSNVSSVVSNVSNVVSPPDDFDADPVPRHTAPRLPDQARPVGDGFQAQSNRSHGADDPWWWADPHPRRTHHCVCVVVDVFDADSNNRHTTDTDPVPDPPVQVPDSSTRSDDDPPPDDPDPDPDDDDD

InterPro domains:
  IPR024761 Transcription factor IIIC, 90kDa subunit, N-terminal [PF12657] (25-428)
  IPR024764 Transcription factor IIIC, putative zinc-finger [PF12660] (594-646)
  IPR036322 WD40-repeat-containing domain superfamily [SSF50978] (96-371)
  IPR044230 General transcription factor 3C polypeptide 4 [PTHR15496] (23-313)

Sequence (704 aa):
MEARMFQTRRFRPYIDGSQKYRCKWSSDDRVAILTLNEVIVYSIVHKMTEVDVNNYLKLSSPSFIYARQEITTSSDDLDSSDEFFDLKRQDYLNTRFPDDCEMDNEIRDVFWSPKNLINPNQCMLAVITSDGVLELAAQADDEWISVHDFTTQWNQIINPSDDNESLAAHKSNSNRLFCTTSAWSCCYKDNDQSNYAYFISAYESSEIAIWKVKGINSEDIGLDLKMDIELKFKYKLQNTAIISALSWIEIDKDDYMLLVGFSDSHIDCLKINKHKSEILMSFCEPILNNSNYGPVNSIQLVEQKDNFIDVVVINECILSTLRINTKGNMISMKCATFPFAITGASHIEPDLMLVTTIECNMLIVKNLQNQKEIIYTEIKSDLPKDGLQYLGLGCSQNKVIFSVICSPAVVHDALANRQPSSINFFSLFDPFQKDLVLTLISKPTLQDHWDFLELIKVNMLKNNDISLNLKKLISNLEKLSFHECRVAYWIMSFILVAKQSNEQEGTNLQCNVNLAEQIETAKSYILSYSASERLKYLSQQEKLNDYQKMSIYLLQCHLNVWLAGEDKESEDKELEMPLIMIVKEALKATSQFEDVQQENCDKCNVPILEPWAESCSSGHFLERCPITGLQVHEVRHRLCSICHQLYHPCLDVEIDEMKCLYCHLPVMYDTNIPFESLHISEKNLSRPNKGAFSDNEFLEDIDD

Secondary structure (DSSP, 8-state):
-EEEEEEEEEESS---TT----EEE-TTSEEEEE-SSEEEEEEB---SS---TT-SSPBPPPEEEE--------SS---HHHHHHHHHHHHHHTTT--TT------EEEEEEPPTTSEETTBPPEEEEETT--EEEEEEETTEEEEEEEHHHHHHHHHS-S-TT--HHHHHHHHHHH-EEEEEE---EE-TTS-EEEEEEEEETTSEEEEEEEE-EEGGG-STT----EEEEEEEE-S--SPEEEEEEEEEETTEEEEEEEETTS-EEEEEEEEETTEEEEEEEEEEE--TTS----EEEEEEEETTEEEEEEEETTEEEEEEEETTS-EEEEEEEE-SS-EEEEEEEETTEEEEEETTS-EEEEE-SSSSSPPEEEEPEE-S--TTEEEEEEEE-TTSSSEEEEEEE-S---TTS-PPPEEEEEEEEESS--S-HHHHHHTSS-STT-HHHHHHHHHHHHHH----HHHHHHHTTGGG--HHHHHHHHHHHHHHHHHHHHHHHHT------S-HHHHHHHHHHHHHHHHHHHHHHHHHT-SS--HHHHHHHHHHHHHHHHHHHHHTTT---TT---HHHHHHHHHHHHHGGG------B-TTT-PBPSSTT-SB-TT--B--B-TTT--B---SS-EE-TTT--EE-GGGGGT-SS-B-TTT-SBPEE---S--TTGGG-TTB-SS--TTSS-TTSS-S----

pLDDT: mean 80.15, std 16.52, range [27.67, 97.31]

Solvent-accessible surface area (backbone atoms only — not comparable to full-atom values): 39652 Å² total; per-residue (Å²): 90,31,40,45,59,74,44,75,47,75,40,83,69,72,51,60,88,90,51,58,55,32,30,47,48,30,73,58,52,34,40,40,36,59,34,58,53,37,35,42,34,33,39,63,50,77,68,62,74,77,80,44,94,89,44,63,70,43,62,45,77,77,28,44,36,34,55,82,73,82,75,81,70,92,52,103,69,83,56,75,68,58,58,43,56,50,56,50,52,50,60,59,52,70,61,84,58,70,99,78,70,81,79,73,65,26,45,65,52,74,48,60,36,41,47,39,36,26,40,84,54,29,51,36,40,34,42,30,31,69,77,9,46,38,36,34,31,38,72,43,91,83,38,30,31,57,50,43,58,53,39,66,56,47,46,54,72,76,57,71,85,64,100,78,72,50,77,68,54,50,61,61,50,36,39,56,54,27,40,56,37,60,38,48,38,68,64,43,68,49,96,85,67,47,34,30,30,44,39,36,44,30,14,45,57,20,32,38,38,37,30,41,39,52,40,47,50,54,89,59,60,54,94,81,45,73,68,63,68,44,82,60,44,76,50,71,53,89,57,80,54,38,44,39,24,46,34,60,42,78,77,50,93,55,31,33,37,39,39,40,21,16,45,54,27,33,28,40,27,35,39,36,37,49,60,90,94,44,64,45,76,46,84,35,65,69,58,37,87,56,70,82,50,47,35,25,66,42,54,42,86,58,47,77,54,99,66,34,35,36,32,41,36,33,16,55,34,32,43,30,33,38,32,25,32,83,78,43,46,66,76,50,76,49,72,40,79,50,98,48,44,54,12,25,69,48,74,73,47,72,45,34,29,45,36,34,19,37,81,48,44,46,31,42,36,32,38,61,71,47,95,56,75,61,46,71,45,79,44,53,60,71,62,88,46,88,69,34,24,30,25,11,40,28,45,43,83,80,59,61,40,34,35,37,33,38,20,59,60,68,80,89,56,96,87,55,88,78,72,64,11,32,42,38,33,28,31,70,48,56,91,58,91,57,56,61,66,60,54,56,61,74,41,95,59,61,72,84,44,53,61,56,56,50,50,50,46,36,47,35,67,73,65,72,59,80,54,71,66,59,55,55,49,69,76,43,59,72,73,48,52,67,65,45,29,39,54,44,36,54,51,51,39,37,52,52,35,43,48,64,58,28,68,78,71,76,54,86,78,88,65,99,61,67,58,72,59,53,42,52,50,30,53,52,50,44,43,47,49,49,37,25,53,49,38,48,55,56,55,71,50,94,74,77,55,71,68,55,51,54,22,48,51,43,39,49,52,50,49,53,54,52,50,64,54,55,69,74,76,55,90,68,84,86,67,85,42,68,62,60,57,48,41,55,50,20,51,62,62,41,60,89,62,73,78,82,73,81,51,54,35,92,90,76,66,48,70,44,89,52,93,84,49,60,46,40,98,86,67,50,76,50,52,45,10,80,78,43,55,44,72,54,80,62,91,75,33,30,31,23,91,66,80,63,50,46,40,47,58,77,45,65,85,76,38,94,77,48,54,30,88,71,79,52,41,71,44,42,65,73,66,92,69,77,65,74,69,59,81,75,38,92,47,39,26,46,52,78,65,86,82,82,58,80,93,83,78,88,89,78,86,89,87,134